Protein AF-0000000077650872 (afdb_homodimer)

Foldseek 3Di:
DVVLLVVLVVLLVVLLVVLVVLLVVLVVLVVVLVVVVPDPDDDVCVVLCCQLVVLVVVLVVLLSVLSNVLSVLSNVLSVLSVVLSVVSVVLSVVVVVVVVVVVVLVVLVVVLVVLVVQLVVLVVQLVVLVVVLVVLVVVLVVVVPPPPDVVVSVVSVVVNVVSVVSSVVSVVSNVVSVVVSVVSVVVSVVVVVVSVVVVVVSSVVSVVSVVVSVVSSVVSVVVSVVSSVVSVVVSVVSVVVDDNVVSVVSVCVVPVDPPPDPDPPDDDPPD/DVVLLVVLVVLLVVLLVVLVVLLVVLVVLVVVLVVVVPDPDDDVCCVLCCQLVVLVVVLVVLLSVLSNVLSVLSNVLSVLSVVLSVVSVVLSVVVVVVVVVVVVLVVLVVVLVVLVVQLVVLVVQLVVLVVVLVVLVVVLVVVVPPPDDVVVSVVSVVVNVVSVVSSVVSVVSNVVSVVVSVVSVVVSVVVVVVVVVVVVVSSVVSVVSVVVSVVSSVVSVVVSVVSSVVSVVSSVVSVVPDDNVVSVVSVCVVPVPPPPDPPPPDDDPPD

Sequence (542 aa):
MKCSHKMGKDIEEYLKALAKIEIEYSKSLSRLNKMLRKRPRLWMSFIYLAIFFRKISQAWQEFKLQMEHVASNHEEVSHILNNQVESLRLINDKHEERRKMKDSVKKCQTAKSTIYTRTLTAEKNYSQKCKEKEQLKKQYESIKMTTAANKESEKLFNKYQKAIQTTDQADCAYKTSIDQLEEQRKQWEKEMTNACVTFQRDEEERIHFERELLWIVCNARSQACVDDDKAYENIRQQLELCDIQDDIRDFINNNRTGHIRPAPILYNESKMKCSHKMGKDIEEYLKALAKIEIEYSKSLSRLNKMLRKRPRLWMSFIYLAIFFRKISQAWQEFKLQMEHVASNHEEVSHILNNQVESLRLINDKHEERRKMKDSVKKCQTAKSTIYTRTLTAEKNYSQKCKEKEQLKKQYESIKMTTAANKESEKLFNKYQKAIQTTDQADCAYKTSIDQLEEQRKQWEKEMTNACVTFQRDEEERIHFERELLWIVCNARSQACVDDDKAYENIRQQLELCDIQDDIRDFINNNRTGHIRPAPILYNESK

Structure (mmCIF, N/CA/C/O backbone):
data_AF-0000000077650872-model_v1
#
loop_
_entity.id
_entity.type
_entity.pdbx_description
1 polymer PSTPIP2
#
loop_
_atom_site.group_PDB
_atom_site.id
_atom_site.type_symbol
_atom_site.label_atom_id
_atom_site.label_alt_id
_atom_site.label_comp_id
_atom_site.label_asym_id
_atom_site.label_entity_id
_atom_site.label_seq_id
_atom_site.pdbx_PDB_ins_code
_atom_site.Cartn_x
_atom_site.Cartn_y
_atom_site.Cartn_z
_atom_site.occupancy
_atom_site.B_iso_or_equiv
_atom_site.auth_seq_id
_atom_site.auth_comp_id
_atom_site.auth_asym_id
_atom_site.auth_atom_id
_atom_site.pdbx_PDB_mod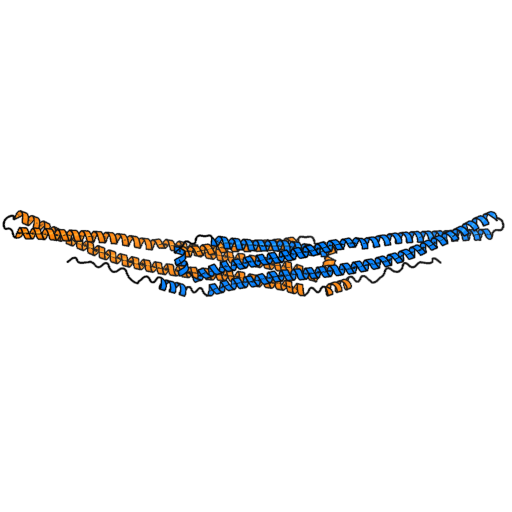el_num
ATOM 1 N N . MET A 1 1 ? 0.239 -32.469 -18.125 1 45.88 1 MET A N 1
ATOM 2 C CA . MET A 1 1 ? 1.57 -31.859 -18.078 1 45.88 1 MET A CA 1
ATOM 3 C C . MET A 1 1 ? 1.524 -30.391 -18.453 1 45.88 1 MET A C 1
ATOM 5 O O . MET A 1 1 ? 2.199 -29.562 -17.844 1 45.88 1 MET A O 1
ATOM 9 N N . LYS A 1 2 ? 0.674 -30.078 -19.469 1 48.59 2 LYS A N 1
ATOM 10 C CA . LYS A 1 2 ? 0.619 -28.703 -19.969 1 48.59 2 LYS A CA 1
ATOM 11 C C . LYS A 1 2 ? 0.042 -27.75 -18.938 1 48.59 2 LYS A C 1
ATOM 13 O O . LYS A 1 2 ? 0.47 -26.609 -18.828 1 48.59 2 LYS A O 1
ATOM 18 N N . CYS A 1 3 ? -0.756 -28.328 -18.016 1 49.5 3 CYS A N 1
ATOM 19 C CA . CYS A 1 3 ? -1.53 -27.469 -17.125 1 49.5 3 CYS A CA 1
ATOM 20 C C . CYS A 1 3 ? -0.673 -26.969 -15.977 1 49.5 3 CYS A C 1
ATOM 22 O O . CYS A 1 3 ? -0.813 -25.828 -15.547 1 49.5 3 CYS A O 1
ATOM 24 N N . SER A 1 4 ? 0.125 -27.891 -15.438 1 58.47 4 SER A N 1
ATOM 25 C CA . SER A 1 4 ? 0.994 -27.5 -14.336 1 58.47 4 SER A CA 1
ATOM 26 C C . SER A 1 4 ? 1.897 -26.328 -14.719 1 58.47 4 SER A C 1
ATOM 28 O O . SER A 1 4 ? 2.15 -25.438 -13.906 1 58.47 4 SER A O 1
ATOM 30 N N . HIS A 1 5 ? 2.123 -26.234 -16.047 1 65.06 5 HIS A N 1
ATOM 31 C CA . HIS A 1 5 ? 2.994 -25.188 -16.562 1 65.06 5 HIS A CA 1
ATOM 32 C C . HIS A 1 5 ? 2.266 -23.844 -16.609 1 65.06 5 HIS A C 1
ATOM 34 O O . HIS A 1 5 ? 2.867 -22.797 -16.375 1 65.06 5 HIS A O 1
ATOM 40 N N . LYS A 1 6 ? 1.021 -23.953 -16.656 1 74.25 6 LYS A N 1
ATOM 41 C CA . LYS A 1 6 ? 0.245 -22.719 -16.781 1 74.25 6 LYS A CA 1
ATOM 42 C C . LYS A 1 6 ? 0.126 -22 -15.445 1 74.25 6 LYS A C 1
ATOM 44 O O . LYS A 1 6 ? 0.226 -20.781 -15.383 1 74.25 6 LYS A O 1
ATOM 49 N N . MET A 1 7 ? 0.066 -22.797 -14.344 1 78.31 7 MET A N 1
ATOM 50 C CA . MET A 1 7 ? -0.035 -22.172 -13.031 1 78.31 7 MET A CA 1
ATOM 51 C C . MET A 1 7 ? 1.255 -21.438 -12.672 1 78.31 7 MET A C 1
ATOM 53 O O . MET A 1 7 ? 1.217 -20.328 -12.125 1 78.31 7 MET A O 1
ATOM 57 N N . GLY A 1 8 ? 2.363 -22.156 -13.055 1 83.88 8 GLY A N 1
ATOM 58 C CA . GLY A 1 8 ? 3.648 -21.516 -12.805 1 83.88 8 GLY A CA 1
ATOM 59 C C . GLY A 1 8 ? 3.814 -20.203 -13.539 1 83.88 8 GLY A C 1
ATOM 60 O O . GLY A 1 8 ? 4.32 -19.234 -12.977 1 83.88 8 GLY A O 1
ATOM 61 N N . LYS A 1 9 ? 3.312 -20.156 -14.695 1 85.5 9 LYS A N 1
ATOM 62 C CA . LYS A 1 9 ? 3.408 -18.938 -15.492 1 85.5 9 LYS A CA 1
ATOM 63 C C . LYS A 1 9 ? 2.457 -17.859 -14.969 1 85.5 9 LYS A C 1
ATOM 65 O O . LYS A 1 9 ? 2.785 -16.672 -14.984 1 85.5 9 LYS A O 1
ATOM 70 N N . ASP A 1 10 ? 1.301 -18.266 -14.531 1 87.38 10 ASP A N 1
ATOM 71 C CA . ASP A 1 10 ? 0.343 -17.328 -13.945 1 87.38 10 ASP A CA 1
ATOM 72 C C . ASP A 1 10 ? 0.908 -16.688 -12.688 1 87.38 10 ASP A C 1
ATOM 74 O O . ASP A 1 10 ? 0.784 -15.477 -12.492 1 87.38 10 ASP A O 1
ATOM 78 N N . ILE A 1 11 ? 1.475 -17.531 -11.875 1 91.31 11 ILE A N 1
ATOM 79 C CA . ILE A 1 11 ? 2.07 -17.031 -10.641 1 91.31 11 ILE A CA 1
ATOM 80 C C . ILE A 1 11 ? 3.199 -16.062 -10.969 1 91.31 11 ILE A C 1
ATOM 82 O O . ILE A 1 11 ? 3.314 -15 -10.352 1 91.31 11 ILE A O 1
ATOM 86 N N . GLU A 1 12 ? 3.955 -16.469 -11.922 1 92 12 GLU A N 1
ATOM 87 C CA . GLU A 1 12 ? 5.074 -15.625 -12.344 1 92 12 GLU A CA 1
ATOM 88 C C . GLU A 1 12 ? 4.594 -14.25 -12.805 1 92 12 GLU A C 1
ATOM 90 O O . GLU A 1 12 ? 5.102 -13.227 -12.344 1 92 12 GLU A O 1
ATOM 95 N N . GLU A 1 13 ? 3.674 -14.211 -13.688 1 91.88 13 GLU A N 1
ATOM 96 C CA . GLU A 1 13 ? 3.141 -12.961 -14.219 1 91.88 13 GLU A CA 1
ATOM 97 C C . GLU A 1 13 ? 2.496 -12.125 -13.117 1 91.88 13 GLU A C 1
ATOM 99 O O . GLU A 1 13 ? 2.668 -10.906 -13.078 1 91.88 13 GLU A O 1
ATOM 104 N N . TYR A 1 14 ? 1.746 -12.75 -12.297 1 94.5 14 TYR A N 1
ATOM 105 C CA . TYR A 1 14 ? 1.08 -12.07 -11.195 1 94.5 14 TYR A CA 1
ATOM 106 C C . TYR A 1 14 ? 2.096 -11.398 -10.281 1 94.5 14 TYR A C 1
ATOM 108 O O . TYR A 1 14 ? 1.95 -10.219 -9.938 1 94.5 14 TYR A O 1
ATOM 116 N N . LEU A 1 15 ? 3.078 -12.164 -9.898 1 95.75 15 LEU A N 1
ATOM 117 C CA . LEU A 1 15 ? 4.062 -11.641 -8.953 1 95.75 15 LEU A CA 1
ATOM 118 C C . LEU A 1 15 ? 4.871 -10.516 -9.586 1 95.75 15 LEU A C 1
ATOM 120 O O . LEU A 1 15 ? 5.254 -9.562 -8.898 1 95.75 15 LEU A O 1
ATOM 124 N N . LYS A 1 16 ? 5.129 -10.664 -10.859 1 95.94 16 LYS A N 1
ATOM 125 C CA . LYS A 1 16 ? 5.82 -9.594 -11.57 1 95.94 16 LYS A CA 1
ATOM 126 C C . LYS A 1 16 ? 5.012 -8.305 -11.531 1 95.94 16 LYS A C 1
ATOM 128 O O . LYS A 1 16 ? 5.559 -7.234 -11.25 1 95.94 16 LYS A O 1
ATOM 133 N N . ALA A 1 17 ? 3.766 -8.422 -11.836 1 96.31 17 ALA A N 1
ATOM 134 C CA . ALA A 1 17 ? 2.879 -7.262 -11.805 1 96.31 17 ALA A CA 1
ATOM 135 C C . ALA A 1 17 ? 2.752 -6.711 -10.383 1 96.31 17 ALA A C 1
ATOM 137 O O . ALA A 1 17 ? 2.729 -5.496 -10.188 1 96.31 17 ALA A O 1
ATOM 138 N N . LEU A 1 18 ? 2.668 -7.586 -9.438 1 96.81 18 LEU A N 1
ATOM 139 C CA . LEU A 1 18 ? 2.568 -7.188 -8.039 1 96.81 18 LEU A CA 1
ATOM 140 C C . LEU A 1 18 ? 3.811 -6.418 -7.602 1 96.81 18 LEU A C 1
ATOM 142 O O . LEU A 1 18 ? 3.705 -5.402 -6.906 1 96.81 18 LEU A O 1
ATOM 146 N N . ALA A 1 19 ? 4.965 -6.91 -7.977 1 97.56 19 ALA A N 1
ATOM 147 C CA . ALA A 1 19 ? 6.215 -6.227 -7.668 1 97.56 19 ALA A CA 1
ATOM 148 C C . ALA A 1 19 ? 6.223 -4.809 -8.234 1 97.56 19 ALA A C 1
ATOM 150 O O . ALA A 1 19 ? 6.676 -3.871 -7.578 1 97.56 19 ALA A O 1
ATOM 151 N N . LYS A 1 20 ? 5.727 -4.68 -9.398 1 97.56 20 LYS A N 1
ATOM 152 C CA . LYS A 1 20 ? 5.648 -3.371 -10.047 1 97.56 20 LYS A CA 1
ATOM 153 C C . LYS A 1 20 ? 4.703 -2.441 -9.289 1 97.56 20 LYS A C 1
ATOM 155 O O . LYS A 1 20 ? 5.004 -1.258 -9.109 1 97.56 20 LYS A O 1
ATOM 160 N N . ILE A 1 21 ? 3.596 -2.926 -8.906 1 97.62 21 ILE A N 1
ATOM 161 C CA . ILE A 1 21 ? 2.619 -2.145 -8.156 1 97.62 21 ILE A CA 1
ATOM 162 C C . ILE A 1 21 ? 3.24 -1.665 -6.844 1 97.62 21 ILE A C 1
ATOM 164 O O . ILE A 1 21 ? 3.074 -0.505 -6.457 1 97.62 21 ILE A O 1
ATOM 168 N N . GLU A 1 22 ? 3.979 -2.518 -6.148 1 97.25 22 GLU A N 1
ATOM 169 C CA . GLU A 1 22 ? 4.598 -2.189 -4.867 1 97.25 22 GLU A CA 1
ATOM 170 C C . GLU A 1 22 ? 5.664 -1.107 -5.031 1 97.25 22 GLU A C 1
ATOM 172 O O . GLU A 1 22 ? 5.754 -0.19 -4.211 1 97.25 22 GLU A O 1
ATOM 177 N N . ILE A 1 23 ? 6.469 -1.275 -6.055 1 97.56 23 ILE A N 1
ATOM 178 C CA . ILE A 1 23 ? 7.535 -0.297 -6.242 1 97.56 23 ILE A CA 1
ATOM 179 C C . ILE A 1 23 ? 6.934 1.055 -6.617 1 97.56 23 ILE A C 1
ATOM 181 O O . ILE A 1 23 ? 7.434 2.102 -6.199 1 97.56 23 ILE A O 1
ATOM 185 N N . GLU A 1 24 ? 5.91 1.073 -7.41 1 97.81 24 GLU A N 1
ATOM 186 C CA . GLU A 1 24 ? 5.234 2.318 -7.758 1 97.81 24 GLU A CA 1
ATOM 187 C C . GLU A 1 24 ? 4.617 2.971 -6.523 1 97.81 24 GLU A C 1
ATOM 189 O O . GLU A 1 24 ? 4.672 4.191 -6.363 1 97.81 24 GLU A O 1
ATOM 194 N N . TYR A 1 25 ? 4.008 2.18 -5.711 1 97.75 25 TYR A N 1
ATOM 195 C CA . TYR A 1 25 ? 3.463 2.656 -4.445 1 97.75 25 TYR A CA 1
ATOM 196 C C . TYR A 1 25 ? 4.551 3.291 -3.588 1 97.75 25 TYR A C 1
ATOM 198 O O . TYR A 1 25 ? 4.387 4.406 -3.084 1 97.75 25 TYR A O 1
ATOM 206 N N . SER A 1 26 ? 5.676 2.578 -3.469 1 97.62 26 SER A N 1
ATOM 207 C CA . SER A 1 26 ? 6.812 3.062 -2.697 1 97.62 26 SER A CA 1
ATOM 208 C C . SER A 1 26 ? 7.332 4.387 -3.248 1 97.62 26 SER A C 1
ATOM 210 O O . SER A 1 26 ? 7.551 5.336 -2.494 1 97.62 26 SER A O 1
ATOM 212 N N . LYS A 1 27 ? 7.484 4.48 -4.508 1 97.31 27 LYS A N 1
ATOM 213 C CA . LYS A 1 27 ? 8.008 5.684 -5.152 1 97.31 27 LYS A CA 1
ATOM 214 C C . LYS A 1 27 ? 7.047 6.855 -4.98 1 97.31 27 LYS A C 1
ATOM 216 O O . LYS A 1 27 ? 7.477 7.992 -4.762 1 97.31 27 LYS A O 1
ATOM 221 N N . SER A 1 28 ? 5.75 6.598 -5.145 1 97.06 28 SER A N 1
ATOM 222 C CA . SER A 1 28 ? 4.746 7.645 -4.965 1 97.06 28 SER A CA 1
ATOM 223 C C . SER A 1 28 ? 4.773 8.195 -3.545 1 97.06 28 SER A C 1
ATOM 225 O O . SER A 1 28 ? 4.684 9.406 -3.342 1 97.06 28 SER A O 1
ATOM 227 N N . LEU A 1 29 ? 4.934 7.34 -2.555 1 95.5 29 LEU A N 1
ATOM 228 C CA . LEU A 1 29 ? 5.039 7.758 -1.161 1 95.5 29 LEU A CA 1
ATOM 229 C C . LEU A 1 29 ? 6.305 8.578 -0.933 1 95.5 29 LEU A C 1
ATOM 231 O O . LEU A 1 29 ? 6.27 9.602 -0.247 1 95.5 29 LEU A O 1
ATOM 235 N N . SER A 1 30 ? 7.414 8.094 -1.538 1 95.12 30 SER A N 1
ATOM 236 C CA . SER A 1 30 ? 8.695 8.789 -1.393 1 95.12 30 SER A CA 1
ATOM 237 C C . SER A 1 30 ? 8.641 10.18 -2.02 1 95.12 30 SER A C 1
ATOM 239 O O . SER A 1 30 ? 9.156 11.141 -1.446 1 95.12 30 SER A O 1
ATOM 241 N N . ARG A 1 31 ? 8.016 10.281 -3.154 1 94.44 31 ARG A N 1
ATOM 242 C CA . ARG A 1 31 ? 7.859 11.57 -3.83 1 94.44 31 ARG A CA 1
ATOM 243 C C . ARG A 1 31 ? 7.02 12.531 -2.996 1 94.44 31 ARG A C 1
ATOM 245 O O . ARG A 1 31 ? 7.336 13.719 -2.902 1 94.44 31 ARG A O 1
ATOM 252 N N . LEU A 1 32 ? 5.965 12.055 -2.445 1 93.44 32 LEU A N 1
ATOM 253 C CA . LEU A 1 32 ? 5.098 12.852 -1.586 1 93.44 32 LEU A CA 1
ATOM 254 C C . LEU A 1 32 ? 5.867 13.398 -0.39 1 93.44 32 LEU A C 1
ATOM 256 O O . LEU A 1 32 ? 5.734 14.57 -0.045 1 93.44 32 LEU A O 1
ATOM 260 N N . ASN A 1 33 ? 6.707 12.57 0.209 1 90.5 33 ASN A N 1
ATOM 261 C CA . ASN A 1 33 ? 7.477 12.969 1.38 1 90.5 33 ASN A CA 1
ATOM 262 C C . ASN A 1 33 ? 8.531 14.016 1.025 1 90.5 33 ASN A C 1
ATOM 264 O O . ASN A 1 33 ? 8.828 14.898 1.833 1 90.5 33 ASN A O 1
ATOM 268 N N . LYS A 1 34 ? 9.062 14.008 -0.146 1 87.88 34 LYS A N 1
ATOM 269 C CA . LYS A 1 34 ? 10.078 14.953 -0.593 1 87.88 34 LYS A CA 1
ATOM 270 C C . LYS A 1 34 ? 9.461 16.297 -0.937 1 87.88 34 LYS A C 1
ATOM 272 O O . LYS A 1 34 ? 10.07 17.344 -0.718 1 87.88 34 LYS A O 1
ATOM 277 N N . MET A 1 35 ? 8.266 16.359 -1.508 1 80.56 35 MET A N 1
ATOM 278 C CA . MET A 1 35 ? 7.578 17.594 -1.888 1 80.56 35 MET A CA 1
ATOM 279 C C . MET A 1 35 ? 7.301 18.453 -0.664 1 80.56 35 MET A C 1
ATOM 281 O O . MET A 1 35 ? 7.426 19.688 -0.725 1 80.56 35 MET A O 1
ATOM 285 N N . LEU A 1 36 ? 7.055 17.969 0.414 1 72.94 36 LEU A N 1
ATOM 286 C CA . LEU A 1 36 ? 6.719 18.719 1.615 1 72.94 36 LEU A CA 1
ATOM 287 C C . LEU A 1 36 ? 7.977 19.281 2.277 1 72.94 36 LEU A C 1
ATOM 289 O O . LEU A 1 36 ? 7.926 20.297 2.967 1 72.94 36 LEU A O 1
ATOM 293 N N . ARG A 1 37 ? 9.094 18.672 2.023 1 66.25 37 ARG A N 1
ATOM 294 C CA . ARG A 1 37 ? 10.344 19.156 2.592 1 66.25 37 ARG A CA 1
ATOM 295 C C . ARG A 1 37 ? 10.805 20.438 1.896 1 66.25 37 ARG A C 1
ATOM 297 O O . ARG A 1 37 ? 11.453 21.281 2.512 1 66.25 37 ARG A O 1
ATOM 304 N N . LYS A 1 38 ? 10.57 20.703 0.668 1 59.19 38 LYS A N 1
ATOM 305 C CA . LYS A 1 38 ? 11.102 21.797 -0.136 1 59.19 38 LYS A CA 1
ATOM 306 C C . LYS A 1 38 ? 10.336 23.094 0.13 1 59.19 38 LYS A C 1
ATOM 308 O O . LYS A 1 38 ? 10.719 24.156 -0.352 1 59.19 38 LYS A O 1
ATOM 313 N N . ARG A 1 39 ? 9.312 23.141 0.753 1 57.72 39 ARG A N 1
ATOM 314 C CA . ARG A 1 39 ? 8.648 24.422 0.935 1 57.72 39 ARG A CA 1
ATOM 315 C C . ARG A 1 39 ? 9.328 25.25 2.02 1 57.72 39 ARG A C 1
ATOM 317 O O . ARG A 1 39 ? 9.523 24.766 3.141 1 57.72 39 ARG A O 1
ATOM 324 N N . PRO A 1 40 ? 10.055 26.406 1.567 1 50.81 40 PRO A N 1
ATOM 325 C CA . PRO A 1 40 ? 10.734 27.297 2.506 1 50.81 40 PRO A CA 1
ATOM 326 C C . PRO A 1 40 ? 9.852 27.688 3.691 1 50.81 40 PRO A C 1
ATOM 328 O O . PRO A 1 40 ? 8.703 28.094 3.502 1 50.81 40 PRO A O 1
ATOM 331 N N . ARG A 1 41 ? 10.125 27.031 4.77 1 52.22 41 ARG A N 1
ATOM 332 C CA . ARG A 1 41 ? 9.477 27.406 6.02 1 52.22 41 ARG A CA 1
ATOM 333 C C . ARG A 1 41 ? 9.742 28.859 6.363 1 52.22 41 ARG A C 1
ATOM 335 O O . ARG A 1 41 ? 10.898 29.297 6.367 1 52.22 41 ARG A O 1
ATOM 342 N N . LEU A 1 42 ? 8.961 29.719 6.117 1 45.06 42 LEU A N 1
ATOM 343 C CA . LEU A 1 42 ? 9.234 31.062 6.594 1 45.06 42 LEU A CA 1
ATOM 344 C C . LEU A 1 42 ? 9.695 31.047 8.047 1 45.06 42 LEU A C 1
ATOM 346 O O . LEU A 1 42 ? 9.031 30.453 8.906 1 45.06 42 LEU A O 1
ATOM 350 N N . TRP A 1 43 ? 10.844 31.562 8.398 1 44.34 43 TRP A N 1
ATOM 351 C CA . TRP A 1 43 ? 11.656 31.562 9.609 1 44.34 43 TRP A CA 1
ATOM 352 C C . TRP A 1 43 ? 10.836 32.031 10.812 1 44.34 43 TRP A C 1
ATOM 354 O O . TRP A 1 43 ? 10.836 31.375 11.852 1 44.34 43 TRP A O 1
ATOM 364 N N . MET A 1 44 ? 10.359 33.25 10.734 1 45.69 44 MET A N 1
ATOM 365 C CA . MET A 1 44 ? 9.758 33.906 11.906 1 45.69 44 MET A CA 1
ATOM 366 C C . MET A 1 44 ? 8.5 33.156 12.344 1 45.69 44 MET A C 1
ATOM 368 O O . MET A 1 44 ? 8.273 32.969 13.539 1 45.69 44 MET A O 1
ATOM 372 N N . SER A 1 45 ? 7.656 32.75 11.477 1 46.88 45 SER A N 1
ATOM 373 C CA . SER A 1 45 ? 6.43 31.969 11.664 1 46.88 45 SER A CA 1
ATOM 374 C C . SER A 1 45 ? 6.73 30.562 12.172 1 46.88 45 SER A C 1
ATOM 376 O O . SER A 1 45 ? 5.945 30 12.93 1 46.88 45 SER A O 1
ATOM 378 N N . PHE A 1 46 ? 7.898 30.125 11.922 1 48.22 46 PHE A N 1
ATOM 379 C CA . PHE A 1 46 ? 8.43 28.844 12.352 1 48.22 46 PHE A CA 1
ATOM 380 C C . PHE A 1 46 ? 8.766 28.859 13.844 1 48.22 46 PHE A C 1
ATOM 382 O O . PHE A 1 46 ? 8.5 27.891 14.555 1 48.22 46 PHE A O 1
ATOM 389 N N . ILE A 1 47 ? 9.438 29.969 14.227 1 46 47 ILE A N 1
ATOM 390 C CA . ILE A 1 47 ? 9.836 30.078 15.625 1 46 47 ILE A CA 1
ATOM 391 C C . ILE A 1 47 ? 8.594 30.062 16.516 1 46 47 ILE A C 1
ATOM 393 O O . ILE A 1 47 ? 8.555 29.344 17.516 1 46 47 ILE A O 1
ATOM 397 N N . TYR A 1 48 ? 7.652 30.906 16.188 1 49.12 48 TYR A N 1
ATOM 398 C CA . TYR A 1 48 ? 6.441 30.938 17 1 49.12 48 TYR A CA 1
ATOM 399 C C . TYR A 1 48 ? 5.723 29.594 16.953 1 49.12 48 TYR A C 1
ATOM 401 O O . TYR A 1 48 ? 5.281 29.094 17.984 1 49.12 48 TYR A O 1
ATOM 409 N N . LEU A 1 49 ? 5.715 29 15.789 1 51.19 49 LEU A N 1
ATOM 410 C CA . LEU A 1 49 ? 5.102 27.703 15.555 1 51.19 49 LEU A CA 1
ATOM 411 C C . LEU A 1 49 ? 5.824 26.609 16.328 1 51.19 49 LEU A C 1
ATOM 413 O O . LEU A 1 49 ? 5.184 25.75 16.953 1 51.19 49 LEU A O 1
ATOM 417 N N . ALA A 1 50 ? 7.172 26.672 16.234 1 53.31 50 ALA A N 1
ATOM 418 C CA . ALA A 1 50 ? 8.016 25.719 16.953 1 53.31 50 ALA A CA 1
ATOM 419 C C . ALA A 1 50 ? 7.789 25.812 18.453 1 53.31 50 ALA A C 1
ATOM 421 O O . ALA A 1 50 ? 7.785 24.781 19.141 1 53.31 50 ALA A O 1
ATOM 422 N N . ILE A 1 51 ? 7.621 27.062 18.859 1 54.16 51 ILE A N 1
ATOM 423 C CA . ILE A 1 51 ? 7.496 27.25 20.297 1 54.16 51 ILE A CA 1
ATOM 424 C C . ILE A 1 51 ? 6.098 26.844 20.75 1 54.16 51 ILE A C 1
ATOM 426 O O . ILE A 1 51 ? 5.945 26.109 21.719 1 54.16 51 ILE A O 1
ATOM 430 N N . PHE A 1 52 ? 5.074 27.312 19.969 1 57.84 52 PHE A N 1
ATOM 431 C CA . PHE A 1 52 ? 3.709 27.141 20.453 1 57.84 52 PHE A CA 1
ATOM 432 C C . PHE A 1 52 ? 3.152 25.797 20.031 1 57.84 52 PHE A C 1
ATOM 434 O O . PHE A 1 52 ? 2.297 25.234 20.719 1 57.84 52 PHE A O 1
ATOM 441 N N . PHE A 1 53 ? 3.826 25.328 19.031 1 66.12 53 PHE A N 1
ATOM 442 C CA . PHE A 1 53 ? 3.18 24.156 18.453 1 66.12 53 PHE A CA 1
ATOM 443 C C . PHE A 1 53 ? 4.18 23.031 18.266 1 66.12 53 PHE A C 1
ATOM 445 O O . PHE A 1 53 ? 4.113 22.281 17.281 1 66.12 53 PHE A O 1
ATOM 452 N N . ARG A 1 54 ? 5.047 22.984 19.375 1 70.69 54 ARG A N 1
ATOM 453 C CA . ARG A 1 54 ? 6.207 22.109 19.234 1 70.69 54 ARG A CA 1
ATOM 454 C C . ARG A 1 54 ? 5.777 20.641 19.141 1 70.69 54 ARG A C 1
ATOM 456 O O . ARG A 1 54 ? 6.266 19.906 18.281 1 70.69 54 ARG A O 1
ATOM 463 N N . LYS A 1 55 ? 4.723 20.344 19.984 1 78.25 55 LYS A N 1
ATOM 464 C CA . LYS A 1 55 ? 4.457 18.906 20.062 1 78.25 55 LYS A CA 1
ATOM 465 C C . LYS A 1 55 ? 3.701 18.422 18.828 1 78.25 55 LYS A C 1
ATOM 467 O O . LYS A 1 55 ? 3.99 17.344 18.297 1 78.25 55 LYS A O 1
ATOM 472 N N . ILE A 1 56 ? 2.773 19.234 18.359 1 82.62 56 ILE A N 1
ATOM 473 C CA . ILE A 1 56 ? 2.029 18.812 17.172 1 82.62 56 ILE A CA 1
ATOM 474 C C . ILE A 1 56 ? 2.938 18.859 15.953 1 82.62 56 ILE A C 1
ATOM 476 O O . ILE A 1 56 ? 2.818 18.031 15.047 1 82.62 56 ILE A O 1
ATOM 480 N N . SER A 1 57 ? 3.814 19.828 15.992 1 82.19 57 SER A N 1
ATOM 481 C CA . SER A 1 57 ? 4.785 19.906 14.906 1 82.19 57 SER A CA 1
ATOM 482 C C . SER A 1 57 ? 5.719 18.703 14.906 1 82.19 57 SER A C 1
ATOM 484 O O . SER A 1 57 ? 6.055 18.172 13.844 1 82.19 57 SER A O 1
ATOM 486 N N . GLN A 1 58 ? 6.109 18.312 16.141 1 85.62 58 GLN A N 1
ATOM 487 C CA . GLN A 1 58 ? 6.949 17.125 16.281 1 85.62 58 GLN A CA 1
ATOM 488 C C . GLN A 1 58 ? 6.215 15.875 15.797 1 85.62 58 GLN A C 1
ATOM 490 O O . GLN A 1 58 ? 6.809 15.016 15.133 1 85.62 58 GLN A O 1
ATOM 495 N N . ALA A 1 59 ? 4.953 15.781 16.156 1 88.81 59 ALA A N 1
ATOM 496 C CA . ALA A 1 59 ? 4.145 14.656 15.703 1 88.81 59 ALA A CA 1
ATOM 497 C C . ALA A 1 59 ? 4.031 14.641 14.188 1 88.81 59 ALA A C 1
ATOM 499 O O . ALA A 1 59 ? 4.109 13.578 13.562 1 88.81 59 ALA A O 1
ATOM 500 N N . TRP A 1 60 ? 3.916 15.805 13.625 1 89.38 60 TRP A N 1
ATOM 501 C CA . TRP A 1 60 ? 3.824 15.93 12.172 1 89.38 60 TRP A CA 1
ATOM 502 C C . TRP A 1 60 ? 5.137 15.531 11.508 1 89.38 60 TRP A C 1
ATOM 504 O O . TRP A 1 60 ? 5.141 14.836 10.492 1 89.38 60 TRP A O 1
ATOM 514 N N . GLN A 1 61 ? 6.195 15.93 12.109 1 88.25 61 GLN A N 1
ATOM 515 C CA . GLN A 1 61 ? 7.504 15.539 11.602 1 88.25 61 GLN A CA 1
ATOM 516 C C . GLN A 1 61 ? 7.707 14.031 11.711 1 88.25 61 GLN A C 1
ATOM 518 O O . GLN A 1 61 ? 8.234 13.398 10.789 1 88.25 61 GLN A O 1
ATOM 523 N N . GLU A 1 62 ? 7.293 13.492 12.852 1 92.38 62 GLU A N 1
ATOM 524 C CA . GLU A 1 62 ? 7.367 12.047 13.039 1 92.38 62 GLU A CA 1
ATOM 525 C C . GLU A 1 62 ? 6.535 11.312 11.992 1 92.38 62 GLU A C 1
ATOM 527 O O . GLU A 1 62 ? 6.945 10.266 11.484 1 92.38 62 GLU A O 1
ATOM 532 N N . PHE A 1 63 ? 5.383 11.875 11.703 1 95.06 63 PHE A N 1
ATOM 533 C CA . PHE A 1 63 ? 4.516 11.312 10.68 1 95.06 63 PHE A CA 1
ATOM 534 C C . PHE A 1 63 ? 5.25 11.211 9.344 1 95.06 63 PHE A C 1
ATOM 536 O O . PHE A 1 63 ? 5.266 10.148 8.727 1 95.06 63 PHE A O 1
ATOM 543 N N . LYS A 1 64 ? 5.895 12.203 8.961 1 91.25 64 LYS A N 1
ATOM 544 C CA . LYS A 1 64 ? 6.609 12.234 7.691 1 91.25 64 LYS A CA 1
ATOM 545 C C . LYS A 1 64 ? 7.77 11.242 7.688 1 91.25 64 LYS A C 1
ATOM 547 O O . LYS A 1 64 ? 7.992 10.547 6.695 1 91.25 64 LYS A O 1
ATOM 552 N N . LEU A 1 65 ? 8.43 11.219 8.812 1 93.44 65 LEU A N 1
ATOM 553 C CA . LEU A 1 65 ? 9.555 10.297 8.945 1 93.44 65 LEU A CA 1
ATOM 554 C C . LEU A 1 65 ? 9.094 8.852 8.812 1 93.44 65 LEU A C 1
ATOM 556 O O . LEU A 1 65 ? 9.703 8.062 8.094 1 93.44 65 LEU A O 1
ATOM 560 N N . GLN A 1 66 ? 8.031 8.578 9.547 1 95.5 66 GLN A N 1
ATOM 561 C CA . GLN A 1 66 ? 7.516 7.215 9.523 1 95.5 66 GLN A CA 1
ATOM 562 C C . GLN A 1 66 ? 7 6.844 8.133 1 95.5 66 GLN A C 1
ATOM 564 O O . GLN A 1 66 ? 7.102 5.688 7.719 1 95.5 66 GLN A O 1
ATOM 569 N N . MET A 1 67 ? 6.449 7.781 7.402 1 95.62 67 MET A N 1
ATOM 570 C CA . MET A 1 67 ? 5.969 7.516 6.051 1 95.62 67 MET A CA 1
ATOM 571 C C . MET A 1 67 ? 7.121 7.148 5.121 1 95.62 67 MET A C 1
ATOM 573 O O . MET A 1 67 ? 6.945 6.367 4.184 1 95.62 67 MET A O 1
ATOM 577 N N . GLU A 1 68 ? 8.328 7.664 5.379 1 95.12 68 GLU A N 1
ATOM 578 C CA . GLU A 1 68 ? 9.516 7.273 4.621 1 95.12 68 GLU A CA 1
ATOM 579 C C . GLU A 1 68 ? 9.867 5.809 4.867 1 95.12 68 GLU A C 1
ATOM 581 O O . GLU A 1 68 ? 10.266 5.098 3.943 1 95.12 68 GLU A O 1
ATOM 586 N N . HIS A 1 69 ? 9.703 5.441 6.105 1 95.44 69 HIS A N 1
ATOM 587 C CA . HIS A 1 69 ? 9.938 4.043 6.445 1 95.44 69 HIS A CA 1
ATOM 588 C C . HIS A 1 69 ? 8.938 3.129 5.746 1 95.44 69 HIS A C 1
ATOM 590 O O . HIS A 1 69 ? 9.312 2.061 5.254 1 95.44 69 HIS A O 1
ATOM 596 N N . VAL A 1 70 ? 7.703 3.574 5.746 1 96.75 70 VAL A N 1
ATOM 597 C CA . VAL A 1 70 ? 6.668 2.803 5.062 1 96.75 70 VAL A CA 1
ATOM 598 C C . VAL A 1 70 ? 7.023 2.65 3.588 1 96.75 70 VAL A C 1
ATOM 600 O O . VAL A 1 70 ? 6.93 1.555 3.029 1 96.75 70 VAL A O 1
ATOM 603 N N . ALA A 1 71 ? 7.449 3.729 2.945 1 97.19 71 ALA A N 1
ATOM 604 C CA . ALA A 1 71 ? 7.855 3.682 1.543 1 97.19 71 ALA A CA 1
ATOM 605 C C . ALA A 1 71 ? 9.008 2.703 1.338 1 97.19 71 ALA A C 1
ATOM 607 O O . ALA A 1 71 ? 8.984 1.896 0.405 1 97.19 71 ALA A O 1
ATOM 608 N N . SER A 1 72 ? 9.969 2.703 2.223 1 97.25 72 SER A N 1
ATOM 609 C CA . SER A 1 72 ? 11.133 1.826 2.135 1 97.25 72 SER A CA 1
ATOM 610 C C . SER A 1 72 ? 10.734 0.363 2.297 1 97.25 72 SER A C 1
ATOM 612 O O . SER A 1 72 ? 11.289 -0.513 1.627 1 97.25 72 SER A O 1
ATOM 614 N N . ASN A 1 73 ? 9.812 0.088 3.219 1 96.5 73 ASN A N 1
ATOM 615 C CA . ASN A 1 73 ? 9.32 -1.27 3.422 1 96.5 73 ASN A CA 1
ATOM 616 C C . ASN A 1 73 ? 8.719 -1.846 2.145 1 96.5 73 ASN A C 1
ATOM 618 O O . ASN A 1 73 ? 9 -2.988 1.779 1 96.5 73 ASN A O 1
ATOM 622 N N . HIS A 1 74 ? 7.934 -1.1 1.446 1 97.31 74 HIS A N 1
ATOM 623 C CA . HIS A 1 74 ? 7.273 -1.563 0.231 1 97.31 74 HIS A CA 1
ATOM 624 C C . HIS A 1 74 ? 8.266 -1.707 -0.915 1 97.31 74 HIS A C 1
ATOM 626 O O . HIS A 1 74 ? 8.094 -2.559 -1.79 1 97.31 74 HIS A O 1
ATOM 632 N N . GLU A 1 75 ? 9.312 -0.873 -0.881 1 97.88 75 GLU A N 1
ATOM 633 C CA . GLU A 1 75 ? 10.406 -1.071 -1.829 1 97.88 75 GLU A CA 1
ATOM 634 C C . GLU A 1 75 ? 11.094 -2.414 -1.604 1 97.88 75 GLU A C 1
ATOM 636 O O . GLU A 1 75 ? 11.383 -3.139 -2.559 1 97.88 75 GLU A O 1
ATOM 641 N N . GLU A 1 76 ? 11.359 -2.703 -0.346 1 97.62 76 GLU A N 1
ATOM 642 C CA . GLU A 1 76 ? 11.992 -3.973 0.005 1 97.62 76 GLU A CA 1
ATOM 643 C C . GLU A 1 76 ? 11.117 -5.152 -0.407 1 97.62 76 GLU A C 1
ATOM 645 O O . GLU A 1 76 ? 11.617 -6.152 -0.93 1 97.62 76 GLU A O 1
ATOM 650 N N . VAL A 1 77 ? 9.82 -5.055 -0.125 1 97.56 77 VAL A N 1
ATOM 651 C CA . VAL A 1 77 ? 8.883 -6.102 -0.528 1 97.56 77 VAL A CA 1
ATOM 652 C C . VAL A 1 77 ? 8.961 -6.309 -2.039 1 97.56 77 VAL A C 1
ATOM 654 O O . VAL A 1 77 ? 9 -7.445 -2.514 1 97.56 77 VAL A O 1
ATOM 657 N N . SER A 1 78 ? 8.977 -5.207 -2.814 1 98 78 SER A N 1
ATOM 658 C CA . SER A 1 78 ? 9.078 -5.301 -4.266 1 98 78 SER A CA 1
ATOM 659 C C . SER A 1 78 ? 10.336 -6.059 -4.68 1 98 78 SER A C 1
ATOM 661 O O . SER A 1 78 ? 10.297 -6.887 -5.594 1 98 78 SER A O 1
ATOM 663 N N . HIS A 1 79 ? 11.422 -5.836 -3.969 1 97.75 79 HIS A N 1
ATOM 664 C CA . HIS A 1 79 ? 12.68 -6.527 -4.258 1 97.75 79 HIS A CA 1
ATOM 665 C C . HIS A 1 79 ? 12.555 -8.023 -3.986 1 97.75 79 HIS A C 1
ATOM 667 O O . HIS A 1 79 ? 13.023 -8.844 -4.781 1 97.75 79 HIS A O 1
ATOM 673 N N . ILE A 1 80 ? 11.977 -8.359 -2.873 1 97.31 80 ILE A N 1
ATOM 674 C CA . ILE A 1 80 ? 11.789 -9.758 -2.514 1 97.31 80 ILE A CA 1
ATOM 675 C C . ILE A 1 80 ? 10.914 -10.445 -3.557 1 97.31 80 ILE A C 1
ATOM 677 O O . ILE A 1 80 ? 11.211 -11.57 -3.982 1 97.31 80 ILE A O 1
ATOM 681 N N . LEU A 1 81 ? 9.812 -9.805 -4.031 1 97.38 81 LEU A N 1
ATOM 682 C CA . LEU A 1 81 ? 8.93 -10.344 -5.059 1 97.38 81 LEU A CA 1
ATOM 683 C C . LEU A 1 81 ? 9.688 -10.578 -6.359 1 97.38 81 LEU A C 1
ATOM 685 O O . LEU A 1 81 ? 9.57 -11.648 -6.965 1 97.38 81 LEU A O 1
ATOM 689 N N . ASN A 1 82 ? 10.516 -9.633 -6.723 1 97.06 82 ASN A N 1
ATOM 690 C CA . ASN A 1 82 ? 11.289 -9.75 -7.957 1 97.06 82 ASN A CA 1
ATOM 691 C C . ASN A 1 82 ? 12.266 -10.922 -7.898 1 97.06 82 ASN A C 1
ATOM 693 O O . ASN A 1 82 ? 12.453 -11.633 -8.891 1 97.06 82 ASN A O 1
ATOM 697 N N . ASN A 1 83 ? 12.852 -11.094 -6.75 1 96.94 83 ASN A N 1
ATOM 698 C CA . ASN A 1 83 ? 13.75 -12.227 -6.566 1 96.94 83 ASN A CA 1
ATOM 699 C C . ASN A 1 83 ? 13.016 -13.555 -6.73 1 96.94 83 ASN A C 1
ATOM 701 O O . ASN A 1 83 ? 13.539 -14.492 -7.34 1 96.94 83 ASN A O 1
ATOM 705 N N . GLN A 1 84 ? 11.797 -13.648 -6.172 1 95.88 84 GLN A N 1
ATOM 706 C CA . GLN A 1 84 ? 11 -14.859 -6.297 1 95.88 84 GLN A CA 1
ATOM 707 C C . GLN A 1 84 ? 10.578 -15.094 -7.746 1 95.88 84 GLN A C 1
ATOM 709 O O . GLN A 1 84 ? 10.539 -16.234 -8.211 1 95.88 84 GLN A O 1
ATO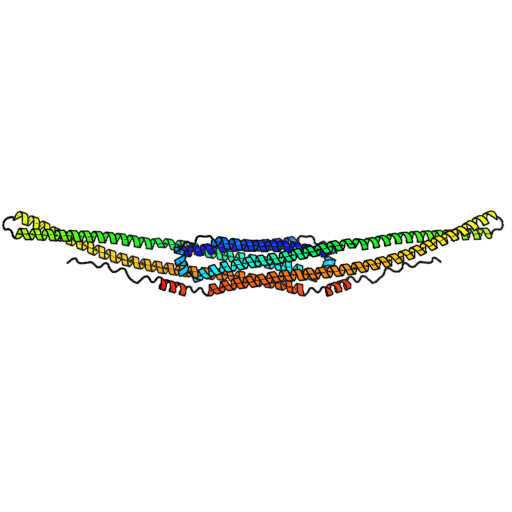M 714 N N . VAL A 1 85 ? 10.297 -14.008 -8.523 1 95.44 85 VAL A N 1
ATOM 715 C CA . VAL A 1 85 ? 9.93 -14.094 -9.93 1 95.44 85 VAL A CA 1
ATOM 716 C C . VAL A 1 85 ? 11.094 -14.664 -10.734 1 95.44 85 VAL A C 1
ATOM 718 O O . VAL A 1 85 ? 10.906 -15.555 -11.57 1 95.44 85 VAL A O 1
ATOM 721 N N . GLU A 1 86 ? 12.281 -14.234 -10.438 1 94.62 86 GLU A N 1
ATOM 722 C CA . GLU A 1 86 ? 13.469 -14.719 -11.133 1 94.62 86 GLU A CA 1
ATOM 723 C C . GLU A 1 86 ? 13.711 -16.203 -10.844 1 94.62 86 GLU A C 1
ATOM 725 O O . GLU A 1 86 ? 14.023 -16.969 -11.75 1 94.62 86 GLU A O 1
ATOM 730 N N . SER A 1 87 ? 13.539 -16.562 -9.562 1 93.19 87 SER A N 1
ATOM 731 C CA . SER A 1 87 ? 13.695 -17.969 -9.18 1 93.19 87 SER A CA 1
ATOM 732 C C . SER A 1 87 ? 12.68 -18.859 -9.875 1 93.19 87 SER A C 1
ATOM 734 O O . SER A 1 87 ? 13.016 -19.953 -10.344 1 93.19 87 SER A O 1
ATOM 736 N N . LEU A 1 88 ? 11.469 -18.391 -9.969 1 91.62 88 LEU A N 1
ATOM 737 C CA . LEU A 1 88 ? 10.391 -19.141 -10.609 1 91.62 88 LEU A CA 1
ATOM 738 C C . LEU A 1 88 ? 10.641 -19.281 -12.109 1 91.62 88 LEU A C 1
ATOM 740 O O . LEU A 1 88 ? 10.406 -20.344 -12.688 1 91.62 88 LEU A O 1
ATOM 744 N N . ARG A 1 89 ? 11.156 -18.234 -12.727 1 89 89 ARG A N 1
ATOM 745 C CA . ARG A 1 89 ? 11.477 -18.25 -14.148 1 89 89 ARG A CA 1
ATOM 746 C C . ARG A 1 89 ? 12.531 -19.312 -14.461 1 89 89 ARG A C 1
ATOM 748 O O . ARG A 1 89 ? 12.422 -20.031 -15.445 1 89 89 ARG A O 1
ATOM 755 N N . LEU A 1 90 ? 13.5 -19.531 -13.594 1 86.94 90 LEU A N 1
ATOM 756 C CA . LEU A 1 90 ? 14.562 -20.516 -13.773 1 86.94 90 LEU A CA 1
ATOM 757 C C . LEU A 1 90 ? 14.016 -21.938 -13.695 1 86.94 90 LEU A C 1
ATOM 759 O O . LEU A 1 90 ? 14.398 -22.797 -14.5 1 86.94 90 LEU A O 1
ATOM 763 N N . ILE A 1 91 ? 13.125 -22.094 -12.82 1 82.94 91 ILE A N 1
ATOM 764 C CA . ILE A 1 91 ? 12.539 -23.422 -12.633 1 82.94 91 ILE A CA 1
ATOM 765 C C . ILE A 1 91 ? 11.617 -23.75 -13.805 1 82.94 91 ILE A C 1
ATOM 767 O O . ILE A 1 91 ? 11.609 -24.875 -14.297 1 82.94 91 ILE A O 1
ATOM 771 N N . ASN A 1 92 ? 10.875 -22.734 -14.258 1 81.75 92 ASN A N 1
ATOM 772 C CA . ASN A 1 92 ? 9.984 -22.922 -15.398 1 81.75 92 ASN A CA 1
ATOM 773 C C . ASN A 1 92 ? 10.766 -23.25 -16.672 1 81.75 92 ASN A C 1
ATOM 775 O O . ASN A 1 92 ? 10.359 -24.109 -17.453 1 81.75 92 ASN A O 1
ATOM 779 N N . ASP A 1 93 ? 11.852 -22.672 -16.812 1 81.31 93 ASP A N 1
ATOM 780 C CA . ASP A 1 93 ? 12.688 -22.906 -17.984 1 81.31 93 ASP A CA 1
ATOM 781 C C . ASP A 1 93 ? 13.289 -24.312 -17.969 1 81.31 93 ASP A C 1
ATOM 783 O O . ASP A 1 93 ? 13.352 -24.984 -19 1 81.31 93 ASP A O 1
ATOM 787 N N . LYS A 1 94 ? 13.688 -24.797 -16.828 1 75.81 94 LYS A N 1
ATOM 788 C CA . LYS A 1 94 ? 14.242 -26.141 -16.672 1 75.81 94 LYS A CA 1
ATOM 789 C C . LYS A 1 94 ? 13.195 -27.203 -16.953 1 75.81 94 LYS A C 1
ATOM 791 O O . LYS A 1 94 ? 13.492 -28.219 -17.594 1 75.81 94 LYS A O 1
ATOM 796 N N . HIS A 1 95 ? 12.023 -26.922 -16.562 1 72.94 95 HIS A N 1
ATOM 797 C CA . HIS A 1 95 ? 10.938 -27.875 -16.766 1 72.94 95 HIS A CA 1
ATOM 798 C C . HIS A 1 95 ? 10.57 -27.984 -18.234 1 72.94 95 HIS A C 1
ATOM 800 O O . HIS A 1 95 ? 10.242 -29.078 -18.719 1 72.94 95 HIS A O 1
ATOM 806 N N . GLU A 1 96 ? 10.656 -26.906 -18.938 1 69.06 96 GLU A N 1
ATOM 807 C CA . GLU A 1 96 ? 10.359 -26.922 -20.359 1 69.06 96 GLU A CA 1
ATOM 808 C C . GLU A 1 96 ? 11.375 -27.766 -21.125 1 69.06 96 GLU A C 1
ATOM 810 O O . GLU A 1 96 ? 11.008 -28.5 -22.047 1 69.06 96 GLU A O 1
ATOM 815 N N . GLU A 1 97 ? 12.539 -27.828 -20.625 1 68.12 97 GLU A N 1
ATOM 816 C CA . GLU A 1 97 ? 13.594 -28.625 -21.25 1 68.12 97 GLU A CA 1
ATOM 817 C C . GLU A 1 97 ? 13.367 -30.109 -21.016 1 68.12 97 GLU A C 1
ATOM 819 O O . GLU A 1 97 ? 13.602 -30.922 -21.906 1 68.12 97 GLU A O 1
ATOM 824 N N . ARG A 1 98 ? 12.82 -30.422 -19.906 1 67.75 98 ARG A N 1
ATOM 825 C CA . ARG A 1 98 ? 12.609 -31.828 -19.562 1 67.75 98 ARG A CA 1
ATOM 826 C C . ARG A 1 98 ? 11.43 -32.406 -20.328 1 67.75 98 ARG A C 1
ATOM 828 O O . ARG A 1 98 ? 11.391 -33.594 -20.609 1 67.75 98 ARG A O 1
ATOM 835 N N . ARG A 1 99 ? 10.531 -31.562 -20.797 1 64.31 99 ARG A N 1
ATOM 836 C CA . ARG A 1 99 ? 9.383 -32 -21.594 1 64.31 99 ARG A CA 1
ATOM 837 C C . ARG A 1 99 ? 9.828 -32.469 -22.969 1 64.31 99 ARG A C 1
ATOM 839 O O . ARG A 1 99 ? 9.227 -33.406 -23.547 1 64.31 99 ARG A O 1
ATOM 846 N N . LYS A 1 100 ? 10.914 -31.984 -23.406 1 62.94 100 LYS A N 1
ATOM 847 C CA . LYS A 1 100 ? 11.445 -32.469 -24.672 1 62.94 100 LYS A CA 1
ATOM 848 C C . LYS A 1 100 ? 11.828 -33.938 -24.578 1 62.94 100 LYS A C 1
ATOM 850 O O . LYS A 1 100 ? 11.797 -34.656 -25.578 1 62.94 100 LYS A O 1
ATOM 855 N N . MET A 1 101 ? 11.938 -34.406 -23.328 1 62.62 101 MET A N 1
ATOM 856 C CA . MET A 1 101 ? 12.242 -35.812 -23.141 1 62.62 101 MET A CA 1
ATOM 857 C C . MET A 1 101 ? 11.008 -36.656 -23.406 1 62.62 101 MET A C 1
ATOM 859 O O . MET A 1 101 ? 11.133 -37.844 -23.734 1 62.62 101 MET A O 1
ATOM 863 N N . LYS A 1 102 ? 9.844 -36.031 -23.531 1 66.94 102 LYS A N 1
ATOM 864 C CA . LYS A 1 102 ? 8.594 -36.688 -23.906 1 66.94 102 LYS A CA 1
ATOM 865 C C . LYS A 1 102 ? 8.703 -37.312 -25.297 1 66.94 102 LYS A C 1
ATOM 867 O O . LYS A 1 102 ? 8.047 -38.312 -25.594 1 66.94 102 LYS A O 1
ATOM 872 N N . ASP A 1 103 ? 9.68 -36.938 -25.969 1 71.69 103 ASP A N 1
ATOM 873 C CA . ASP A 1 103 ? 9.875 -37.406 -27.328 1 71.69 103 ASP A CA 1
ATOM 874 C C . ASP A 1 103 ? 10.305 -38.875 -27.328 1 71.69 103 ASP A C 1
ATOM 876 O O . ASP A 1 103 ? 9.945 -39.656 -28.219 1 71.69 103 ASP A O 1
ATOM 880 N N . SER A 1 104 ? 10.945 -39.25 -26.188 1 70.94 104 SER A N 1
ATOM 881 C CA . SER A 1 104 ? 11.391 -40.656 -26.109 1 70.94 104 SER A CA 1
ATOM 882 C C . SER A 1 104 ? 10.203 -41.594 -25.938 1 70.94 104 SER A C 1
ATOM 884 O O . SER A 1 104 ? 10.18 -42.656 -26.547 1 70.94 104 SER A O 1
ATOM 886 N N . VAL A 1 105 ? 9.211 -41.156 -25.188 1 71.56 105 VAL A N 1
ATOM 887 C CA . VAL A 1 105 ? 8.031 -42 -24.969 1 71.56 105 VAL A CA 1
ATOM 888 C C . VAL A 1 105 ? 7.242 -42.125 -26.266 1 71.56 105 VAL A C 1
ATOM 890 O O . VAL A 1 105 ? 6.762 -43.219 -26.594 1 71.56 105 VAL A O 1
ATOM 893 N N . LYS A 1 106 ? 7.211 -41.156 -27.062 1 74.12 106 LYS A N 1
ATOM 894 C CA . LYS A 1 106 ? 6.516 -41.188 -28.344 1 74.12 106 LYS A CA 1
ATOM 895 C C . LYS A 1 106 ? 7.203 -42.125 -29.328 1 74.12 106 LYS A C 1
ATOM 897 O O . LYS A 1 106 ? 6.535 -42.844 -30.062 1 74.12 106 LYS A O 1
ATOM 902 N N . LYS A 1 107 ? 8.461 -42.156 -29.234 1 78.69 107 LYS A N 1
ATOM 903 C CA . LYS A 1 107 ? 9.227 -43.031 -30.109 1 78.69 107 LYS A CA 1
ATOM 904 C C . LYS A 1 107 ? 8.938 -44.5 -29.812 1 78.69 107 LYS A C 1
ATOM 906 O O . LYS A 1 107 ? 8.781 -45.312 -30.719 1 78.69 107 LYS A O 1
ATOM 911 N N . CYS A 1 108 ? 8.859 -44.781 -28.531 1 76.44 108 CYS A N 1
ATOM 912 C CA . CYS A 1 108 ? 8.594 -46.156 -28.141 1 76.44 108 CYS A CA 1
ATOM 913 C C . CYS A 1 108 ? 7.18 -46.562 -28.531 1 76.44 108 CYS A C 1
ATOM 915 O O . CYS A 1 108 ? 6.961 -47.719 -28.953 1 76.44 108 CYS A O 1
ATOM 917 N N . GLN A 1 109 ? 6.281 -45.656 -28.531 1 77.25 109 GLN A N 1
ATOM 918 C CA . GLN A 1 109 ? 4.898 -45.938 -28.906 1 77.25 109 GLN A CA 1
ATOM 919 C C . GLN A 1 109 ? 4.781 -46.188 -30.406 1 77.25 109 GLN A C 1
ATOM 921 O O . GLN A 1 109 ? 4.066 -47.094 -30.828 1 77.25 109 GLN A O 1
ATOM 926 N N . THR A 1 110 ? 5.539 -45.438 -31.156 1 84.25 110 THR A N 1
ATOM 927 C CA . THR A 1 110 ? 5.523 -45.625 -32.594 1 84.25 110 THR A CA 1
ATOM 928 C C . THR A 1 110 ? 6.145 -46.969 -33 1 84.25 110 THR A C 1
ATOM 930 O O . THR A 1 110 ? 5.629 -47.656 -33.875 1 84.25 110 THR A O 1
ATOM 933 N N . ALA A 1 111 ? 7.219 -47.375 -32.312 1 82.38 111 ALA A N 1
ATOM 934 C CA . ALA A 1 111 ? 7.875 -48.656 -32.594 1 82.38 111 ALA A CA 1
ATOM 935 C C . ALA A 1 111 ? 6.949 -49.812 -32.281 1 82.38 111 ALA A C 1
ATOM 937 O O . ALA A 1 111 ? 6.871 -50.781 -33.031 1 82.38 111 ALA A O 1
ATOM 938 N N . LYS A 1 112 ? 6.23 -49.688 -31.219 1 82.12 112 LYS A N 1
ATOM 939 C CA . LYS A 1 112 ? 5.281 -50.719 -30.812 1 82.12 112 LYS A CA 1
ATOM 940 C C . LYS A 1 112 ? 4.164 -50.875 -31.844 1 82.12 112 LYS A C 1
ATOM 942 O O . LYS A 1 112 ? 3.801 -52 -32.219 1 82.12 112 LYS A O 1
ATOM 947 N N . SER A 1 113 ? 3.68 -49.844 -32.406 1 85.69 113 SER A N 1
ATOM 948 C CA . SER A 1 113 ? 2.613 -49.844 -33.406 1 85.69 113 SER A CA 1
ATOM 949 C C . SER A 1 113 ? 3.084 -50.5 -34.719 1 85.69 113 SER A C 1
ATOM 951 O O . SER A 1 113 ? 2.355 -51.281 -35.312 1 85.69 113 SER A O 1
ATOM 953 N N . THR A 1 114 ? 4.359 -50.219 -35.031 1 87.88 114 THR A N 1
ATOM 954 C CA . THR A 1 114 ? 4.938 -50.75 -36.25 1 87.88 114 THR A CA 1
ATOM 955 C C . THR A 1 114 ? 5.066 -52.281 -36.188 1 87.88 114 THR A C 1
ATOM 957 O O . THR A 1 114 ? 4.664 -53 -37.094 1 87.88 114 THR A O 1
ATOM 960 N N . ILE A 1 115 ? 5.566 -52.812 -35.062 1 88.31 115 ILE A N 1
ATOM 961 C CA . ILE A 1 115 ? 5.773 -54.25 -34.875 1 88.31 115 ILE A CA 1
ATOM 962 C C . ILE A 1 115 ? 4.426 -54.969 -34.781 1 88.31 115 ILE A C 1
ATOM 964 O O . ILE A 1 115 ? 4.262 -56.062 -35.281 1 88.31 115 ILE A O 1
ATOM 968 N N . TYR A 1 116 ? 3.51 -54.25 -34.188 1 87.94 116 TYR A N 1
ATOM 969 C CA . TYR A 1 116 ? 2.162 -54.812 -34.094 1 87.94 116 TYR A CA 1
ATOM 970 C C . TYR A 1 116 ? 1.577 -55.031 -35.5 1 87.94 116 TYR A C 1
ATOM 972 O O . TYR A 1 116 ? 1.062 -56.125 -35.781 1 87.94 116 TYR A O 1
ATOM 980 N N . THR A 1 117 ? 1.692 -54.062 -36.375 1 89.75 117 THR A N 1
ATOM 981 C CA . THR A 1 117 ? 1.2 -54.188 -37.719 1 89.75 117 THR A CA 1
ATOM 982 C C . THR A 1 117 ? 1.915 -55.312 -38.469 1 89.75 117 THR A C 1
ATOM 984 O O . THR A 1 117 ? 1.284 -56.062 -39.219 1 89.75 117 THR A O 1
ATOM 987 N N . ARG A 1 118 ? 3.277 -55.469 -38.219 1 89.19 118 ARG A N 1
ATOM 988 C CA . ARG A 1 118 ? 4.074 -56.531 -38.844 1 89.19 118 ARG A CA 1
ATOM 989 C C . ARG A 1 118 ? 3.609 -57.906 -38.375 1 89.19 118 ARG A C 1
ATOM 991 O O . ARG A 1 118 ? 3.541 -58.844 -39.188 1 89.19 118 ARG A O 1
ATOM 998 N N . THR A 1 119 ? 3.25 -57.969 -37.125 1 90 119 THR A N 1
ATOM 999 C CA . THR A 1 119 ? 2.807 -59.219 -36.562 1 90 119 THR A CA 1
ATOM 1000 C C . THR A 1 119 ? 1.448 -59.625 -37.125 1 90 119 THR A C 1
ATOM 1002 O O . THR A 1 119 ? 1.229 -60.781 -37.438 1 90 119 THR A O 1
ATOM 1005 N N . LEU A 1 120 ? 0.597 -58.688 -37.375 1 89.56 120 LEU A N 1
ATOM 1006 C CA . LEU A 1 120 ? -0.709 -58.938 -37.938 1 89.56 120 LEU A CA 1
ATOM 1007 C C . LEU A 1 120 ? -0.563 -59.469 -39.375 1 89.56 120 LEU A C 1
ATOM 1009 O O . LEU A 1 120 ? -1.239 -60.406 -39.781 1 89.56 120 LEU A O 1
ATOM 1013 N N . THR A 1 121 ? 0.366 -58.875 -40.094 1 92.19 121 THR A N 1
ATOM 1014 C CA . THR A 1 121 ? 0.62 -59.25 -41.469 1 92.19 121 THR A CA 1
ATOM 1015 C C . THR A 1 121 ? 1.203 -60.688 -41.531 1 92.19 121 THR A C 1
ATOM 1017 O O . THR A 1 121 ? 0.81 -61.469 -42.375 1 92.19 121 THR A O 1
ATOM 1020 N N . ALA A 1 122 ? 2.137 -60.969 -40.562 1 91 122 ALA A N 1
ATOM 1021 C CA . ALA A 1 122 ? 2.746 -62.281 -40.5 1 91 122 ALA A CA 1
ATOM 1022 C C . ALA A 1 122 ? 1.712 -63.344 -40.125 1 91 122 ALA A C 1
ATOM 1024 O O . ALA A 1 122 ? 1.749 -64.438 -40.656 1 91 122 ALA A O 1
ATOM 1025 N N . GLU A 1 123 ? 0.841 -62.969 -39.25 1 90.94 123 GLU A N 1
ATOM 1026 C CA . GLU A 1 123 ? -0.238 -63.875 -38.875 1 90.94 123 GLU A CA 1
ATOM 1027 C C . GLU A 1 123 ? -1.146 -64.188 -40.062 1 90.94 123 GLU A C 1
ATOM 1029 O O . GLU A 1 123 ? -1.494 -65.375 -40.281 1 90.94 123 GLU A O 1
ATOM 1034 N N . LYS A 1 124 ? -1.521 -63.25 -40.812 1 93.06 124 LYS A N 1
ATOM 1035 C CA . LYS A 1 124 ? -2.359 -63.438 -42 1 93.06 124 LYS A CA 1
ATOM 1036 C C . LYS A 1 124 ? -1.656 -64.312 -43.031 1 93.06 124 LYS A C 1
ATOM 1038 O O . LYS A 1 124 ? -2.271 -65.188 -43.625 1 93.06 124 LYS A O 1
ATOM 1043 N N . ASN A 1 125 ? -0.351 -64 -43.25 1 93.25 125 ASN A N 1
ATOM 1044 C CA . ASN A 1 125 ? 0.443 -64.812 -44.188 1 93.25 125 ASN A CA 1
ATOM 1045 C C . ASN A 1 125 ? 0.525 -66.25 -43.781 1 93.25 125 ASN A C 1
ATOM 1047 O O . ASN A 1 125 ? 0.36 -67.188 -44.594 1 93.25 125 ASN A O 1
ATOM 1051 N N . TYR A 1 126 ? 0.72 -66.5 -42.562 1 92.94 126 TYR A N 1
ATOM 1052 C CA . TYR A 1 126 ? 0.799 -67.875 -42.031 1 92.94 126 TYR A CA 1
ATOM 1053 C C . TYR A 1 126 ? -0.529 -68.562 -42.219 1 92.94 126 TYR A C 1
ATOM 1055 O O . TYR A 1 126 ? -0.563 -69.75 -42.688 1 92.94 126 TYR A O 1
ATOM 1063 N N . SER A 1 127 ? -1.568 -67.938 -41.906 1 93.62 127 SER A N 1
ATOM 1064 C CA . SER A 1 127 ? -2.902 -68.5 -42.031 1 93.62 127 SER A CA 1
ATOM 1065 C C . SER A 1 127 ? -3.203 -68.875 -43.5 1 93.62 127 SER A C 1
ATOM 1067 O O . SER A 1 127 ? -3.748 -69.938 -43.781 1 93.62 127 SER A O 1
ATOM 1069 N N . GLN A 1 128 ? -2.818 -68 -44.344 1 93.75 128 GLN A N 1
ATOM 1070 C CA . GLN A 1 128 ? -3.033 -68.25 -45.781 1 93.75 128 GLN A CA 1
ATOM 1071 C C . GLN A 1 128 ? -2.227 -69.438 -46.25 1 93.75 128 GLN A C 1
ATOM 1073 O O . GLN A 1 128 ? -2.736 -70.25 -47 1 93.75 128 GLN A O 1
ATOM 1078 N N . LYS A 1 129 ? -0.975 -69.5 -45.781 1 93.31 129 LYS A N 1
ATOM 1079 C CA . LYS A 1 129 ? -0.109 -70.625 -46.188 1 93.31 129 LYS A CA 1
ATOM 1080 C C . LYS A 1 129 ? -0.598 -71.938 -45.594 1 93.31 129 LYS A C 1
ATOM 1082 O O . LYS A 1 129 ? -0.477 -73 -46.25 1 93.31 129 LYS A O 1
ATOM 1087 N N . CYS A 1 130 ? -1.182 -71.875 -44.438 1 92.69 130 CYS A N 1
ATOM 1088 C CA . CYS A 1 130 ? -1.766 -73.062 -43.812 1 92.69 130 CYS A CA 1
ATOM 1089 C C . CYS A 1 130 ? -2.965 -73.562 -44.625 1 92.69 130 CYS A C 1
ATOM 1091 O O . CYS A 1 130 ? -3.109 -74.75 -44.844 1 92.69 130 CYS A O 1
ATOM 1093 N N . LYS A 1 131 ? -3.732 -72.688 -45.094 1 94.12 131 LYS A N 1
ATOM 1094 C CA . LYS A 1 131 ? -4.895 -73 -45.906 1 94.12 131 LYS A CA 1
ATOM 1095 C C . LYS A 1 131 ? -4.469 -73.625 -47.25 1 94.12 131 LYS A C 1
ATOM 1097 O O . LYS A 1 131 ? -5.043 -74.562 -47.719 1 94.12 131 LYS A O 1
ATOM 1102 N N . GLU A 1 132 ? -3.451 -73.062 -47.812 1 93.81 132 GLU A N 1
ATOM 1103 C CA . GLU A 1 132 ? -2.918 -73.5 -49.062 1 93.81 132 GLU A CA 1
ATOM 1104 C C . GLU A 1 132 ? -2.34 -74.938 -48.938 1 93.81 132 GLU A C 1
ATOM 1106 O O . GLU A 1 132 ? -2.555 -75.812 -49.781 1 93.81 132 GLU A O 1
ATOM 1111 N N . LYS A 1 133 ? -1.664 -75.125 -47.875 1 94.5 133 LYS A N 1
ATOM 1112 C CA . LYS A 1 133 ? -1.081 -76.438 -47.562 1 94.5 133 LYS A CA 1
ATOM 1113 C C . LYS A 1 133 ? -2.164 -77.5 -47.406 1 94.5 133 LYS A C 1
ATOM 1115 O O . LYS A 1 133 ? -2.047 -78.625 -47.969 1 94.5 133 LYS A O 1
ATOM 1120 N N . GLU A 1 134 ? -3.172 -77.188 -46.781 1 94.06 134 GLU A N 1
ATOM 1121 C CA . GLU A 1 134 ? -4.27 -78.125 -46.562 1 94.06 134 GLU A CA 1
ATOM 1122 C C . GLU A 1 134 ? -5.008 -78.438 -47.844 1 94.06 134 GLU A C 1
ATOM 1124 O O . GLU A 1 134 ? -5.398 -79.562 -48.094 1 94.06 134 GLU A O 1
ATOM 1129 N N . GLN A 1 135 ? -5.191 -77.438 -48.688 1 94 135 GLN A N 1
ATOM 1130 C CA . GLN A 1 135 ? -5.848 -77.625 -49.969 1 94 135 GLN A CA 1
ATOM 1131 C C . GLN A 1 135 ? -5.023 -78.562 -50.875 1 94 135 GLN A C 1
ATOM 1133 O O . GLN A 1 135 ? -5.562 -79.5 -51.469 1 94 135 GLN A O 1
ATOM 1138 N N . LEU A 1 136 ? -3.766 -78.312 -50.844 1 93.75 136 LEU A N 1
ATOM 1139 C CA . LEU A 1 136 ? -2.873 -79.125 -51.688 1 93.75 136 LEU A CA 1
ATOM 1140 C C . LEU A 1 136 ? -2.775 -80.562 -51.156 1 93.75 136 LEU A C 1
ATOM 1142 O O . LEU A 1 136 ? -2.68 -81.5 -51.938 1 93.75 136 LEU A O 1
ATOM 1146 N N . LYS A 1 137 ? -2.85 -80.688 -49.875 1 91.75 137 LYS A N 1
ATOM 1147 C CA . LYS A 1 137 ? -2.846 -82 -49.25 1 91.75 137 LYS A CA 1
ATOM 1148 C C . LYS A 1 137 ? -4.082 -82.75 -49.656 1 91.75 137 LYS A C 1
ATOM 1150 O O . LYS A 1 137 ? -3.979 -83.938 -50.031 1 91.75 137 LYS A O 1
ATOM 1155 N N . LYS A 1 138 ? -5.184 -82.188 -49.719 1 91.19 138 LYS A N 1
ATOM 1156 C CA . LYS A 1 138 ? -6.434 -82.812 -50.094 1 91.19 138 LYS A CA 1
ATOM 1157 C C . LYS A 1 138 ? -6.422 -83.25 -51.562 1 91.19 138 LYS A C 1
ATOM 1159 O O . LYS A 1 138 ? -6.875 -84.312 -51.906 1 91.19 138 LYS A O 1
ATOM 1164 N N . GLN A 1 139 ? -5.844 -82.375 -52.312 1 89.06 139 GLN A N 1
ATOM 1165 C CA . GLN A 1 139 ? -5.758 -82.625 -53.75 1 89.06 139 GLN A CA 1
ATOM 1166 C C . GLN A 1 139 ? -4.824 -83.812 -54.031 1 89.06 139 GLN A C 1
ATOM 1168 O O . GLN A 1 139 ? -5.137 -84.688 -54.844 1 89.06 139 GLN A O 1
ATOM 1173 N N . TYR A 1 140 ? -3.748 -83.75 -53.312 1 87.56 140 TYR A N 1
ATOM 1174 C CA . TYR A 1 140 ? -2.766 -84.875 -53.469 1 87.56 140 TYR A CA 1
ATOM 1175 C C . TYR A 1 140 ? -3.334 -86.188 -53 1 87.56 140 TYR A C 1
ATOM 1177 O O . TYR A 1 140 ? -3.176 -87.188 -53.688 1 87.56 140 TYR A O 1
ATOM 1185 N N . GLU A 1 141 ? -4.086 -86.25 -51.938 1 87.25 141 GLU A N 1
ATOM 1186 C CA . GLU A 1 141 ? -4.676 -87.438 -51.406 1 87.25 141 GLU A CA 1
ATOM 1187 C C . GLU A 1 141 ? -5.789 -88 -52.312 1 87.25 141 GLU A C 1
ATOM 1189 O O . GLU A 1 141 ? -5.941 -89.188 -52.5 1 87.25 141 GLU A O 1
ATOM 1194 N N . SER A 1 142 ? -6.434 -87.125 -52.938 1 84.75 142 SER A N 1
ATOM 1195 C CA . SER A 1 142 ? -7.516 -87.5 -53.844 1 84.75 142 SER A CA 1
ATOM 1196 C C . SER A 1 142 ? -6.977 -88.125 -55.125 1 84.75 142 SER A C 1
ATOM 1198 O O . SER A 1 142 ? -7.535 -89.125 -55.625 1 84.75 142 SER A O 1
ATOM 1200 N N . ILE A 1 143 ? -5.848 -87.625 -55.594 1 80.69 143 ILE A N 1
ATOM 1201 C CA . ILE A 1 143 ? -5.289 -88.125 -56.844 1 80.69 143 ILE A CA 1
ATOM 1202 C C . ILE A 1 143 ? -4.547 -89.438 -56.625 1 80.69 143 ILE A C 1
ATOM 1204 O O . ILE A 1 143 ? -4.508 -90.312 -57.5 1 80.69 143 ILE A O 1
ATOM 1208 N N . LYS A 1 144 ? -3.928 -89.625 -55.5 1 76.69 144 LYS A N 1
ATOM 1209 C CA . LYS A 1 144 ? -3.227 -90.812 -55.188 1 76.69 144 LYS A CA 1
ATOM 1210 C C . LYS A 1 144 ? -4.18 -92 -55.156 1 76.69 144 LYS A C 1
ATOM 1212 O O . LYS A 1 144 ? -3.781 -93.125 -55.469 1 76.69 144 LYS A O 1
ATOM 1217 N N . MET A 1 145 ? -5.398 -91.875 -54.812 1 72.94 145 MET A N 1
ATOM 1218 C CA . MET A 1 145 ? -6.383 -92.938 -54.781 1 72.94 145 MET A CA 1
ATOM 1219 C C . MET A 1 145 ? -6.863 -93.312 -56.156 1 72.94 145 MET A C 1
ATOM 1221 O O . MET A 1 145 ? -7.477 -94.375 -56.344 1 72.94 145 MET A O 1
ATOM 1225 N N . THR A 1 146 ? -6.605 -92.5 -57.188 1 65 146 THR A N 1
ATOM 1226 C CA . THR A 1 146 ? -7.043 -92.875 -58.531 1 65 146 THR A CA 1
ATOM 1227 C C . THR A 1 146 ? -5.879 -93.375 -59.344 1 65 146 THR A C 1
ATOM 1229 O O . THR A 1 146 ? -4.727 -93 -59.125 1 65 146 THR A O 1
ATOM 1232 N N . THR A 1 147 ? -5.672 -94.625 -59.875 1 56.59 147 THR A N 1
ATOM 1233 C CA . THR A 1 147 ? -4.715 -95.438 -60.562 1 56.59 147 THR A CA 1
ATOM 1234 C C . THR A 1 147 ? -3.824 -94.625 -61.5 1 56.59 147 THR A C 1
ATOM 1236 O O . THR A 1 147 ? -2.76 -95.062 -61.906 1 56.59 147 THR A O 1
ATOM 1239 N N . ALA A 1 148 ? -4.258 -93.938 -62.562 1 53.03 148 ALA A N 1
ATOM 1240 C CA . ALA A 1 148 ? -3.664 -93.562 -63.844 1 53.03 148 ALA A CA 1
ATOM 1241 C C . ALA A 1 148 ? -2.584 -92.5 -63.688 1 53.03 148 ALA A C 1
ATOM 1243 O O . ALA A 1 148 ? -1.683 -92.375 -64.5 1 53.03 148 ALA A O 1
ATOM 1244 N N . ALA A 1 149 ? -2.732 -91.25 -63 1 57.59 149 ALA A N 1
ATOM 1245 C CA . ALA A 1 149 ? -2.135 -90 -63.438 1 57.59 149 ALA A CA 1
ATOM 1246 C C . ALA A 1 149 ? -0.775 -89.812 -62.75 1 57.59 149 ALA A C 1
ATOM 1248 O O . ALA A 1 149 ? -0.68 -89.125 -61.719 1 57.59 149 ALA A O 1
ATOM 1249 N N . ASN A 1 150 ? 0.113 -90.562 -62.938 1 63.06 150 ASN A N 1
ATOM 1250 C CA . ASN A 1 150 ? 1.454 -90.625 -62.375 1 63.06 150 ASN A CA 1
ATOM 1251 C C . ASN A 1 150 ? 2.164 -89.25 -62.438 1 63.06 150 ASN A C 1
ATOM 1253 O O . ASN A 1 150 ? 2.764 -88.812 -61.438 1 63.06 150 ASN A O 1
ATOM 1257 N N . LYS A 1 151 ? 2.199 -88.625 -63.562 1 76.19 151 LYS A N 1
ATOM 1258 C CA . LYS A 1 151 ? 2.963 -87.375 -63.719 1 76.19 151 LYS A CA 1
ATOM 1259 C C . LYS A 1 151 ? 2.303 -86.25 -62.938 1 76.19 151 LYS A C 1
ATOM 1261 O O . LYS A 1 151 ? 2.984 -85.438 -62.312 1 76.19 151 LYS A O 1
ATOM 1266 N N . GLU A 1 152 ? 0.95 -86.25 -62.938 1 78.56 152 GLU A N 1
ATOM 1267 C CA . GLU A 1 152 ? 0.203 -85.188 -62.25 1 78.56 152 GLU A CA 1
ATOM 1268 C C . GLU A 1 152 ? 0.303 -85.312 -60.75 1 78.56 152 GLU A C 1
ATOM 1270 O O . GLU A 1 152 ? 0.387 -84.312 -60.031 1 78.56 152 GLU A O 1
ATOM 1275 N N . SER A 1 153 ? 0.416 -86.562 -60.312 1 80.5 153 SER A N 1
ATOM 1276 C CA . SER A 1 153 ? 0.559 -86.812 -58.875 1 80.5 153 SER A CA 1
ATOM 1277 C C . SER A 1 153 ? 1.913 -86.375 -58.344 1 80.5 153 SER A C 1
ATOM 1279 O O . SER A 1 153 ? 2.006 -85.812 -57.25 1 80.5 153 SER A O 1
ATOM 1281 N N . GLU A 1 154 ? 2.871 -86.5 -59.219 1 84.06 154 GLU A N 1
ATOM 1282 C CA . GLU A 1 154 ? 4.207 -86.062 -58.812 1 84.06 154 GLU A CA 1
ATOM 1283 C C . GLU A 1 154 ? 4.285 -84.5 -58.719 1 84.06 154 GLU A C 1
ATOM 1285 O O . GLU A 1 154 ? 4.918 -84 -57.812 1 84.06 154 GLU A O 1
ATOM 1290 N N . LYS A 1 155 ? 3.551 -83.875 -59.688 1 87.62 155 LYS A N 1
ATOM 1291 C CA . LYS A 1 155 ? 3.525 -82.375 -59.688 1 87.62 155 LYS A CA 1
ATOM 1292 C C . LYS A 1 155 ? 2.801 -81.875 -58.438 1 87.62 155 LYS A C 1
ATOM 1294 O O . LYS A 1 155 ? 3.262 -80.938 -57.812 1 87.62 155 LYS A O 1
ATOM 1299 N N . LEU A 1 156 ? 1.807 -82.5 -58.062 1 87.38 156 LEU A N 1
ATOM 1300 C CA . LEU A 1 156 ? 1.021 -82.062 -56.906 1 87.38 156 LEU A CA 1
ATOM 1301 C C . LEU A 1 156 ? 1.768 -82.375 -55.625 1 87.38 156 LEU A C 1
ATOM 1303 O O . LEU A 1 156 ? 1.678 -81.562 -54.656 1 87.38 156 LEU A O 1
ATOM 1307 N N . PHE A 1 157 ? 2.486 -83.5 -55.656 1 88.31 157 PHE A N 1
ATOM 1308 C CA . PHE A 1 157 ? 3.287 -83.812 -54.469 1 88.31 157 PHE A CA 1
ATOM 1309 C C . PHE A 1 157 ? 4.387 -82.812 -54.25 1 88.31 157 PHE A C 1
ATOM 1311 O O . PHE A 1 157 ? 4.637 -82.375 -53.125 1 88.31 157 PHE A O 1
ATOM 1318 N N . ASN A 1 158 ? 5.004 -82.312 -55.344 1 91.19 158 ASN A N 1
ATOM 1319 C CA . ASN A 1 158 ? 6.039 -81.312 -55.25 1 91.19 158 ASN A CA 1
ATOM 1320 C C . ASN A 1 158 ? 5.473 -79.938 -54.781 1 91.19 158 ASN A C 1
ATOM 1322 O O . ASN A 1 158 ? 6.102 -79.25 -53.969 1 91.19 158 ASN A O 1
ATOM 1326 N N . LYS A 1 159 ? 4.266 -79.688 -55.219 1 92.19 159 LYS A N 1
ATOM 1327 C CA . LYS A 1 159 ? 3.609 -78.438 -54.781 1 92.19 159 LYS A CA 1
ATOM 1328 C C . LYS A 1 159 ? 3.256 -78.562 -53.281 1 92.19 159 LYS A C 1
ATOM 1330 O O . LYS A 1 159 ? 3.398 -77.562 -52.562 1 92.19 159 LYS A O 1
ATOM 1335 N N . TYR A 1 160 ? 2.879 -79.625 -52.844 1 92.06 160 TYR A N 1
ATOM 1336 C CA . TYR A 1 160 ? 2.545 -79.875 -51.438 1 92.06 160 TYR A CA 1
ATOM 1337 C C . TYR A 1 160 ? 3.781 -79.75 -50.562 1 92.06 160 TYR A C 1
ATOM 1339 O O . TYR A 1 160 ? 3.736 -79.125 -49.5 1 92.06 160 TYR A O 1
ATOM 1347 N N . GLN A 1 161 ? 4.926 -80.312 -51.062 1 92.56 161 GLN A N 1
ATOM 1348 C CA . GLN A 1 161 ? 6.176 -80.188 -50.312 1 92.56 161 GLN A CA 1
ATOM 1349 C C . GLN A 1 161 ? 6.641 -78.75 -50.188 1 92.56 161 GLN A C 1
ATOM 1351 O O . GLN A 1 161 ? 7.133 -78.312 -49.156 1 92.56 161 GLN A O 1
ATOM 1356 N N . LYS A 1 162 ? 6.426 -78 -51.281 1 93.81 162 LYS A N 1
ATOM 1357 C CA . LYS A 1 162 ? 6.785 -76.625 -51.25 1 93.81 162 LYS A CA 1
ATOM 1358 C C . LYS A 1 162 ? 5.883 -75.812 -50.312 1 93.81 162 LYS A C 1
ATOM 1360 O O . LYS A 1 162 ? 6.344 -74.938 -49.625 1 93.81 162 LYS A O 1
ATOM 1365 N N . ALA A 1 163 ? 4.688 -76.125 -50.25 1 93 163 ALA A N 1
ATOM 1366 C CA . ALA A 1 163 ? 3.738 -75.5 -49.344 1 93 163 ALA A CA 1
ATOM 1367 C C . ALA A 1 163 ? 4.082 -75.75 -47.906 1 93 163 ALA A C 1
ATOM 1369 O O . ALA A 1 163 ? 3.924 -74.875 -47.031 1 93 163 ALA A O 1
ATOM 1370 N N . ILE A 1 164 ? 4.555 -77 -47.594 1 93.25 164 ILE A N 1
ATOM 1371 C CA . ILE A 1 164 ? 4.984 -77.312 -46.25 1 93.25 164 ILE A CA 1
ATOM 1372 C C . ILE A 1 164 ? 6.16 -76.438 -45.844 1 93.25 164 ILE A C 1
ATOM 1374 O O . ILE A 1 164 ? 6.176 -75.875 -44.75 1 93.25 164 ILE A O 1
ATOM 1378 N N . GLN A 1 165 ? 7.059 -76.25 -46.812 1 94 165 GLN A N 1
ATOM 1379 C CA . GLN A 1 165 ? 8.242 -75.438 -46.531 1 94 165 GLN A CA 1
ATOM 1380 C C . GLN A 1 165 ? 7.863 -73.938 -46.344 1 94 165 GLN A C 1
ATOM 1382 O O . GLN A 1 165 ? 8.367 -73.312 -45.438 1 94 165 GLN A O 1
ATOM 1387 N N . THR A 1 166 ? 6.965 -73.5 -47.156 1 93.69 166 THR A N 1
ATOM 1388 C CA . THR A 1 166 ? 6.566 -72.062 -47.062 1 93.69 166 THR A CA 1
ATOM 1389 C C . THR A 1 166 ? 5.762 -71.812 -45.781 1 93.69 166 THR A C 1
ATOM 1391 O O . THR A 1 166 ? 5.863 -70.75 -45.188 1 93.69 166 THR A O 1
ATOM 1394 N N . THR A 1 167 ? 4.938 -72.75 -45.344 1 93.69 167 THR A N 1
ATOM 1395 C CA . THR A 1 167 ? 4.184 -72.625 -44.094 1 93.69 167 THR A CA 1
ATOM 1396 C C . THR A 1 167 ? 5.121 -72.562 -42.906 1 93.69 167 THR A C 1
ATOM 1398 O O . THR A 1 167 ? 4.918 -71.812 -41.969 1 93.69 167 THR A O 1
ATOM 1401 N N . ASP A 1 168 ? 6.141 -73.438 -43 1 93 168 ASP A N 1
ATOM 1402 C CA . ASP A 1 168 ? 7.129 -73.5 -41.938 1 93 168 ASP A CA 1
ATOM 1403 C C . ASP A 1 168 ? 7.863 -72.125 -41.844 1 93 168 ASP A C 1
ATOM 1405 O O . ASP A 1 168 ? 8.117 -71.625 -40.75 1 93 168 ASP A O 1
ATOM 1409 N N . GLN A 1 169 ? 8.156 -71.625 -43 1 93.31 169 GLN A N 1
ATOM 1410 C CA . GLN A 1 169 ? 8.82 -70.312 -43.031 1 93.31 169 GLN A CA 1
ATOM 1411 C C . GLN A 1 169 ? 7.91 -69.25 -42.469 1 93.31 169 GLN A C 1
ATOM 1413 O O . GLN A 1 169 ? 8.359 -68.375 -41.719 1 93.31 169 GLN A O 1
ATOM 1418 N N . ALA A 1 170 ? 6.664 -69.25 -42.812 1 92.44 170 ALA A N 1
ATOM 1419 C CA . ALA A 1 170 ? 5.691 -68.312 -42.312 1 92.44 170 ALA A CA 1
ATOM 1420 C C . ALA A 1 170 ? 5.469 -68.438 -40.812 1 92.44 170 ALA A C 1
ATOM 1422 O O . ALA A 1 170 ? 5.305 -67.438 -40.094 1 92.44 170 ALA A O 1
ATOM 1423 N N . ASP A 1 171 ? 5.41 -69.688 -40.406 1 91.62 171 ASP A N 1
ATOM 1424 C CA . ASP A 1 171 ? 5.273 -69.938 -38.969 1 91.62 171 ASP A CA 1
ATOM 1425 C C . ASP A 1 171 ? 6.449 -69.375 -38.188 1 91.62 171 ASP A C 1
ATOM 1427 O O . ASP A 1 171 ? 6.258 -68.75 -37.125 1 91.62 171 ASP A O 1
ATOM 1431 N N . CYS A 1 172 ? 7.637 -69.625 -38.781 1 91.44 172 CYS A N 1
ATOM 1432 C CA . CYS A 1 172 ? 8.836 -69.062 -38.125 1 91.44 172 CYS A CA 1
ATOM 1433 C C . CYS A 1 172 ? 8.805 -67.562 -38.094 1 91.44 172 CYS A C 1
ATOM 1435 O O . CYS A 1 172 ? 9.125 -66.938 -37.094 1 91.44 172 CYS A O 1
ATOM 1437 N N . ALA A 1 173 ? 8.367 -66.938 -39.125 1 91.38 173 ALA A N 1
ATOM 1438 C CA . ALA A 1 173 ? 8.273 -65.5 -39.188 1 91.38 173 ALA A CA 1
ATOM 1439 C C . ALA A 1 173 ? 7.238 -64.938 -38.219 1 91.38 173 ALA A C 1
ATOM 1441 O O . ALA A 1 173 ? 7.465 -63.938 -37.531 1 91.38 173 ALA A O 1
ATOM 1442 N N . TYR A 1 174 ? 6.168 -65.562 -38.094 1 92 174 TYR A N 1
ATOM 1443 C CA . TYR A 1 174 ? 5.102 -65.188 -37.156 1 92 174 TYR A CA 1
ATOM 1444 C C . TYR A 1 174 ? 5.562 -65.312 -35.719 1 92 174 TYR A C 1
ATOM 1446 O O . TYR A 1 174 ? 5.383 -64.375 -34.938 1 92 174 TYR A O 1
ATOM 1454 N N . LYS A 1 175 ? 6.23 -66.438 -35.406 1 90.44 175 LYS A N 1
ATOM 1455 C CA . LYS A 1 175 ? 6.75 -66.625 -34.062 1 90.44 175 LYS A CA 1
ATOM 1456 C C . LYS A 1 175 ? 7.77 -65.5 -33.719 1 90.44 175 LYS A C 1
ATOM 1458 O O . LYS A 1 175 ? 7.742 -65 -32.594 1 90.44 175 LYS A O 1
ATOM 1463 N N . THR A 1 176 ? 8.602 -65.25 -34.688 1 90.75 176 THR A N 1
ATOM 1464 C CA . THR A 1 176 ? 9.625 -64.25 -34.5 1 90.75 176 THR A CA 1
ATOM 1465 C C . THR A 1 176 ? 8.984 -62.875 -34.281 1 90.75 176 THR A C 1
ATOM 1467 O O . THR A 1 176 ? 9.422 -62.094 -33.438 1 90.75 176 THR A O 1
ATOM 1470 N N . SER A 1 177 ? 7.914 -62.562 -34.969 1 89.25 177 SER A N 1
ATOM 1471 C CA . SER A 1 177 ? 7.227 -61.281 -34.844 1 89.25 177 SER A CA 1
ATOM 1472 C C . SER A 1 177 ? 6.539 -61.156 -33.5 1 89.25 177 SER A C 1
ATOM 1474 O O . SER A 1 177 ? 6.52 -60.062 -32.906 1 89.25 177 SER A O 1
ATOM 1476 N N . ILE A 1 178 ? 5.988 -62.219 -32.969 1 89.31 178 ILE A N 1
ATOM 1477 C CA . ILE A 1 178 ? 5.34 -62.219 -31.672 1 89.31 178 ILE A CA 1
ATOM 1478 C C . ILE A 1 178 ? 6.379 -61.938 -30.578 1 89.31 178 ILE A C 1
ATOM 1480 O O . ILE A 1 178 ? 6.137 -61.156 -29.656 1 89.31 178 ILE A O 1
ATOM 1484 N N . ASP A 1 179 ? 7.547 -62.625 -30.828 1 90.62 179 ASP A N 1
ATOM 1485 C CA . ASP A 1 179 ? 8.625 -62.438 -29.875 1 90.62 179 ASP A CA 1
ATOM 1486 C C . ASP A 1 179 ? 9.094 -60.969 -29.875 1 90.62 179 ASP A C 1
ATOM 1488 O O . ASP A 1 179 ? 9.32 -60.375 -28.828 1 90.62 179 ASP A O 1
ATOM 1492 N N . GLN A 1 180 ? 9.172 -60.406 -31.016 1 89.75 180 GLN A N 1
ATOM 1493 C CA . GLN A 1 180 ? 9.586 -59.031 -31.156 1 89.75 180 GLN A CA 1
ATOM 1494 C C . GLN A 1 180 ? 8.547 -58.062 -30.547 1 89.75 180 GLN A C 1
ATOM 1496 O O . GLN A 1 180 ? 8.906 -57.094 -29.922 1 89.75 180 GLN A O 1
ATOM 1501 N N . LEU A 1 181 ? 7.336 -58.344 -30.688 1 87.19 181 LEU A N 1
ATOM 1502 C CA . LEU A 1 181 ? 6.25 -57.531 -30.141 1 87.19 181 LEU A CA 1
ATOM 1503 C C . LEU A 1 181 ? 6.277 -57.562 -28.625 1 87.19 181 LEU A C 1
ATOM 1505 O O . LEU A 1 181 ? 6.082 -56.5 -27.984 1 87.19 181 LEU A O 1
ATOM 1509 N N . GLU A 1 182 ? 6.516 -58.75 -28.125 1 88 182 GLU A N 1
ATOM 1510 C CA . GLU A 1 182 ? 6.59 -58.875 -26.672 1 88 182 GLU A CA 1
ATOM 1511 C C . GLU A 1 182 ? 7.777 -58.094 -26.125 1 88 182 GLU A C 1
ATOM 1513 O O . GLU A 1 182 ? 7.668 -57.438 -25.078 1 88 182 GLU A O 1
ATOM 1518 N N . GLU A 1 183 ? 8.883 -58.125 -26.859 1 89.06 183 GLU A N 1
ATOM 1519 C CA . GLU A 1 183 ? 10.062 -57.375 -26.453 1 89.06 183 GLU A CA 1
ATOM 1520 C C . GLU A 1 183 ? 9.805 -55.875 -26.5 1 89.06 183 GLU A C 1
ATOM 1522 O O . GLU A 1 183 ? 10.203 -55.156 -25.578 1 89.06 183 GLU A O 1
ATOM 1527 N N . GLN A 1 184 ? 9.102 -55.375 -27.438 1 85.81 184 GLN A N 1
ATOM 1528 C CA . GLN A 1 184 ? 8.797 -53.969 -27.562 1 85.81 184 GLN A CA 1
ATOM 1529 C C . GLN A 1 184 ? 7.793 -53.5 -26.516 1 85.81 184 GLN A C 1
ATOM 1531 O O . GLN A 1 184 ? 7.875 -52.375 -26.016 1 85.81 184 GLN A O 1
ATOM 1536 N N . ARG A 1 185 ? 6.879 -54.344 -26.188 1 84 185 ARG A N 1
ATOM 1537 C CA . ARG A 1 185 ? 5.906 -54.031 -25.141 1 84 185 ARG A CA 1
ATOM 1538 C C . ARG A 1 185 ? 6.59 -53.844 -23.797 1 84 185 ARG A C 1
ATOM 1540 O O . ARG A 1 185 ? 6.297 -52.875 -23.078 1 84 185 ARG A O 1
ATOM 1547 N N . LYS A 1 186 ? 7.539 -54.812 -23.594 1 86.81 186 LYS A N 1
ATOM 1548 C CA . LYS A 1 186 ? 8.289 -54.719 -22.344 1 86.81 186 LYS A CA 1
ATOM 1549 C C . LYS A 1 186 ? 9.117 -53.438 -22.297 1 86.81 186 LYS A C 1
ATOM 1551 O O . LYS A 1 186 ? 9.172 -52.75 -21.266 1 86.81 186 LYS A O 1
ATOM 1556 N N . GLN A 1 187 ? 9.695 -53.094 -23.422 1 85.5 187 GLN A N 1
ATOM 1557 C CA . GLN A 1 187 ? 10.508 -51.875 -23.5 1 85.5 187 GLN A CA 1
ATOM 1558 C C . GLN A 1 187 ? 9.648 -50.625 -23.328 1 85.5 187 GLN A C 1
ATOM 1560 O O . GLN A 1 187 ? 10.031 -49.688 -22.625 1 85.5 187 GLN A O 1
ATOM 1565 N N . TRP A 1 188 ? 8.516 -50.562 -23.859 1 81.75 188 TRP A N 1
ATOM 1566 C CA . TRP A 1 188 ? 7.59 -49.438 -23.75 1 81.75 188 TRP A CA 1
ATOM 1567 C C . TRP A 1 188 ? 7.105 -49.281 -22.312 1 81.75 188 TRP A C 1
ATOM 1569 O O . TRP A 1 188 ? 7.055 -48.156 -21.797 1 81.75 188 TRP A O 1
ATOM 1579 N N . GLU A 1 189 ? 6.77 -50.375 -21.766 1 82.38 189 GLU A N 1
ATOM 1580 C CA . GLU A 1 189 ? 6.301 -50.312 -20.375 1 82.38 189 GLU A CA 1
ATOM 1581 C C . GLU A 1 189 ? 7.379 -49.75 -19.453 1 82.38 189 GLU A C 1
ATOM 1583 O O . GLU A 1 189 ? 7.086 -48.969 -18.547 1 82.38 189 GLU A O 1
ATOM 1588 N N . LYS A 1 190 ? 8.555 -50.25 -19.766 1 84.62 190 LYS A N 1
ATOM 1589 C CA . LYS A 1 190 ? 9.672 -49.781 -18.953 1 84.62 190 LYS A CA 1
ATOM 1590 C C . LYS A 1 190 ? 9.898 -48.281 -19.141 1 84.62 190 LYS A C 1
ATOM 1592 O O . LYS A 1 190 ? 10.031 -47.531 -18.172 1 84.62 190 LYS A O 1
ATOM 1597 N N . GLU A 1 191 ? 9.883 -47.781 -20.281 1 81.75 191 GLU A N 1
ATOM 1598 C CA . GLU A 1 191 ? 10.117 -46.375 -20.594 1 81.75 191 GLU A CA 1
ATOM 1599 C C . GLU A 1 191 ? 8.977 -45.5 -20.078 1 81.75 191 GLU A C 1
ATOM 1601 O O . GLU A 1 191 ? 9.219 -44.406 -19.578 1 81.75 191 GLU A O 1
ATOM 1606 N N . MET A 1 192 ? 7.805 -46 -20.141 1 76.88 192 MET A N 1
ATOM 1607 C CA . MET A 1 192 ? 6.637 -45.281 -19.656 1 76.88 192 MET A CA 1
ATOM 1608 C C . MET A 1 192 ? 6.68 -45.094 -18.141 1 76.88 192 MET A C 1
ATOM 1610 O O . MET A 1 192 ? 6.395 -44.031 -17.625 1 76.88 192 MET A O 1
ATOM 1614 N N . THR A 1 193 ? 7.055 -46.25 -17.547 1 81.12 193 THR A N 1
ATOM 1615 C CA . THR A 1 193 ? 7.156 -46.188 -16.094 1 81.12 193 THR A CA 1
ATOM 1616 C C . THR A 1 193 ? 8.219 -45.188 -15.656 1 81.12 193 THR A C 1
ATOM 1618 O O . THR A 1 193 ? 7.988 -44.375 -14.75 1 81.12 193 THR A O 1
ATOM 1621 N N . ASN A 1 194 ? 9.305 -45.219 -16.375 1 82.56 194 ASN A N 1
ATOM 1622 C CA . ASN A 1 194 ? 10.383 -44.281 -16.078 1 82.56 194 ASN A CA 1
ATOM 1623 C C . ASN A 1 194 ? 9.961 -42.844 -16.312 1 82.56 194 ASN A C 1
ATOM 1625 O O . ASN A 1 194 ? 10.297 -41.938 -15.539 1 82.56 194 ASN A O 1
ATOM 1629 N N . ALA A 1 195 ? 9.281 -42.594 -17.359 1 77.62 195 ALA A N 1
ATOM 1630 C CA . ALA A 1 195 ? 8.797 -41.25 -17.672 1 77.62 195 ALA A CA 1
ATOM 1631 C C . ALA A 1 195 ? 7.816 -40.75 -16.625 1 77.62 195 ALA A C 1
ATOM 1633 O O . ALA A 1 195 ? 7.898 -39.594 -16.172 1 77.62 195 ALA A O 1
ATOM 1634 N N . CYS A 1 196 ? 6.934 -41.688 -16.188 1 75.94 196 CYS A N 1
ATOM 1635 C CA . CYS A 1 196 ? 5.934 -41.312 -15.195 1 75.94 196 CYS A CA 1
ATOM 1636 C C . CYS A 1 196 ? 6.59 -40.969 -13.867 1 75.94 196 CYS A C 1
ATOM 1638 O O . CYS A 1 196 ? 6.203 -39.969 -13.234 1 75.94 196 CYS A O 1
ATOM 1640 N N . VAL A 1 197 ? 7.602 -41.75 -13.516 1 80.31 197 VAL A N 1
ATOM 1641 C CA . VAL A 1 197 ? 8.32 -41.5 -12.266 1 80.31 197 VAL A CA 1
ATOM 1642 C C . VAL A 1 197 ? 9.047 -40.156 -12.352 1 80.31 197 VAL A C 1
ATOM 1644 O O . VAL A 1 197 ? 9.023 -39.375 -11.406 1 80.31 197 VAL A O 1
ATOM 1647 N N . THR A 1 198 ? 9.617 -39.906 -13.43 1 80.56 198 THR A N 1
ATOM 1648 C CA . THR A 1 198 ? 10.352 -38.656 -13.617 1 80.56 198 THR A CA 1
ATOM 1649 C C . THR A 1 198 ? 9.398 -37.469 -13.609 1 80.56 198 THR A C 1
ATOM 1651 O O . THR A 1 198 ? 9.68 -36.469 -12.969 1 80.56 198 THR A O 1
ATOM 1654 N N . PHE A 1 199 ? 8.289 -37.562 -14.242 1 75.25 199 PHE A N 1
ATOM 1655 C CA . PHE A 1 199 ? 7.301 -36.5 -14.312 1 75.25 199 PHE A CA 1
ATOM 1656 C C . PHE A 1 199 ? 6.703 -36.219 -12.938 1 75.25 199 PHE A C 1
ATOM 1658 O O . PHE A 1 199 ? 6.465 -35.062 -12.578 1 75.25 199 PHE A O 1
ATOM 1665 N N . GLN A 1 200 ? 6.488 -37.344 -12.281 1 76.62 200 GLN A N 1
ATOM 1666 C CA . GLN A 1 200 ? 5.965 -37.219 -10.93 1 76.62 200 GLN A CA 1
ATOM 1667 C C . GLN A 1 200 ? 6.941 -36.438 -10.039 1 76.62 200 GLN A C 1
ATOM 1669 O O . GLN A 1 200 ? 6.547 -35.531 -9.297 1 76.62 200 GLN A O 1
ATOM 1674 N N . ARG A 1 201 ? 8.164 -36.844 -10.156 1 81.56 201 ARG A N 1
ATOM 1675 C CA . ARG A 1 201 ? 9.195 -36.188 -9.367 1 81.56 201 ARG A CA 1
ATOM 1676 C C . ARG A 1 201 ? 9.297 -34.719 -9.727 1 81.56 201 ARG A C 1
ATOM 1678 O O . ARG A 1 201 ? 9.414 -33.844 -8.844 1 81.56 201 ARG A O 1
ATOM 1685 N N . ASP A 1 202 ? 9.188 -34.406 -10.945 1 79.19 202 ASP A N 1
ATOM 1686 C CA . ASP A 1 202 ? 9.266 -33.031 -11.422 1 79.19 202 ASP A CA 1
ATOM 1687 C C . ASP A 1 202 ? 8.078 -32.188 -10.906 1 79.19 202 ASP A C 1
ATOM 1689 O O . ASP A 1 202 ? 8.25 -31.047 -10.5 1 79.19 202 ASP A O 1
ATOM 1693 N N . GLU A 1 203 ? 6.992 -32.781 -10.938 1 77.81 203 GLU A N 1
ATOM 1694 C CA . GLU A 1 203 ? 5.793 -32.094 -10.477 1 77.81 203 GLU A CA 1
ATOM 1695 C C . GLU A 1 203 ? 5.832 -31.844 -8.977 1 77.81 203 GLU A C 1
ATOM 1697 O O . GLU A 1 203 ? 5.422 -30.781 -8.5 1 77.81 203 GLU A O 1
ATOM 1702 N N . GLU A 1 204 ? 6.309 -32.844 -8.289 1 81.69 204 GLU A N 1
ATOM 1703 C CA . GLU A 1 204 ? 6.465 -32.719 -6.844 1 81.69 204 GLU A CA 1
ATOM 1704 C C . GLU A 1 204 ? 7.43 -31.578 -6.508 1 81.69 204 GLU A C 1
ATOM 1706 O O . GLU A 1 204 ? 7.176 -30.781 -5.602 1 81.69 204 GLU A O 1
ATOM 1711 N N . GLU A 1 205 ? 8.477 -31.547 -7.203 1 83.81 205 GLU A N 1
ATOM 1712 C CA . GLU A 1 205 ? 9.461 -30.484 -7.008 1 83.81 205 GLU A CA 1
ATOM 1713 C C . GLU A 1 205 ? 8.867 -29.109 -7.344 1 83.81 205 GLU A C 1
ATOM 1715 O O . GLU A 1 205 ? 9.117 -28.125 -6.645 1 83.81 205 GLU A O 1
ATOM 1720 N N . ARG A 1 206 ? 8.156 -29.062 -8.352 1 83.62 206 ARG A N 1
ATOM 1721 C CA . ARG A 1 206 ? 7.531 -27.812 -8.773 1 83.62 206 ARG A CA 1
ATOM 1722 C C . ARG A 1 206 ? 6.547 -27.312 -7.723 1 83.62 206 ARG A C 1
ATOM 1724 O O . ARG A 1 206 ? 6.578 -26.125 -7.352 1 83.62 206 ARG A O 1
ATOM 1731 N N . ILE A 1 207 ? 5.688 -28.203 -7.285 1 83.19 207 ILE A N 1
ATOM 1732 C CA . ILE A 1 207 ? 4.684 -27.844 -6.289 1 83.19 207 ILE A CA 1
ATOM 1733 C C . ILE A 1 207 ? 5.375 -27.359 -5.012 1 83.19 207 ILE A C 1
ATOM 1735 O O . ILE A 1 207 ? 4.953 -26.375 -4.402 1 83.19 207 ILE A O 1
ATOM 1739 N N . HIS A 1 208 ? 6.406 -28.156 -4.66 1 87.62 208 HIS A N 1
ATOM 1740 C CA . HIS A 1 208 ? 7.168 -27.766 -3.482 1 87.62 208 HIS A CA 1
ATOM 1741 C C . HIS A 1 208 ? 7.742 -26.359 -3.641 1 87.62 208 HIS A C 1
ATOM 1743 O O . HIS A 1 208 ? 7.664 -25.547 -2.719 1 87.62 208 HIS A O 1
ATOM 1749 N N . PHE A 1 209 ? 8.258 -26.109 -4.738 1 89.56 209 PHE A N 1
ATOM 1750 C CA . PHE A 1 209 ? 8.859 -24.797 -5.004 1 89.56 209 PHE A CA 1
ATOM 1751 C C . PHE A 1 209 ? 7.805 -23.703 -4.988 1 89.56 209 PHE A C 1
ATOM 1753 O O . PHE A 1 209 ? 8.008 -22.641 -4.383 1 89.56 209 PHE A O 1
ATOM 1760 N N . GLU A 1 210 ? 6.73 -23.938 -5.688 1 89.19 210 GLU A N 1
ATOM 1761 C CA . GLU A 1 210 ? 5.66 -22.953 -5.754 1 89.19 210 GLU A CA 1
ATOM 1762 C C . GLU A 1 210 ? 5.09 -22.656 -4.371 1 89.19 210 GLU A C 1
ATOM 1764 O O . GLU A 1 210 ? 4.777 -21.516 -4.051 1 89.19 210 GLU A O 1
ATOM 1769 N N . ARG A 1 211 ? 4.91 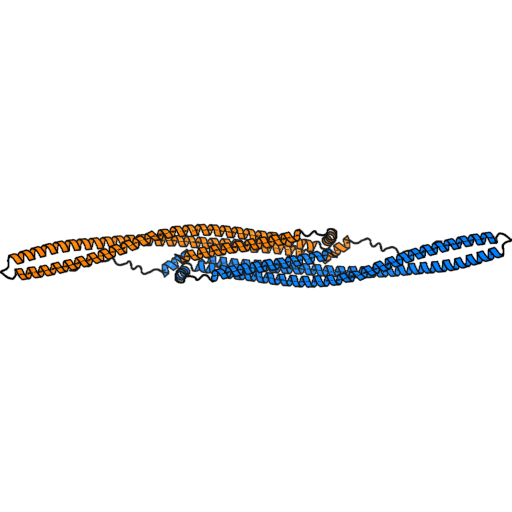-23.703 -3.582 1 90.44 211 ARG A N 1
ATOM 1770 C CA . ARG A 1 211 ? 4.434 -23.516 -2.215 1 90.44 211 ARG A CA 1
ATOM 1771 C C . ARG A 1 211 ? 5.391 -22.656 -1.409 1 90.44 211 ARG A C 1
ATOM 1773 O O . ARG A 1 211 ? 4.961 -21.719 -0.712 1 90.44 211 ARG A O 1
ATOM 1780 N N . GLU A 1 212 ? 6.66 -22.984 -1.472 1 93.25 212 GLU A N 1
ATOM 1781 C CA . GLU A 1 212 ? 7.676 -22.219 -0.751 1 93.25 212 GLU A CA 1
ATOM 1782 C C . GLU A 1 212 ? 7.715 -20.766 -1.223 1 93.25 212 GLU A C 1
ATOM 1784 O O . GLU A 1 212 ? 7.879 -19.844 -0.415 1 93.25 212 GLU A O 1
ATOM 1789 N N . LEU A 1 213 ? 7.633 -20.672 -2.48 1 94.44 213 LEU A N 1
ATOM 1790 C CA . LEU A 1 213 ? 7.652 -19.344 -3.078 1 94.44 213 LEU A CA 1
ATOM 1791 C C . LEU A 1 213 ? 6.496 -18.5 -2.553 1 94.44 213 LEU A C 1
ATOM 1793 O O . LEU A 1 213 ? 6.703 -17.359 -2.113 1 94.44 213 LEU A O 1
ATOM 1797 N N . LEU A 1 214 ? 5.305 -18.938 -2.541 1 94.44 214 LEU A N 1
ATOM 1798 C CA . LEU A 1 214 ? 4.133 -18.219 -2.061 1 94.44 214 LEU A CA 1
ATOM 1799 C C . LEU A 1 214 ? 4.25 -17.922 -0.568 1 94.44 214 LEU A C 1
ATOM 1801 O O . LEU A 1 214 ? 3.814 -16.875 -0.103 1 94.44 214 LEU A O 1
ATOM 1805 N N . TRP A 1 215 ? 4.867 -18.875 0.118 1 95.38 215 TRP A N 1
ATOM 1806 C CA . TRP A 1 215 ? 5.105 -18.703 1.546 1 95.38 215 TRP A CA 1
ATOM 1807 C C . TRP A 1 215 ? 6.02 -17.5 1.795 1 95.38 215 TRP A C 1
ATOM 1809 O O . TRP A 1 215 ? 5.727 -16.656 2.641 1 95.38 215 TRP A O 1
ATOM 1819 N N . ILE A 1 216 ? 7.051 -17.438 1.049 1 96.44 216 ILE A N 1
ATOM 1820 C CA . ILE A 1 216 ? 8.023 -16.359 1.188 1 96.44 216 ILE A CA 1
ATOM 1821 C C . ILE A 1 216 ? 7.363 -15.016 0.873 1 96.44 216 ILE A C 1
ATOM 1823 O O . ILE A 1 216 ? 7.559 -14.039 1.593 1 96.44 216 ILE A O 1
ATOM 1827 N N . VAL A 1 217 ? 6.617 -15.016 -0.161 1 96.25 217 VAL A N 1
ATOM 1828 C CA . VAL A 1 217 ? 5.934 -13.797 -0.585 1 96.25 217 VAL A CA 1
ATOM 1829 C C . VAL A 1 217 ? 4.98 -13.328 0.511 1 96.25 217 VAL A C 1
ATOM 1831 O O . VAL A 1 217 ? 4.973 -12.156 0.88 1 96.25 217 VAL A O 1
ATOM 1834 N N . CYS A 1 218 ? 4.18 -14.227 1.024 1 97.06 218 CYS A N 1
ATOM 1835 C CA . CYS A 1 218 ? 3.223 -13.898 2.074 1 97.06 218 CYS A CA 1
ATOM 1836 C C . CYS A 1 218 ? 3.938 -13.406 3.33 1 97.06 218 CYS A C 1
ATOM 1838 O O . CYS A 1 218 ? 3.492 -12.453 3.967 1 97.06 218 CYS A O 1
ATOM 1840 N N . ASN A 1 219 ? 5.008 -14.023 3.633 1 96.44 219 ASN A N 1
ATOM 1841 C CA . ASN A 1 219 ? 5.77 -13.633 4.812 1 96.44 219 ASN A CA 1
ATOM 1842 C C . ASN A 1 219 ? 6.355 -12.234 4.664 1 96.44 219 ASN A C 1
ATOM 1844 O O . ASN A 1 219 ? 6.355 -11.453 5.617 1 96.44 219 ASN A O 1
ATOM 1848 N N . ALA A 1 220 ? 6.898 -11.992 3.547 1 96.62 220 ALA A N 1
ATOM 1849 C CA . ALA A 1 220 ? 7.465 -10.672 3.287 1 96.62 220 ALA A CA 1
ATOM 1850 C C . ALA A 1 220 ? 6.406 -9.578 3.416 1 96.62 220 ALA A C 1
ATOM 1852 O O . ALA A 1 220 ? 6.648 -8.539 4.031 1 96.62 220 ALA A O 1
ATOM 1853 N N . ARG A 1 221 ? 5.27 -9.797 2.857 1 97.12 221 ARG A N 1
ATOM 1854 C CA . ARG A 1 221 ? 4.184 -8.82 2.898 1 97.12 221 ARG A CA 1
ATOM 1855 C C . ARG A 1 221 ? 3.623 -8.688 4.312 1 97.12 221 ARG A C 1
ATOM 1857 O O . ARG A 1 221 ? 3.293 -7.582 4.75 1 97.12 221 ARG A O 1
ATOM 1864 N N . SER A 1 222 ? 3.469 -9.812 4.984 1 96.94 222 SER A N 1
ATOM 1865 C CA . SER A 1 222 ? 3.027 -9.797 6.375 1 96.94 222 SER A CA 1
ATOM 1866 C C . SER A 1 222 ? 3.975 -8.984 7.25 1 96.94 222 SER A C 1
ATOM 1868 O O . SER A 1 222 ? 3.535 -8.148 8.039 1 96.94 222 SER A O 1
ATOM 1870 N N . GLN A 1 223 ? 5.23 -9.25 7.047 1 96.94 223 GLN A N 1
ATOM 1871 C CA . GLN A 1 223 ? 6.23 -8.516 7.82 1 96.94 223 GLN A CA 1
ATOM 1872 C C . GLN A 1 223 ? 6.148 -7.02 7.539 1 96.94 223 GLN A C 1
ATOM 1874 O O . GLN A 1 223 ? 6.297 -6.203 8.453 1 96.94 223 GLN A O 1
ATOM 1879 N N . ALA A 1 224 ? 5.988 -6.68 6.281 1 96.94 224 ALA A N 1
ATOM 1880 C CA . ALA A 1 224 ? 5.836 -5.273 5.922 1 96.94 224 ALA A CA 1
ATOM 1881 C C . ALA A 1 224 ? 4.641 -4.648 6.641 1 96.94 224 ALA A C 1
ATOM 1883 O O . ALA A 1 224 ? 4.703 -3.498 7.078 1 96.94 224 ALA A O 1
ATOM 1884 N N . CYS A 1 225 ? 3.482 -5.344 6.777 1 97.25 225 CYS A N 1
ATOM 1885 C CA . CYS A 1 225 ? 2.303 -4.859 7.488 1 97.25 225 CYS A CA 1
ATOM 1886 C C . CYS A 1 225 ? 2.617 -4.613 8.961 1 97.25 225 CYS A C 1
ATOM 1888 O O . CYS A 1 225 ? 2.197 -3.602 9.523 1 97.25 225 CYS A O 1
ATOM 1890 N N . VAL A 1 226 ? 3.365 -5.539 9.555 1 97 226 VAL A N 1
ATOM 1891 C CA . VAL A 1 226 ? 3.729 -5.422 10.969 1 97 226 VAL A CA 1
ATOM 1892 C C . VAL A 1 226 ? 4.633 -4.207 11.164 1 97 226 VAL A C 1
ATOM 1894 O O . VAL A 1 226 ? 4.43 -3.42 12.094 1 97 226 VAL A O 1
ATOM 1897 N N . ASP A 1 227 ? 5.598 -4.059 10.25 1 97.12 227 ASP A N 1
ATOM 1898 C CA . ASP A 1 227 ? 6.504 -2.918 10.32 1 97.12 227 ASP A CA 1
ATOM 1899 C C . ASP A 1 227 ? 5.75 -1.604 10.133 1 97.12 227 ASP A C 1
ATOM 1901 O O . ASP A 1 227 ? 6.008 -0.625 10.836 1 97.12 227 ASP A O 1
ATOM 1905 N N . ASP A 1 228 ? 4.875 -1.535 9.164 1 97.38 228 ASP A N 1
ATOM 1906 C CA . ASP A 1 228 ? 4.074 -0.339 8.922 1 97.38 228 ASP A CA 1
ATOM 1907 C C . ASP A 1 228 ? 3.203 -0.004 10.133 1 97.38 228 ASP A C 1
ATOM 1909 O O . ASP A 1 228 ? 3.074 1.163 10.508 1 97.38 228 ASP A O 1
ATOM 1913 N N . ASP A 1 229 ? 2.594 -1.003 10.734 1 97.31 229 ASP A N 1
ATOM 1914 C CA . ASP A 1 229 ? 1.767 -0.794 11.914 1 97.31 229 ASP A CA 1
ATOM 1915 C C . ASP A 1 229 ? 2.584 -0.193 13.055 1 97.31 229 ASP A C 1
ATOM 1917 O O . ASP A 1 229 ? 2.102 0.682 13.781 1 97.31 229 ASP A O 1
ATOM 1921 N N . LYS A 1 230 ? 3.795 -0.696 13.242 1 97.06 230 LYS A N 1
ATOM 1922 C CA . LYS A 1 230 ? 4.695 -0.141 14.25 1 97.06 230 LYS A CA 1
ATOM 1923 C C . LYS A 1 230 ? 4.992 1.33 13.969 1 97.06 230 LYS A C 1
ATOM 1925 O O . LYS A 1 230 ? 5.082 2.137 14.898 1 97.06 230 LYS A O 1
ATOM 1930 N N . ALA A 1 231 ? 5.211 1.658 12.695 1 96.25 231 ALA A N 1
ATOM 1931 C CA . ALA A 1 231 ? 5.43 3.049 12.305 1 96.25 231 ALA A CA 1
ATOM 1932 C C . ALA A 1 231 ? 4.262 3.93 12.734 1 96.25 231 ALA A C 1
ATOM 1934 O O . ALA A 1 231 ? 4.465 5.016 13.281 1 96.25 231 ALA A O 1
ATOM 1935 N N . TYR A 1 232 ? 3.008 3.502 12.547 1 97.12 232 TYR A N 1
ATOM 1936 C CA . TYR A 1 232 ? 1.831 4.277 12.922 1 97.12 232 TYR A CA 1
ATOM 1937 C C . TYR A 1 232 ? 1.697 4.367 14.438 1 97.12 232 TYR A C 1
ATOM 1939 O O . TYR A 1 232 ? 1.239 5.383 14.969 1 97.12 232 TYR A O 1
ATOM 1947 N N . GLU A 1 233 ? 2.121 3.307 15.094 1 96 233 GLU A N 1
ATOM 1948 C CA . GLU A 1 233 ? 2.145 3.346 16.562 1 96 233 GLU A CA 1
ATOM 1949 C C . GLU A 1 233 ? 3.123 4.402 17.062 1 96 233 GLU A C 1
ATOM 1951 O O . GLU A 1 233 ? 2.832 5.109 18.031 1 96 233 GLU A O 1
ATOM 1956 N N . ASN A 1 234 ? 4.266 4.508 16.406 1 95.69 234 ASN A N 1
ATOM 1957 C CA . ASN A 1 234 ? 5.234 5.539 16.766 1 95.69 234 ASN A CA 1
ATOM 1958 C C . ASN A 1 234 ? 4.641 6.938 16.609 1 95.69 234 ASN A C 1
ATOM 1960 O O . ASN A 1 234 ? 4.871 7.809 17.453 1 95.69 234 ASN A O 1
ATOM 1964 N N . ILE A 1 235 ? 3.873 7.172 15.602 1 95.12 235 ILE A N 1
ATOM 1965 C CA . ILE A 1 235 ? 3.221 8.453 15.375 1 95.12 235 ILE A CA 1
ATOM 1966 C C . ILE A 1 235 ? 2.189 8.711 16.469 1 95.12 235 ILE A C 1
ATOM 1968 O O . ILE A 1 235 ? 2.125 9.812 17.016 1 95.12 235 ILE A O 1
ATOM 1972 N N . ARG A 1 236 ? 1.394 7.668 16.781 1 95.38 236 ARG A N 1
ATOM 1973 C CA . ARG A 1 236 ? 0.365 7.816 17.797 1 95.38 236 ARG A CA 1
ATOM 1974 C C . ARG A 1 236 ? 0.985 8.109 19.1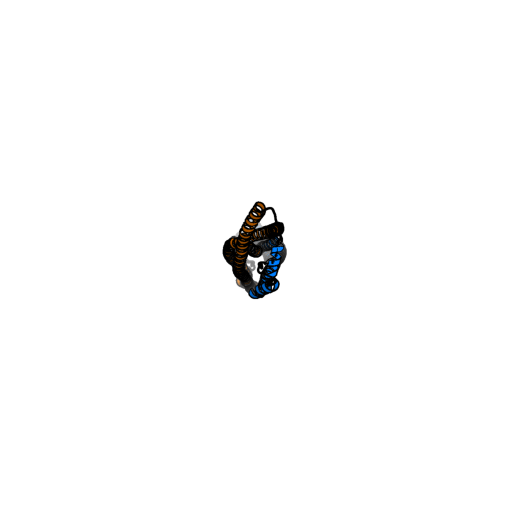56 1 95.38 236 ARG A C 1
ATOM 1976 O O . ARG A 1 236 ? 0.447 8.906 19.938 1 95.38 236 ARG A O 1
ATOM 1983 N N . GLN A 1 237 ? 2.141 7.504 19.438 1 94.56 237 GLN A N 1
ATOM 1984 C CA . GLN A 1 237 ? 2.848 7.777 20.688 1 94.56 237 GLN A CA 1
ATOM 1985 C C . GLN A 1 237 ? 3.283 9.234 20.766 1 94.56 237 GLN A C 1
ATOM 1987 O O . GLN A 1 237 ? 3.201 9.859 21.812 1 94.56 237 GLN A O 1
ATOM 1992 N N . GLN A 1 238 ? 3.729 9.781 19.625 1 91.44 238 GLN A N 1
ATOM 1993 C CA . GLN A 1 238 ? 4.09 11.188 19.578 1 91.44 238 GLN A CA 1
ATOM 1994 C C . GLN A 1 238 ? 2.861 12.078 19.75 1 91.44 238 GLN A C 1
ATOM 1996 O O . GLN A 1 238 ? 2.926 13.109 20.422 1 91.44 238 GLN A O 1
ATOM 2001 N N . LEU A 1 239 ? 1.734 11.688 19.188 1 92.38 239 LEU A N 1
ATOM 2002 C CA . LEU A 1 239 ? 0.488 12.438 19.281 1 92.38 239 LEU A CA 1
ATOM 2003 C C . LEU A 1 239 ? -0.028 12.438 20.719 1 92.38 239 LEU A C 1
ATOM 2005 O O . LEU A 1 239 ? -0.621 13.422 21.172 1 92.38 239 LEU A O 1
ATOM 2009 N N . GLU A 1 240 ? 0.207 11.367 21.453 1 90.88 240 GLU A N 1
ATOM 2010 C CA . GLU A 1 240 ? -0.215 11.266 22.844 1 90.88 240 GLU A CA 1
ATOM 2011 C C . GLU A 1 240 ? 0.552 12.242 23.734 1 90.88 240 GLU A C 1
ATOM 2013 O O . GLU A 1 240 ? 0.045 12.68 24.766 1 90.88 240 GLU A O 1
ATOM 2018 N N . LEU A 1 241 ? 1.784 12.648 23.297 1 85.75 241 LEU A N 1
ATOM 2019 C CA . LEU A 1 241 ? 2.621 13.578 24.047 1 85.75 241 LEU A CA 1
ATOM 2020 C C . LEU A 1 241 ? 2.156 15.016 23.844 1 85.75 241 LEU A C 1
ATOM 2022 O O . LEU A 1 241 ? 2.531 15.906 24.594 1 85.75 241 LEU A O 1
ATOM 2026 N N . CYS A 1 242 ? 1.349 15.195 22.766 1 81.31 242 CYS A N 1
ATOM 2027 C CA . CYS A 1 242 ? 0.856 16.547 22.484 1 81.31 242 CYS A CA 1
ATOM 2028 C C . CYS A 1 242 ? -0.178 16.969 23.516 1 81.31 242 CYS A C 1
ATOM 2030 O O . CYS A 1 242 ? -1.248 16.375 23.625 1 81.31 242 CYS A O 1
ATOM 2032 N N . ASP A 1 243 ? 0.302 17.781 24.531 1 77.38 243 ASP A N 1
ATOM 2033 C CA . ASP A 1 243 ? -0.586 18.391 25.516 1 77.38 243 ASP A CA 1
ATOM 2034 C C . ASP A 1 243 ? -0.859 19.859 25.188 1 77.38 243 ASP A C 1
ATOM 2036 O O . ASP A 1 243 ? 0.007 20.719 25.375 1 77.38 243 ASP A O 1
ATOM 2040 N N . ILE A 1 244 ? -1.99 20.172 24.719 1 72.62 244 ILE A N 1
ATOM 2041 C CA . ILE A 1 244 ? -2.379 21.484 24.203 1 72.62 244 ILE A CA 1
ATOM 2042 C C . ILE A 1 244 ? -2.289 22.516 25.328 1 72.62 244 ILE A C 1
ATOM 2044 O O . ILE A 1 244 ? -1.782 23.625 25.109 1 72.62 244 ILE A O 1
ATOM 2048 N N . GLN A 1 245 ? -2.713 22.047 26.531 1 70.88 245 GLN A N 1
ATOM 2049 C CA . GLN A 1 245 ? -2.719 23 27.641 1 70.88 245 GLN A CA 1
ATOM 2050 C C . GLN A 1 245 ? -1.297 23.328 28.078 1 70.88 245 GLN A C 1
ATOM 2052 O O . GLN A 1 245 ? -0.988 24.5 28.375 1 70.88 245 GLN A O 1
ATOM 2057 N N . ASP A 1 246 ? -0.472 22.344 28.016 1 69.69 246 ASP A N 1
ATOM 2058 C CA . ASP A 1 246 ? 0.914 22.562 28.422 1 69.69 246 ASP A CA 1
ATOM 2059 C C . ASP A 1 246 ? 1.657 23.422 27.422 1 69.69 246 ASP A C 1
ATOM 2061 O O . ASP A 1 246 ? 2.477 24.266 27.797 1 69.69 246 ASP A O 1
ATOM 2065 N N . ASP A 1 247 ? 1.265 23.344 26.219 1 65.19 247 ASP A N 1
ATOM 2066 C CA . ASP A 1 247 ? 1.917 24.125 25.172 1 65.19 247 ASP A CA 1
ATOM 2067 C C . ASP A 1 247 ? 1.538 25.594 25.266 1 65.19 247 ASP A C 1
ATOM 2069 O O . ASP A 1 247 ? 2.389 26.484 25.094 1 65.19 247 ASP A O 1
ATOM 2073 N N . ILE A 1 248 ? 0.331 25.719 25.609 1 66.5 248 ILE A N 1
ATOM 2074 C CA . ILE A 1 248 ? -0.129 27.094 25.75 1 66.5 248 ILE A CA 1
ATOM 2075 C C . ILE A 1 248 ? 0.501 27.719 27 1 66.5 248 ILE A C 1
ATOM 2077 O O . ILE A 1 248 ? 0.936 28.875 26.969 1 66.5 248 ILE A O 1
ATOM 2081 N N . ARG A 1 249 ? 0.473 26.891 28.031 1 66.88 249 ARG A N 1
ATOM 2082 C CA . ARG A 1 249 ? 1.068 27.391 29.281 1 66.88 249 ARG A CA 1
ATOM 2083 C C . ARG A 1 249 ? 2.535 27.75 29.062 1 66.88 249 ARG A C 1
ATOM 2085 O O . ARG A 1 249 ? 2.996 28.781 29.547 1 66.88 249 ARG A O 1
ATOM 2092 N N . ASP A 1 250 ? 3.182 26.938 28.406 1 63.31 250 ASP A N 1
ATOM 2093 C CA . ASP A 1 250 ? 4.594 27.188 28.125 1 63.31 250 ASP A CA 1
ATOM 2094 C C . ASP A 1 250 ? 4.777 28.453 27.297 1 63.31 250 ASP A C 1
ATOM 2096 O O . ASP A 1 250 ? 5.719 29.219 27.531 1 63.31 250 ASP A O 1
ATOM 2100 N N . PHE A 1 251 ? 3.824 28.656 26.469 1 61.34 251 PHE A N 1
ATOM 2101 C CA . PHE A 1 251 ? 3.865 29.859 25.625 1 61.34 251 PHE A CA 1
ATOM 2102 C C . PHE A 1 251 ? 3.668 31.109 26.469 1 61.34 251 PHE A C 1
ATOM 2104 O O . PHE A 1 251 ? 4.41 32.094 26.312 1 61.34 251 PHE A O 1
ATOM 2111 N N . ILE A 1 252 ? 2.635 31 27.188 1 63.78 252 ILE A N 1
ATOM 2112 C CA . ILE A 1 252 ? 2.338 32.125 28.047 1 63.78 252 ILE A CA 1
ATOM 2113 C C . ILE A 1 252 ? 3.533 32.438 28.953 1 63.78 252 ILE A C 1
ATOM 2115 O O . ILE A 1 252 ? 3.922 33.594 29.109 1 63.78 252 ILE A O 1
ATOM 2119 N N . ASN A 1 253 ? 4.137 31.375 29.422 1 63.25 253 ASN A N 1
ATOM 2120 C CA . ASN A 1 253 ? 5.262 31.516 30.344 1 63.25 253 ASN A CA 1
ATOM 2121 C C . ASN A 1 253 ? 6.504 32.031 29.625 1 63.25 253 ASN A C 1
ATOM 2123 O O . ASN A 1 253 ? 7.277 32.812 30.188 1 63.25 253 ASN A O 1
ATOM 2127 N N . ASN A 1 254 ? 6.633 31.656 28.406 1 57.62 254 ASN A N 1
ATOM 2128 C CA . ASN A 1 254 ? 7.824 32.031 27.656 1 57.62 254 ASN A CA 1
ATOM 2129 C C . ASN A 1 254 ? 7.676 33.438 27.031 1 57.62 254 ASN A C 1
ATOM 2131 O O . ASN A 1 254 ? 8.672 34.094 26.75 1 57.62 254 ASN A O 1
ATOM 2135 N N . ASN A 1 255 ? 6.5 33.844 26.688 1 53.97 255 ASN A N 1
ATOM 2136 C CA . ASN A 1 255 ? 6.27 35.125 26.078 1 53.97 255 ASN A CA 1
ATOM 2137 C C . ASN A 1 255 ? 5.684 36.125 27.078 1 53.97 255 ASN A C 1
ATOM 2139 O O . ASN A 1 255 ? 5.098 37.125 26.688 1 53.97 255 ASN A O 1
ATOM 2143 N N . ARG A 1 256 ? 5.629 35.75 28.328 1 52.28 256 ARG A N 1
ATOM 2144 C CA . ARG A 1 256 ? 5.273 36.719 29.344 1 52.28 256 ARG A CA 1
ATOM 2145 C C . ARG A 1 256 ? 6.062 38.031 29.156 1 52.28 256 ARG A C 1
ATOM 2147 O O . ARG A 1 256 ? 7.285 38.031 29.312 1 52.28 256 ARG A O 1
ATOM 2154 N N . THR A 1 257 ? 5.941 38.656 28.016 1 44.31 257 THR A N 1
ATOM 2155 C CA . THR A 1 257 ? 6.488 40 28.078 1 44.31 257 THR A CA 1
ATOM 2156 C C . THR A 1 257 ? 6.156 40.656 29.406 1 44.31 257 THR A C 1
ATOM 2158 O O . THR A 1 257 ? 5.164 40.281 30.047 1 44.31 257 THR A O 1
ATOM 2161 N N . GLY A 1 258 ? 7.055 41.375 30.078 1 41.28 258 GLY A N 1
ATOM 2162 C CA . GLY A 1 258 ? 6.941 42.188 31.281 1 41.28 258 GLY A CA 1
ATOM 2163 C C . GLY A 1 258 ? 5.621 42.938 31.375 1 41.28 258 GLY A C 1
ATOM 2164 O O . GLY A 1 258 ? 4.996 43.25 30.359 1 41.28 258 GLY A O 1
ATOM 2165 N N . HIS A 1 259 ? 4.746 42.594 32.25 1 40.94 259 HIS A N 1
ATOM 2166 C CA . HIS A 1 259 ? 3.59 43.344 32.688 1 40.94 259 HIS A CA 1
ATOM 2167 C C . HIS A 1 259 ? 3.826 44.844 32.562 1 40.94 259 HIS A C 1
ATOM 2169 O O . HIS A 1 259 ? 3.324 45.625 33.375 1 40.94 259 HIS A O 1
ATOM 2175 N N . ILE A 1 260 ? 4.863 45.25 31.859 1 43.44 260 ILE A N 1
ATOM 2176 C CA . ILE A 1 260 ? 4.914 46.688 32.031 1 43.44 260 ILE A CA 1
ATOM 2177 C C . ILE A 1 260 ? 3.801 47.344 31.219 1 43.44 260 ILE A C 1
ATOM 2179 O O . ILE A 1 260 ? 3.824 47.312 29.984 1 43.44 260 ILE A O 1
ATOM 2183 N N . ARG A 1 261 ? 2.629 47.375 31.703 1 49.38 261 ARG A N 1
ATOM 2184 C CA . ARG A 1 261 ? 1.576 48.281 31.25 1 49.38 261 ARG A CA 1
ATOM 2185 C C . ARG A 1 261 ? 2.156 49.625 30.812 1 49.38 261 ARG A C 1
ATOM 2187 O O . ARG A 1 261 ? 3.031 50.156 31.484 1 49.38 261 ARG A O 1
ATOM 2194 N N . PRO A 1 262 ? 2.094 49.875 29.641 1 47.22 262 PRO A N 1
ATOM 2195 C CA . PRO A 1 262 ? 2.543 51.25 29.359 1 47.22 262 PRO A CA 1
ATOM 2196 C C . PRO A 1 262 ? 2.1 52.25 30.422 1 47.22 262 PRO A C 1
ATOM 2198 O O . PRO A 1 262 ? 1.008 52.094 30.984 1 47.22 262 PRO A O 1
ATOM 2201 N N . ALA A 1 263 ? 2.992 52.906 31.172 1 47.62 263 ALA A N 1
ATOM 2202 C CA . ALA A 1 263 ? 2.777 53.938 32.219 1 47.62 263 ALA A CA 1
ATOM 2203 C C . ALA A 1 263 ? 1.759 54.969 31.766 1 47.62 263 ALA A C 1
ATOM 2205 O O . ALA A 1 263 ? 1.653 55.25 30.562 1 47.62 263 ALA A O 1
ATOM 2206 N N . PRO A 1 264 ? 0.795 55.281 32.625 1 47.72 264 PRO A N 1
ATOM 2207 C CA . PRO A 1 264 ? -0.098 56.406 32.344 1 47.72 264 PRO A CA 1
ATOM 2208 C C . PRO A 1 264 ? 0.655 57.656 31.922 1 47.72 264 PRO A C 1
ATOM 2210 O O . PRO A 1 264 ? 1.786 57.875 32.344 1 47.72 264 PRO A O 1
ATOM 2213 N N . ILE A 1 265 ? 0.471 58.062 30.859 1 47.09 265 ILE A N 1
ATOM 2214 C CA . ILE A 1 265 ? 1.02 59.344 30.484 1 47.09 265 ILE A CA 1
ATOM 2215 C C . ILE A 1 265 ? 0.61 60.406 31.516 1 47.09 265 ILE A C 1
ATOM 2217 O O . ILE A 1 265 ? -0.58 60.656 31.688 1 47.09 265 ILE A O 1
ATOM 2221 N N . LEU A 1 266 ? 1.429 60.625 32.531 1 45.94 266 LEU A N 1
ATOM 2222 C CA . LEU A 1 266 ? 1.216 61.656 33.562 1 45.94 266 LEU A CA 1
ATOM 2223 C C . LEU A 1 266 ? 1.271 63.062 32.969 1 45.94 266 LEU A C 1
ATOM 2225 O O . LEU A 1 266 ? 2.07 63.312 32.094 1 45.94 266 LEU A O 1
ATOM 2229 N N . TYR A 1 267 ? 0.213 63.844 33.188 1 47.03 267 TYR A N 1
ATOM 2230 C CA . TYR A 1 267 ? 0.191 65.312 32.969 1 47.03 267 TYR A CA 1
ATOM 2231 C C . TYR A 1 267 ? 1.371 65.938 33.688 1 47.03 267 TYR A C 1
ATOM 2233 O O . TYR A 1 267 ? 1.593 65.75 34.875 1 47.03 267 TYR A O 1
ATOM 2241 N N . ASN A 1 268 ? 2.414 66.188 33.188 1 40.22 268 ASN A N 1
ATOM 2242 C CA . ASN A 1 268 ? 3.445 67 33.781 1 40.22 268 ASN A CA 1
ATOM 2243 C C . ASN A 1 268 ? 2.982 68.5 33.938 1 40.22 268 ASN A C 1
ATOM 2245 O O . ASN A 1 268 ? 2.637 69.125 32.969 1 40.22 268 ASN A O 1
ATOM 2249 N N . GLU A 1 269 ? 2.459 69 35.031 1 36.97 269 GLU A N 1
ATOM 2250 C CA . GLU A 1 269 ? 2.275 70.375 35.406 1 36.97 269 GLU A CA 1
ATOM 2251 C C . GLU A 1 269 ? 3.574 71.188 35.25 1 36.97 269 GLU A C 1
ATOM 2253 O O . GLU A 1 269 ? 4.602 70.812 35.844 1 36.97 269 GLU A O 1
ATOM 2258 N N . SER A 1 270 ? 3.971 71.562 34.219 1 34.94 270 SER A N 1
ATOM 2259 C CA . SER A 1 270 ? 4.996 72.625 34.312 1 34.94 270 SER A CA 1
ATOM 2260 C C . SER A 1 270 ? 4.605 73.688 35.344 1 34.94 270 SER A C 1
ATOM 2262 O O . SER A 1 270 ? 3.533 74.25 35.25 1 34.94 270 SER A O 1
ATOM 2264 N N . LYS A 1 271 ? 5.168 73.688 36.594 1 36.66 271 LYS A N 1
ATOM 2265 C CA . LYS A 1 271 ? 5.211 74.812 37.5 1 36.66 271 LYS A CA 1
ATOM 2266 C C . LYS A 1 271 ? 5.875 76.062 36.844 1 36.66 271 LYS A C 1
ATOM 2268 O O . LYS A 1 271 ? 6.887 75.875 36.156 1 36.66 271 LYS A O 1
ATOM 2273 N N . MET B 1 1 ? 0.394 33.906 13.664 1 46.09 1 MET B N 1
ATOM 2274 C CA . MET B 1 1 ? -0.92 33.5 13.18 1 46.09 1 MET B CA 1
ATOM 2275 C C . MET B 1 1 ? -0.815 32.875 11.789 1 46.09 1 MET B C 1
ATOM 2277 O O . MET B 1 1 ? -1.482 31.875 11.5 1 46.09 1 MET B O 1
ATOM 2281 N N . LYS B 1 2 ? 0.092 33.438 10.938 1 49.16 2 LYS B N 1
ATOM 2282 C CA . LYS B 1 2 ? 0.201 33 9.555 1 49.16 2 LYS B CA 1
ATOM 2283 C C . LYS B 1 2 ? 0.767 31.578 9.484 1 49.16 2 LYS B C 1
ATOM 2285 O O . LYS B 1 2 ? 0.365 30.781 8.633 1 49.16 2 LYS B O 1
ATOM 2290 N N . CYS B 1 3 ? 1.534 31.234 10.539 1 49.44 3 CYS B N 1
ATOM 2291 C CA . CYS B 1 3 ? 2.287 29.984 10.469 1 49.44 3 CYS B CA 1
ATOM 2292 C C . CYS B 1 3 ? 1.389 28.797 10.758 1 49.44 3 CYS B C 1
ATOM 2294 O O . CYS B 1 3 ? 1.537 27.734 10.141 1 49.44 3 CYS B O 1
ATOM 2296 N N . SER B 1 4 ? 0.546 28.953 11.781 1 58.72 4 SER B N 1
ATOM 2297 C CA . SER B 1 4 ? -0.361 27.875 12.141 1 58.72 4 SER B CA 1
ATOM 2298 C C . SER B 1 4 ? -1.239 27.469 10.961 1 58.72 4 SER B C 1
ATOM 2300 O O . SER B 1 4 ? -1.509 26.281 10.758 1 58.72 4 SER B O 1
ATOM 2302 N N . HIS B 1 5 ? -1.427 28.438 10.055 1 65.12 5 HIS B N 1
ATOM 2303 C CA . HIS B 1 5 ? -2.264 28.203 8.883 1 65.12 5 HIS B CA 1
ATOM 2304 C C . HIS B 1 5 ? -1.519 27.391 7.828 1 65.12 5 HIS B C 1
ATOM 2306 O O . HIS B 1 5 ? -2.115 26.547 7.148 1 65.12 5 HIS B O 1
ATOM 2312 N N . LYS B 1 6 ? -0.274 27.484 7.922 1 74.5 6 LYS B N 1
ATOM 2313 C CA . LYS B 1 6 ? 0.524 26.797 6.91 1 74.5 6 LYS B CA 1
ATOM 2314 C C . LYS B 1 6 ? 0.604 25.297 7.195 1 74.5 6 LYS B C 1
ATOM 2316 O O . LYS B 1 6 ? 0.52 24.484 6.273 1 74.5 6 LYS B O 1
ATOM 2321 N N . MET B 1 7 ? 0.62 24.938 8.5 1 78.44 7 MET B N 1
ATOM 2322 C CA . MET B 1 7 ? 0.68 23.516 8.844 1 78.44 7 MET B CA 1
ATOM 2323 C C . MET B 1 7 ? -0.613 22.812 8.453 1 78.44 7 MET B C 1
ATOM 2325 O O . MET B 1 7 ? -0.581 21.688 7.941 1 78.44 7 MET B O 1
ATOM 2329 N N . GLY B 1 8 ? -1.722 23.578 8.742 1 83.94 8 GLY B N 1
ATOM 2330 C CA . GLY B 1 8 ? -3.006 23.016 8.359 1 83.94 8 GLY B CA 1
ATOM 2331 C C . GLY B 1 8 ? -3.127 22.766 6.871 1 83.94 8 GLY B C 1
ATOM 2332 O O . GLY B 1 8 ? -3.635 21.719 6.453 1 83.94 8 GLY B O 1
ATOM 2333 N N . LYS B 1 9 ? -2.592 23.625 6.125 1 85.69 9 LYS B N 1
ATOM 2334 C CA . LYS B 1 9 ? -2.643 23.484 4.672 1 85.69 9 LYS B CA 1
ATOM 2335 C C . LYS B 1 9 ? -1.694 22.375 4.195 1 85.69 9 LYS B C 1
ATOM 2337 O O . LYS B 1 9 ? -2.008 21.656 3.252 1 85.69 9 LYS B O 1
ATOM 2342 N N . ASP B 1 10 ? -0.555 22.266 4.812 1 87.62 10 ASP B N 1
ATOM 2343 C CA . ASP B 1 10 ? 0.396 21.219 4.488 1 87.62 10 ASP B CA 1
ATOM 2344 C C . ASP B 1 10 ? -0.204 19.828 4.758 1 87.62 10 ASP B C 1
ATOM 2346 O O . ASP B 1 10 ? -0.072 18.922 3.941 1 87.62 10 ASP B O 1
ATOM 2350 N N . ILE B 1 11 ? -0.807 19.75 5.91 1 91.38 11 ILE B N 1
ATOM 2351 C CA . ILE B 1 11 ? -1.437 18.484 6.273 1 91.38 11 ILE B CA 1
ATOM 2352 C C . ILE B 1 11 ? -2.541 18.156 5.273 1 91.38 11 ILE B C 1
ATOM 2354 O O . ILE B 1 11 ? -2.66 17.016 4.832 1 91.38 11 ILE B O 1
ATOM 2358 N N . GLU B 1 12 ? -3.27 19.156 4.973 1 92.12 12 GLU B N 1
ATOM 2359 C CA . GLU B 1 12 ? -4.363 18.984 4.023 1 92.12 12 GLU B CA 1
ATOM 2360 C C . GLU B 1 12 ? -3.846 18.469 2.68 1 92.12 12 GLU B C 1
ATOM 2362 O O . GLU B 1 12 ? -4.355 17.484 2.152 1 92.12 12 GLU B O 1
ATOM 2367 N N . GLU B 1 13 ? -2.904 19.109 2.115 1 92.06 13 GLU B N 1
ATOM 2368 C CA . GLU B 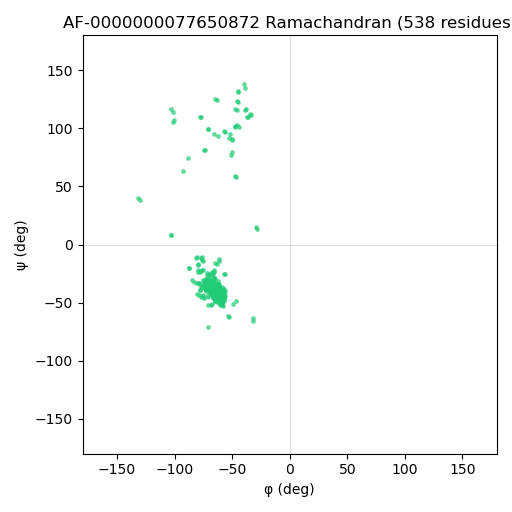1 13 ? -2.336 18.734 0.824 1 92.06 13 GLU B CA 1
ATOM 2369 C C . GLU B 1 13 ? -1.717 17.344 0.883 1 92.06 13 GLU B C 1
ATOM 2371 O O . GLU B 1 13 ? -1.873 16.547 -0.047 1 92.06 13 GLU B O 1
ATOM 2376 N N . TYR B 1 14 ? -0.994 17.078 1.908 1 94.56 14 TYR B N 1
ATOM 2377 C CA . TYR B 1 14 ? -0.356 15.781 2.088 1 94.56 14 TYR B CA 1
ATOM 2378 C C . TYR B 1 14 ? -1.393 14.664 2.109 1 94.56 14 TYR B C 1
ATOM 2380 O O . TYR B 1 14 ? -1.243 13.656 1.411 1 94.56 14 TYR B O 1
ATOM 2388 N N . LEU B 1 15 ? -2.395 14.867 2.924 1 95.81 15 LEU B N 1
ATOM 2389 C CA . LEU B 1 15 ? -3.402 13.828 3.078 1 95.81 15 LEU B CA 1
ATOM 2390 C C . LEU B 1 15 ? -4.176 13.617 1.779 1 95.81 15 LEU B C 1
ATOM 2392 O O . LEU B 1 15 ? -4.566 12.492 1.457 1 95.81 15 LEU B O 1
ATOM 2396 N N . LYS B 1 16 ? -4.395 14.719 1.09 1 96 16 LYS B N 1
ATOM 2397 C CA . LYS B 1 16 ? -5.047 14.609 -0.211 1 96 16 LYS B CA 1
ATOM 2398 C C . LYS B 1 16 ? -4.223 13.75 -1.17 1 96 16 LYS B C 1
ATOM 2400 O O . LYS B 1 16 ? -4.762 12.867 -1.838 1 96 16 LYS B O 1
ATOM 2405 N N . ALA B 1 17 ? -2.973 14.039 -1.237 1 96.38 17 ALA B N 1
ATOM 2406 C CA . ALA B 1 17 ? -2.072 13.273 -2.09 1 96.38 17 ALA B CA 1
ATOM 2407 C C . ALA B 1 17 ? -1.986 11.82 -1.626 1 96.38 17 ALA B C 1
ATOM 2409 O O . ALA B 1 17 ? -1.955 10.898 -2.447 1 96.38 17 ALA B O 1
ATOM 2410 N N . LEU B 1 18 ? -1.933 11.625 -0.341 1 96.81 18 LEU B N 1
ATOM 2411 C CA . LEU B 1 18 ? -1.875 10.289 0.23 1 96.81 18 LEU B CA 1
ATOM 2412 C C . LEU B 1 18 ? -3.119 9.484 -0.139 1 96.81 18 LEU B C 1
ATOM 2414 O O . LEU B 1 18 ? -3.021 8.305 -0.489 1 96.81 18 LEU B O 1
ATOM 2418 N N . ALA B 1 19 ? -4.266 10.117 -0.016 1 97.56 19 ALA B N 1
ATOM 2419 C CA . ALA B 1 19 ? -5.516 9.461 -0.395 1 97.56 19 ALA B CA 1
ATOM 2420 C C . ALA B 1 19 ? -5.48 9.016 -1.855 1 97.56 19 ALA B C 1
ATOM 2422 O O . ALA B 1 19 ? -5.941 7.922 -2.189 1 97.56 19 ALA B O 1
ATOM 2423 N N . LYS B 1 20 ? -4.953 9.836 -2.674 1 97.56 20 LYS B N 1
ATOM 2424 C CA . LYS B 1 20 ? -4.836 9.516 -4.094 1 97.56 20 LYS B CA 1
ATOM 2425 C C . LYS B 1 20 ? -3.9 8.328 -4.312 1 97.56 20 LYS B C 1
ATOM 2427 O O . LYS B 1 20 ? -4.188 7.445 -5.129 1 97.56 20 LYS B O 1
ATOM 2432 N N . ILE B 1 21 ? -2.809 8.305 -3.67 1 97.62 21 ILE B N 1
ATOM 2433 C CA . ILE B 1 21 ? -1.846 7.215 -3.775 1 97.62 21 ILE B CA 1
ATOM 2434 C C . ILE B 1 21 ? -2.502 5.906 -3.348 1 97.62 21 ILE B C 1
ATOM 2436 O O . ILE B 1 21 ? -2.334 4.875 -4.004 1 97.62 21 ILE B O 1
ATOM 2440 N N . GLU B 1 22 ? -3.266 5.914 -2.268 1 97.19 22 GLU B N 1
ATOM 2441 C CA . GLU B 1 22 ? -3.92 4.719 -1.742 1 97.19 22 GLU B CA 1
ATOM 2442 C C . GLU B 1 22 ? -4.961 4.188 -2.721 1 97.19 22 GLU B C 1
ATOM 2444 O O . GLU B 1 22 ? -5.062 2.975 -2.93 1 97.19 22 GLU B O 1
ATOM 2449 N N . ILE B 1 23 ? -5.746 5.102 -3.244 1 97.56 23 ILE B N 1
ATOM 2450 C CA . ILE B 1 23 ? -6.793 4.648 -4.156 1 97.56 23 ILE B CA 1
ATOM 2451 C C . ILE B 1 23 ? -6.16 4.082 -5.426 1 97.56 23 ILE B C 1
ATOM 2453 O O . ILE B 1 23 ? -6.66 3.107 -5.992 1 97.56 23 ILE B O 1
ATOM 2457 N N . GLU B 1 24 ? -5.121 4.68 -5.914 1 97.81 24 GLU B N 1
ATOM 2458 C CA . GLU B 1 24 ? -4.414 4.152 -7.078 1 97.81 24 GLU B CA 1
ATOM 2459 C C . GLU B 1 24 ? -3.83 2.771 -6.789 1 97.81 24 GLU B C 1
ATOM 2461 O O . GLU B 1 24 ? -3.875 1.881 -7.641 1 97.81 24 GLU B O 1
ATOM 2466 N N . TYR B 1 25 ? -3.252 2.615 -5.648 1 97.75 25 TYR B N 1
ATOM 2467 C CA . TYR B 1 25 ? -2.744 1.321 -5.207 1 97.75 25 TYR B CA 1
ATOM 2468 C C . TYR B 1 25 ? -3.85 0.273 -5.199 1 97.75 25 TYR B C 1
ATOM 2470 O O . TYR B 1 25 ? -3.682 -0.819 -5.746 1 97.75 25 TYR B O 1
ATOM 2478 N N . SER B 1 26 ? -4.977 0.648 -4.602 1 97.62 26 SER B N 1
ATOM 2479 C CA . SER B 1 26 ? -6.133 -0.239 -4.531 1 97.62 26 SER B CA 1
ATOM 2480 C C . SER B 1 26 ? -6.613 -0.632 -5.926 1 97.62 26 SER B C 1
ATOM 2482 O O . SER B 1 26 ? -6.84 -1.812 -6.199 1 97.62 26 SER B O 1
ATOM 2484 N N . LYS B 1 27 ? -6.727 0.301 -6.793 1 97.31 27 LYS B N 1
ATOM 2485 C CA . LYS B 1 27 ? -7.203 0.052 -8.148 1 97.31 27 LYS B CA 1
ATOM 2486 C C . LYS B 1 27 ? -6.23 -0.834 -8.922 1 97.31 27 LYS B C 1
ATOM 2488 O O . LYS B 1 27 ? -6.648 -1.709 -9.688 1 97.31 27 LYS B O 1
ATOM 2493 N N . SER B 1 28 ? -4.938 -0.566 -8.797 1 97.12 28 SER B N 1
ATOM 2494 C CA . SER B 1 28 ? -3.93 -1.378 -9.469 1 97.12 28 SER B CA 1
ATOM 2495 C C . SER B 1 28 ? -3.992 -2.83 -9.008 1 97.12 28 SER B C 1
ATOM 2497 O O . SER B 1 28 ? -3.891 -3.75 -9.82 1 97.12 28 SER B O 1
ATOM 2499 N N . LEU B 1 29 ? -4.188 -3.066 -7.723 1 95.56 29 LEU B N 1
ATOM 2500 C CA . LEU B 1 29 ? -4.328 -4.414 -7.184 1 95.56 29 LEU B CA 1
ATOM 2501 C C . LEU B 1 29 ? -5.59 -5.086 -7.719 1 95.56 29 LEU B C 1
ATOM 2503 O O . LEU B 1 29 ? -5.562 -6.262 -8.086 1 95.56 29 LEU B O 1
ATOM 2507 N N . SER B 1 30 ? -6.703 -4.289 -7.754 1 95.06 30 SER B N 1
ATOM 2508 C CA . SER B 1 30 ? -7.973 -4.82 -8.242 1 95.06 30 SER B CA 1
ATOM 2509 C C . SER B 1 30 ? -7.875 -5.207 -9.719 1 95.06 30 SER B C 1
ATOM 2511 O O . SER B 1 30 ? -8.391 -6.25 -10.125 1 95.06 30 SER B O 1
ATOM 2513 N N . ARG B 1 31 ? -7.215 -4.395 -10.492 1 94.44 31 ARG B N 1
ATOM 2514 C CA . ARG B 1 31 ? -7.016 -4.676 -11.906 1 94.44 31 ARG B CA 1
ATOM 2515 C C . ARG B 1 31 ? -6.191 -5.945 -12.102 1 94.44 31 ARG B C 1
ATOM 2517 O O . ARG B 1 31 ? -6.488 -6.758 -12.977 1 94.44 31 ARG B O 1
ATOM 2524 N N . LEU B 1 32 ? -5.164 -6.098 -11.359 1 93.44 32 LEU B N 1
ATOM 2525 C CA . LEU B 1 32 ? -4.312 -7.281 -11.414 1 93.44 32 LEU B CA 1
ATOM 2526 C C . LEU B 1 32 ? -5.117 -8.539 -11.109 1 93.44 32 LEU B C 1
ATOM 2528 O O . LEU B 1 32 ? -4.98 -9.547 -11.805 1 93.44 32 LEU B O 1
ATOM 2532 N N . ASN B 1 33 ? -5.965 -8.469 -10.102 1 90.38 33 ASN B N 1
ATOM 2533 C CA . ASN B 1 33 ? -6.77 -9.617 -9.703 1 90.38 33 ASN B CA 1
ATOM 2534 C C . ASN B 1 33 ? -7.789 -9.984 -10.773 1 90.38 33 ASN B C 1
ATOM 2536 O O . ASN B 1 33 ? -8.102 -11.164 -10.969 1 90.38 33 ASN B O 1
ATOM 2540 N N . LYS B 1 34 ? -8.305 -9.062 -11.516 1 87.81 34 LYS B N 1
ATOM 2541 C CA . LYS B 1 34 ? -9.289 -9.297 -12.562 1 87.81 34 LYS B CA 1
ATOM 2542 C C . LYS B 1 34 ? -8.633 -9.891 -13.805 1 87.81 34 LYS B C 1
ATOM 2544 O O . LYS B 1 34 ? -9.242 -10.711 -14.5 1 87.81 34 LYS B O 1
ATOM 2549 N N . MET B 1 35 ? -7.43 -9.516 -14.188 1 80.69 35 MET B N 1
ATOM 2550 C CA . MET B 1 35 ? -6.711 -10.008 -15.359 1 80.69 35 MET B CA 1
ATOM 2551 C C . MET B 1 35 ? -6.461 -11.508 -15.25 1 80.69 35 MET B C 1
ATOM 2553 O O . MET B 1 35 ? -6.559 -12.227 -16.234 1 80.69 35 MET B O 1
ATOM 2557 N N . LEU B 1 36 ? -6.25 -12.047 -14.18 1 72.75 36 LEU B N 1
ATOM 2558 C CA . LEU B 1 36 ? -5.945 -13.461 -14 1 72.75 36 LEU B CA 1
ATOM 2559 C C . LEU B 1 36 ? -7.219 -14.305 -14.047 1 72.75 36 LEU B C 1
ATOM 2561 O O . LEU B 1 36 ? -7.176 -15.477 -14.406 1 72.75 36 LEU B O 1
ATOM 2565 N N . ARG B 1 37 ? -8.336 -13.695 -13.797 1 66.5 37 ARG B N 1
ATOM 2566 C CA . ARG B 1 37 ? -9.602 -14.422 -13.859 1 66.5 37 ARG B CA 1
ATOM 2567 C C . ARG B 1 37 ? -10.023 -14.672 -15.305 1 66.5 37 ARG B C 1
ATOM 2569 O O . ARG B 1 37 ? -10.664 -15.68 -15.609 1 66.5 37 ARG B O 1
ATOM 2576 N N . LYS B 1 38 ? -9.742 -13.898 -16.266 1 59.06 38 LYS B N 1
ATOM 2577 C CA . LYS B 1 38 ? -10.227 -13.961 -17.641 1 59.06 38 LYS B CA 1
ATOM 2578 C C . LYS B 1 38 ? -9.438 -14.984 -18.453 1 59.06 38 LYS B C 1
ATOM 2580 O O . LYS B 1 38 ? -9.781 -15.266 -19.609 1 59.06 38 LYS B O 1
ATOM 2585 N N . ARG B 1 39 ? -8.43 -15.508 -18.094 1 57.66 39 ARG B N 1
ATOM 2586 C CA . ARG B 1 39 ? -7.742 -16.453 -18.969 1 57.66 39 ARG B CA 1
ATOM 2587 C C . ARG B 1 39 ? -8.445 -17.812 -18.969 1 57.66 39 ARG B C 1
ATOM 2589 O O . ARG B 1 39 ? -8.68 -18.391 -17.906 1 57.66 39 ARG B O 1
ATOM 2596 N N . PRO B 1 40 ? -9.133 -18.188 -20.188 1 51.12 40 PRO B N 1
ATOM 2597 C CA . PRO B 1 40 ? -9.828 -19.469 -20.312 1 51.12 40 PRO B CA 1
ATOM 2598 C C . PRO B 1 40 ? -8.984 -20.656 -19.828 1 51.12 40 PRO B C 1
ATOM 2600 O O . PRO B 1 40 ? -7.82 -20.781 -20.219 1 51.12 40 PRO B O 1
ATOM 2603 N N . ARG B 1 41 ? -9.32 -21.062 -18.641 1 51.97 41 ARG B N 1
ATOM 2604 C CA . ARG B 1 41 ? -8.711 -22.281 -18.109 1 51.97 41 ARG B CA 1
ATOM 2605 C C . ARG B 1 41 ? -8.945 -23.469 -19.031 1 51.97 41 ARG B C 1
ATOM 2607 O O . ARG B 1 41 ? -10.086 -23.75 -19.422 1 51.97 41 ARG B O 1
ATOM 2614 N N . LEU B 1 42 ? -8.125 -23.812 -19.828 1 44.06 42 LEU B N 1
ATOM 2615 C CA . LEU B 1 42 ? -8.391 -25.031 -20.594 1 44.06 42 LEU B CA 1
ATOM 2616 C C . LEU B 1 42 ? -8.891 -26.141 -19.672 1 44.06 42 LEU B C 1
ATOM 2618 O O . LEU B 1 42 ? -8.258 -26.469 -18.672 1 44.06 42 LEU B O 1
ATOM 2622 N N . TRP B 1 43 ? -10.031 -26.703 -19.906 1 43.72 43 TRP B N 1
ATOM 2623 C CA . TRP B 1 43 ? -10.883 -27.641 -19.172 1 43.72 43 TRP B CA 1
ATOM 2624 C C . TRP B 1 43 ? -10.102 -28.875 -18.75 1 43.72 43 TRP B C 1
ATOM 2626 O O . TRP B 1 43 ? -10.141 -29.297 -17.594 1 43.72 43 TRP B O 1
ATOM 2636 N N . MET B 1 44 ? -9.617 -29.609 -19.781 1 45.47 44 MET B N 1
ATOM 2637 C CA . MET B 1 44 ? -9.047 -30.938 -19.547 1 45.47 44 MET B CA 1
ATOM 2638 C C . MET B 1 44 ? -7.816 -30.844 -18.656 1 45.47 44 MET B C 1
ATOM 2640 O O . MET B 1 44 ? -7.633 -31.672 -17.766 1 45.47 44 MET B O 1
ATOM 2644 N N . SER B 1 45 ? -6.93 -29.938 -18.844 1 46.59 45 SER B N 1
ATOM 2645 C CA . SER B 1 45 ? -5.719 -29.641 -18.078 1 46.59 45 SER B CA 1
ATOM 2646 C C . SER B 1 45 ? -6.055 -29.156 -16.672 1 46.59 45 SER B C 1
ATOM 2648 O O . SER B 1 45 ? -5.293 -29.406 -15.734 1 46.59 45 SER B O 1
ATOM 2650 N N . PHE B 1 46 ? -7.219 -28.672 -16.5 1 47.62 46 PHE B N 1
ATOM 2651 C CA . PHE B 1 46 ? -7.766 -28.188 -15.25 1 47.62 46 PHE B CA 1
ATOM 2652 C C . PHE B 1 46 ? -8.141 -29.344 -14.336 1 47.62 46 PHE B C 1
ATOM 2654 O O . PHE B 1 46 ? -7.906 -29.297 -13.125 1 47.62 46 PHE B O 1
ATOM 2661 N N . ILE B 1 47 ? -8.805 -30.312 -14.969 1 45.38 47 ILE B N 1
ATOM 2662 C CA . ILE B 1 47 ? -9.25 -31.453 -14.18 1 45.38 47 ILE B CA 1
ATOM 2663 C C . ILE B 1 47 ? -8.039 -32.156 -13.57 1 45.38 47 ILE B C 1
ATOM 2665 O O . ILE B 1 47 ? -8.039 -32.5 -12.375 1 45.38 47 ILE B O 1
ATOM 2669 N N . TYR B 1 48 ? -7.09 -32.469 -14.406 1 48.75 48 TYR B N 1
ATOM 2670 C CA . TYR B 1 48 ? -5.906 -33.125 -13.867 1 48.75 48 TYR B CA 1
ATOM 2671 C C . TYR B 1 48 ? -5.203 -32.25 -12.844 1 48.75 48 TYR B C 1
ATOM 2673 O O . TYR B 1 48 ? -4.785 -32.75 -11.789 1 48.75 48 TYR B O 1
ATOM 2681 N N . LEU B 1 49 ? -5.176 -30.984 -13.141 1 50.84 49 LEU B N 1
ATOM 2682 C CA . LEU B 1 49 ? -4.57 -29.984 -12.273 1 50.84 49 LEU B CA 1
ATOM 2683 C C . LEU B 1 49 ? -5.332 -29.891 -10.953 1 50.84 49 LEU B C 1
ATOM 2685 O O . LEU B 1 49 ? -4.723 -29.828 -9.883 1 50.84 49 LEU B O 1
ATOM 2689 N N . ALA B 1 50 ? -6.672 -29.828 -11.125 1 52.94 50 ALA B N 1
ATOM 2690 C CA . ALA B 1 50 ? -7.551 -29.766 -9.961 1 52.94 50 ALA B CA 1
ATOM 2691 C C . ALA B 1 50 ? -7.352 -30.969 -9.055 1 52.94 50 ALA B C 1
ATOM 2693 O O . ALA B 1 50 ? -7.355 -30.844 -7.828 1 52.94 50 ALA B O 1
ATOM 2694 N N . ILE B 1 51 ? -7.211 -32.094 -9.75 1 53.88 51 ILE B N 1
ATOM 2695 C CA . ILE B 1 51 ? -7.129 -33.312 -8.969 1 53.88 51 ILE B CA 1
ATOM 2696 C C . ILE B 1 51 ? -5.75 -33.438 -8.32 1 53.88 51 ILE B C 1
ATOM 2698 O O . ILE B 1 51 ? -5.641 -33.688 -7.125 1 53.88 51 ILE B O 1
ATOM 2702 N N . PHE B 1 52 ? -4.691 -33.125 -9.164 1 57.59 52 PHE B N 1
ATOM 2703 C CA . PHE B 1 52 ? -3.346 -33.406 -8.68 1 57.59 52 PHE B CA 1
ATOM 2704 C C . PHE B 1 52 ? -2.812 -32.219 -7.867 1 57.59 52 PHE B C 1
ATOM 2706 O O . PHE B 1 52 ? -1.992 -32.406 -6.965 1 57.59 52 PHE B O 1
ATOM 2713 N N . PHE B 1 53 ? -3.471 -31.156 -8.156 1 66.5 53 PHE B N 1
ATOM 2714 C CA . PHE B 1 53 ? -2.836 -29.969 -7.594 1 66.5 53 PHE B CA 1
ATOM 2715 C C . PHE B 1 53 ? -3.852 -29.125 -6.84 1 66.5 53 PHE B C 1
ATOM 2717 O O . PHE B 1 53 ? -3.775 -27.891 -6.859 1 66.5 53 PHE B O 1
ATOM 2724 N N . ARG B 1 54 ? -4.738 -29.953 -6.16 1 70.81 54 ARG B N 1
ATOM 2725 C CA . ARG B 1 54 ? -5.91 -29.297 -5.598 1 70.81 54 ARG B CA 1
ATOM 2726 C C . ARG B 1 54 ? -5.508 -28.312 -4.508 1 70.81 54 ARG B C 1
ATOM 2728 O O . ARG B 1 54 ? -5.98 -27.172 -4.484 1 70.81 54 ARG B O 1
ATOM 2735 N N . LYS B 1 55 ? -4.492 -28.766 -3.709 1 78.12 55 LYS B N 1
ATOM 2736 C CA . LYS B 1 55 ? -4.25 -27.938 -2.535 1 78.12 55 LYS B CA 1
ATOM 2737 C C . LYS B 1 55 ? -3.467 -26.672 -2.904 1 78.12 55 LYS B C 1
ATOM 2739 O O . LYS B 1 55 ? -3.758 -25.594 -2.402 1 78.12 55 LYS B O 1
ATOM 2744 N N . ILE B 1 56 ? -2.52 -26.844 -3.809 1 82.56 56 ILE B N 1
ATOM 2745 C CA . ILE B 1 56 ? -1.747 -25.656 -4.195 1 82.56 56 ILE B CA 1
ATOM 2746 C C . ILE B 1 56 ? -2.617 -24.719 -5.035 1 82.56 56 ILE B C 1
ATOM 2748 O O . ILE B 1 56 ? -2.484 -23.5 -4.949 1 82.56 56 ILE B O 1
ATOM 2752 N N . SER B 1 57 ? -3.477 -25.359 -5.781 1 82.06 57 SER B N 1
ATOM 2753 C CA . SER B 1 57 ? -4.418 -24.547 -6.555 1 82.06 57 SER B CA 1
ATOM 2754 C C . SER B 1 57 ? -5.367 -23.781 -5.645 1 82.06 57 SER B C 1
ATOM 2756 O O . SER B 1 57 ? -5.684 -22.625 -5.906 1 82.06 57 SER B O 1
ATOM 2758 N N . GLN B 1 58 ? -5.801 -24.484 -4.582 1 85.44 58 GLN B N 1
ATOM 2759 C CA . GLN B 1 58 ? -6.66 -23.828 -3.6 1 85.44 58 GLN B CA 1
ATOM 2760 C C . GLN B 1 58 ? -5.934 -22.688 -2.906 1 85.44 58 GLN B C 1
ATOM 2762 O O . GLN B 1 58 ? -6.52 -21.625 -2.67 1 85.44 58 GLN B O 1
ATOM 2767 N N . ALA B 1 59 ? -4.688 -22.922 -2.561 1 88.62 59 ALA B N 1
ATOM 2768 C CA . ALA B 1 59 ? -3.883 -21.875 -1.941 1 88.62 59 ALA B CA 1
ATOM 2769 C C . ALA B 1 59 ? -3.725 -20.672 -2.879 1 88.62 59 ALA B C 1
ATOM 2771 O O . ALA B 1 59 ? -3.797 -19.531 -2.443 1 88.62 59 ALA B O 1
ATOM 2772 N N . TRP B 1 60 ? -3.58 -20.984 -4.129 1 89.25 60 TRP B N 1
ATOM 2773 C CA . TRP B 1 60 ? -3.438 -19.922 -5.129 1 89.25 60 TRP B CA 1
ATOM 2774 C C . TRP B 1 60 ? -4.734 -19.141 -5.285 1 89.25 60 TRP B C 1
ATOM 2776 O O . TRP B 1 60 ? -4.719 -17.906 -5.379 1 89.25 60 TRP B O 1
ATOM 2786 N N . GLN B 1 61 ? -5.805 -19.844 -5.254 1 88.12 61 GLN B N 1
ATOM 2787 C CA . GLN B 1 61 ? -7.105 -19.188 -5.309 1 88.12 61 GLN B CA 1
ATOM 2788 C C . GLN B 1 61 ? -7.34 -18.328 -4.074 1 88.12 61 GLN B C 1
ATOM 2790 O O . GLN B 1 61 ? -7.848 -17.203 -4.176 1 88.12 61 GLN B O 1
ATOM 2795 N N . GLU B 1 62 ? -6.973 -18.875 -2.918 1 92.19 62 GLU B N 1
ATOM 2796 C CA . GLU B 1 62 ? -7.074 -18.125 -1.678 1 92.19 62 GLU B CA 1
ATOM 2797 C C . GLU B 1 62 ? -6.219 -16.859 -1.735 1 92.19 62 GLU B C 1
ATOM 2799 O O . GLU B 1 62 ? -6.633 -15.797 -1.255 1 92.19 62 GLU B O 1
ATOM 2804 N N . PHE B 1 63 ? -5.055 -17 -2.322 1 94.88 63 PHE B N 1
ATOM 2805 C CA . PHE B 1 63 ? -4.164 -15.859 -2.498 1 94.88 63 PHE B CA 1
ATOM 2806 C C . PHE B 1 63 ? -4.855 -14.75 -3.277 1 94.88 63 PHE B C 1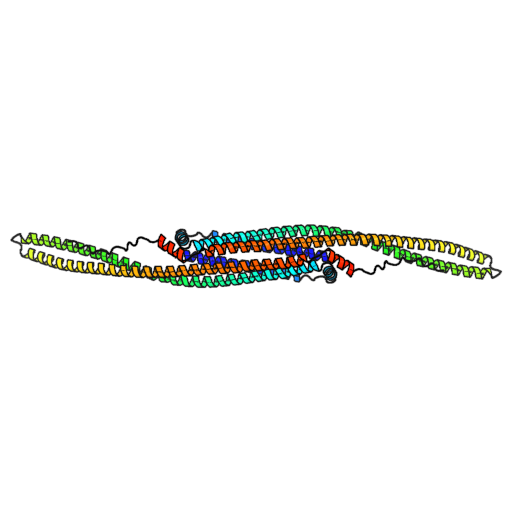
ATOM 2808 O O . PHE B 1 63 ? -4.867 -13.594 -2.846 1 94.88 63 PHE B O 1
ATOM 2815 N N . LYS B 1 64 ? -5.473 -15.07 -4.305 1 91.12 64 LYS B N 1
ATOM 2816 C CA . LYS B 1 64 ? -6.145 -14.094 -5.156 1 91.12 64 LYS B CA 1
ATOM 2817 C C . LYS B 1 64 ? -7.32 -13.445 -4.426 1 91.12 64 LYS B C 1
ATOM 2819 O O . LYS B 1 64 ? -7.52 -12.234 -4.516 1 91.12 64 LYS B O 1
ATOM 2824 N N . LEU B 1 65 ? -8.008 -14.297 -3.719 1 93.38 65 LEU B N 1
ATOM 2825 C CA . LEU B 1 65 ? -9.156 -13.805 -2.957 1 93.38 65 LEU B CA 1
ATOM 2826 C C . LEU B 1 65 ? -8.711 -12.797 -1.897 1 93.38 65 LEU B C 1
ATOM 2828 O O . LEU B 1 65 ? -9.312 -11.734 -1.76 1 93.38 65 LEU B O 1
ATOM 2832 N N . GLN B 1 66 ? -7.676 -13.203 -1.192 1 95.44 66 GLN B N 1
ATOM 2833 C CA . GLN B 1 66 ? -7.18 -12.344 -0.128 1 95.44 66 GLN B CA 1
ATOM 2834 C C . GLN B 1 66 ? -6.625 -11.039 -0.694 1 95.44 66 GLN B C 1
ATOM 2836 O O . GLN B 1 66 ? -6.727 -9.984 -0.059 1 95.44 66 GLN B O 1
ATOM 2841 N N . MET B 1 67 ? -6.047 -11.062 -1.865 1 95.62 67 MET B N 1
ATOM 2842 C CA . MET B 1 67 ? -5.527 -9.852 -2.494 1 95.62 67 MET B CA 1
ATOM 2843 C C . MET B 1 67 ? -6.656 -8.883 -2.832 1 95.62 67 MET B C 1
ATOM 2845 O O . MET B 1 67 ? -6.465 -7.668 -2.811 1 95.62 67 MET B O 1
ATOM 2849 N N . GLU B 1 68 ? -7.855 -9.391 -3.1 1 95.06 68 GLU B N 1
ATOM 2850 C CA . GLU B 1 68 ? -9.023 -8.539 -3.311 1 95.06 68 GLU B CA 1
ATOM 2851 C C . GLU B 1 68 ? -9.406 -7.801 -2.029 1 95.06 68 GLU B C 1
ATOM 2853 O O . GLU B 1 68 ? -9.789 -6.633 -2.07 1 95.06 68 GLU B O 1
ATOM 2858 N N . HIS B 1 69 ? -9.289 -8.531 -0.964 1 95.38 69 HIS B N 1
ATOM 2859 C CA . HIS B 1 69 ? -9.562 -7.914 0.329 1 95.38 69 HIS B CA 1
ATOM 2860 C C . HIS B 1 69 ? -8.555 -6.812 0.635 1 95.38 69 HIS B C 1
ATOM 2862 O O . HIS B 1 69 ? -8.93 -5.75 1.143 1 95.38 69 HIS B O 1
ATOM 2868 N N . VAL B 1 70 ? -7.312 -7.117 0.327 1 96.75 70 VAL B N 1
ATOM 2869 C CA . VAL B 1 70 ? -6.266 -6.117 0.534 1 96.75 70 VAL B CA 1
ATOM 2870 C C . VAL B 1 70 ? -6.578 -4.867 -0.286 1 96.75 70 VAL B C 1
ATOM 2872 O O . VAL B 1 70 ? -6.484 -3.746 0.219 1 96.75 70 VAL B O 1
ATOM 2875 N N . ALA B 1 71 ? -6.969 -5.035 -1.536 1 97.12 71 ALA B N 1
ATOM 2876 C CA . ALA B 1 71 ? -7.328 -3.91 -2.396 1 97.12 71 ALA B CA 1
ATOM 2877 C C . ALA B 1 71 ? -8.492 -3.117 -1.803 1 97.12 71 ALA B C 1
ATOM 2879 O O . ALA B 1 71 ? -8.453 -1.886 -1.765 1 97.12 71 ALA B O 1
ATOM 2880 N N . SER B 1 72 ? -9.477 -3.785 -1.271 1 97.25 72 SER B N 1
ATOM 2881 C CA . SER B 1 72 ? -10.648 -3.146 -0.682 1 97.25 72 SER B CA 1
ATOM 2882 C C . SER B 1 72 ? -10.281 -2.359 0.571 1 97.25 72 SER B C 1
ATOM 2884 O O . SER B 1 72 ? -10.82 -1.279 0.813 1 97.25 72 SER B O 1
ATOM 2886 N N . ASN B 1 73 ? -9.391 -2.924 1.386 1 96.44 73 ASN B N 1
ATOM 2887 C CA . ASN B 1 73 ? -8.93 -2.238 2.586 1 96.44 73 ASN B CA 1
ATOM 2888 C C . ASN B 1 73 ? -8.289 -0.891 2.252 1 96.44 73 ASN B C 1
ATOM 2890 O O . ASN B 1 73 ? -8.586 0.115 2.902 1 96.44 73 ASN B O 1
ATOM 2894 N N . HIS B 1 74 ? -7.477 -0.827 1.261 1 97.25 74 HIS B N 1
ATOM 2895 C CA . HIS B 1 74 ? -6.785 0.398 0.879 1 97.25 74 HIS B CA 1
ATOM 2896 C C . HIS B 1 74 ? -7.742 1.396 0.238 1 97.25 74 HIS B C 1
ATOM 2898 O O . HIS B 1 74 ? -7.551 2.609 0.355 1 97.25 74 HIS B O 1
ATOM 2904 N N . GLU B 1 75 ? -8.781 0.862 -0.413 1 97.81 75 GLU B N 1
ATOM 2905 C CA . GLU B 1 75 ? -9.844 1.741 -0.891 1 97.81 75 GLU B CA 1
ATOM 2906 C C . GLU B 1 75 ? -10.562 2.422 0.271 1 97.81 75 GLU B C 1
ATOM 2908 O O . GLU B 1 75 ? -10.828 3.625 0.225 1 97.81 75 GLU B O 1
ATOM 2913 N N . GLU B 1 76 ? -10.859 1.635 1.271 1 97.56 76 GLU B N 1
ATOM 2914 C CA . GLU B 1 76 ? -11.523 2.168 2.459 1 97.56 76 GLU B CA 1
ATOM 2915 C C . GLU B 1 76 ? -10.656 3.217 3.15 1 97.56 76 GLU B C 1
ATOM 2917 O O . GLU B 1 76 ? -11.156 4.258 3.582 1 97.56 76 GLU B O 1
ATOM 2922 N N . VAL B 1 77 ? -9.367 2.908 3.285 1 97.5 77 VAL B N 1
ATOM 2923 C CA . VAL B 1 77 ? -8.43 3.863 3.881 1 97.5 77 VAL B CA 1
ATOM 2924 C C . VAL B 1 77 ? -8.461 5.172 3.092 1 97.5 77 VAL B C 1
ATOM 2926 O O . VAL B 1 77 ? -8.5 6.254 3.678 1 97.5 77 VAL B O 1
ATOM 2929 N N . SER B 1 78 ? -8.445 5.086 1.751 1 98 78 SER B N 1
ATOM 2930 C CA . SER B 1 78 ? -8.5 6.273 0.906 1 98 78 SER B CA 1
ATOM 2931 C C . SER B 1 78 ? -9.75 7.094 1.192 1 98 78 SER B C 1
ATOM 2933 O O . SER B 1 78 ? -9.695 8.328 1.263 1 98 78 SER B O 1
ATOM 2935 N N . HIS B 1 79 ? -10.859 6.422 1.434 1 97.69 79 HIS B N 1
ATOM 2936 C CA . HIS B 1 79 ? -12.109 7.098 1.746 1 97.69 79 HIS B CA 1
ATOM 2937 C C . HIS B 1 79 ? -12.023 7.828 3.082 1 97.69 79 HIS B C 1
ATOM 2939 O O . HIS B 1 79 ? -12.477 8.969 3.201 1 97.69 79 HIS B O 1
ATOM 2945 N N . ILE B 1 80 ? -11.477 7.168 4.055 1 97.19 80 ILE B N 1
ATOM 2946 C CA . ILE B 1 80 ? -11.328 7.766 5.379 1 97.19 80 ILE B CA 1
ATOM 2947 C C . ILE B 1 80 ? -10.422 8.992 5.289 1 97.19 80 ILE B C 1
ATOM 2949 O O . ILE B 1 80 ? -10.719 10.031 5.883 1 97.19 80 ILE B O 1
ATOM 2953 N N . LEU B 1 81 ? -9.305 8.93 4.523 1 97.31 81 LEU B N 1
ATOM 2954 C CA . LEU B 1 81 ? -8.391 10.055 4.332 1 97.31 81 LEU B CA 1
ATOM 2955 C C . LEU B 1 81 ? -9.102 11.227 3.674 1 97.31 81 LEU B C 1
ATOM 2957 O O . LEU B 1 81 ? -8.977 12.367 4.125 1 97.31 81 LEU B O 1
ATOM 2961 N N . ASN B 1 82 ? -9.914 10.938 2.689 1 97.06 82 ASN B N 1
ATOM 2962 C CA . ASN B 1 82 ? -10.641 11.984 1.981 1 97.06 82 ASN B CA 1
ATOM 2963 C C . ASN B 1 82 ? -11.641 12.688 2.895 1 97.06 82 ASN B C 1
ATOM 2965 O O . ASN B 1 82 ? -11.805 13.906 2.814 1 97.06 82 ASN B O 1
ATOM 2969 N N . ASN B 1 83 ? -12.266 11.914 3.734 1 96.88 83 ASN B N 1
ATOM 2970 C CA . ASN B 1 83 ? -13.188 12.5 4.703 1 96.88 83 ASN B CA 1
ATOM 2971 C C . ASN B 1 83 ? -12.469 13.453 5.66 1 96.88 83 ASN B C 1
ATOM 2973 O O . ASN B 1 83 ? -12.984 14.523 5.984 1 96.88 83 ASN B O 1
ATOM 2977 N N . GLN B 1 84 ? -11.266 13.047 6.105 1 95.81 84 GLN B N 1
ATOM 2978 C CA . GLN B 1 84 ? -10.484 13.891 7 1 95.81 84 GLN B CA 1
ATOM 2979 C C . GLN B 1 84 ? -10.008 15.156 6.289 1 95.81 84 GLN B C 1
ATOM 2981 O O . GLN B 1 84 ? -9.969 16.234 6.887 1 95.81 84 GLN B O 1
ATOM 2986 N N . VAL B 1 85 ? -9.703 15.078 4.973 1 95.44 85 VAL B N 1
ATOM 2987 C CA . VAL B 1 85 ? -9.289 16.219 4.168 1 95.44 85 VAL B CA 1
ATOM 2988 C C . VAL B 1 85 ? -10.43 17.234 4.07 1 95.44 85 VAL B C 1
ATOM 2990 O O . VAL B 1 85 ? -10.227 18.438 4.242 1 95.44 85 VAL B O 1
ATOM 2993 N N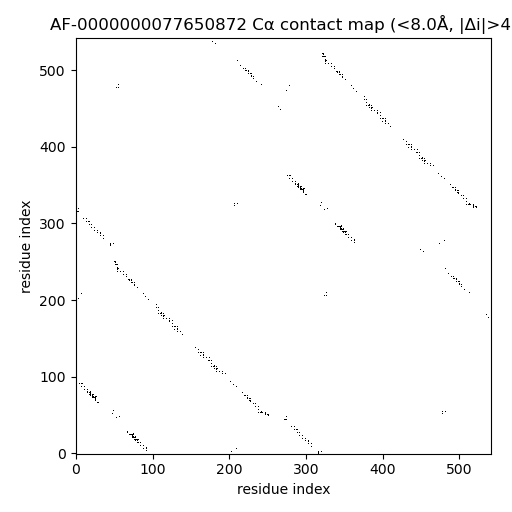 . GLU B 1 86 ? -11.609 16.75 3.887 1 94.62 86 GLU B N 1
ATOM 2994 C CA . GLU B 1 86 ? -12.773 17.609 3.787 1 94.62 86 GLU B CA 1
ATOM 2995 C C . GLU B 1 86 ? -13.055 18.328 5.109 1 94.62 86 GLU B C 1
ATOM 2997 O O . GLU B 1 86 ? -13.344 19.516 5.133 1 94.62 86 GLU B O 1
ATOM 3002 N N . SER B 1 87 ? -12.922 17.562 6.195 1 93.12 87 SER B N 1
ATOM 3003 C CA . SER B 1 87 ? -13.117 18.141 7.52 1 93.12 87 SER B CA 1
ATOM 3004 C C . SER B 1 87 ? -12.086 19.219 7.809 1 93.12 87 SER B C 1
ATOM 3006 O O . SER B 1 87 ? -12.422 20.281 8.352 1 93.12 87 SER B O 1
ATOM 3008 N N . LEU B 1 88 ? -10.867 18.969 7.43 1 91.56 88 LEU B N 1
ATOM 3009 C CA . LEU B 1 88 ? -9.781 19.922 7.641 1 91.56 88 LEU B CA 1
ATOM 3010 C C . LEU B 1 88 ? -9.984 21.172 6.797 1 91.56 88 LEU B C 1
ATOM 3012 O O . LEU B 1 88 ? -9.742 22.297 7.266 1 91.56 88 LEU B O 1
ATOM 3016 N N . ARG B 1 89 ? -10.469 21 5.582 1 89.12 89 ARG B N 1
ATOM 3017 C CA . ARG B 1 89 ? -10.734 22.141 4.695 1 89.12 89 ARG B CA 1
ATOM 3018 C C . ARG B 1 89 ? -11.789 23.062 5.285 1 89.12 89 ARG B C 1
ATOM 3020 O O . ARG B 1 89 ? -11.648 24.281 5.23 1 89.12 89 ARG B O 1
ATOM 3027 N N . LEU B 1 90 ? -12.789 22.547 5.973 1 87.12 90 LEU B N 1
ATOM 3028 C CA . LEU B 1 90 ? -13.867 23.312 6.586 1 87.12 90 LEU B CA 1
ATOM 3029 C C . LEU B 1 90 ? -13.336 24.141 7.758 1 87.12 90 LEU B C 1
ATOM 3031 O O . LEU B 1 90 ? -13.703 25.312 7.914 1 87.12 90 LEU B O 1
ATOM 3035 N N . ILE B 1 91 ? -12.477 23.547 8.461 1 83.06 91 ILE B N 1
ATOM 3036 C CA . ILE B 1 91 ? -11.914 24.219 9.625 1 83.06 91 ILE B CA 1
ATOM 3037 C C . ILE B 1 91 ? -10.953 25.328 9.172 1 83.06 91 ILE B C 1
ATOM 3039 O O . ILE B 1 91 ? -10.945 26.422 9.742 1 83.06 91 ILE B O 1
ATOM 3043 N N . ASN B 1 92 ? -10.188 25.016 8.133 1 82.06 92 ASN B N 1
ATOM 3044 C CA . ASN B 1 92 ? -9.258 26.016 7.594 1 82.06 92 ASN B CA 1
ATOM 3045 C C . ASN B 1 92 ? -9.992 27.219 7.012 1 82.06 92 ASN B C 1
ATOM 3047 O O . ASN B 1 92 ? -9.57 28.359 7.195 1 82.06 92 ASN B O 1
ATOM 3051 N N . ASP B 1 93 ? -11.07 26.984 6.453 1 81.75 93 ASP B N 1
ATOM 3052 C CA . ASP B 1 93 ? -11.867 28.062 5.871 1 81.75 93 ASP B CA 1
ATOM 3053 C C . ASP B 1 93 ? -12.492 28.938 6.957 1 81.75 93 ASP B C 1
ATOM 3055 O O . ASP B 1 93 ? -12.523 30.156 6.828 1 81.75 93 ASP B O 1
ATOM 3059 N N . LYS B 1 94 ? -12.938 28.359 8.039 1 75.88 94 LYS B N 1
ATOM 3060 C CA . LYS B 1 94 ? -13.516 29.094 9.156 1 75.88 94 LYS B CA 1
ATOM 3061 C C . LYS B 1 94 ? -12.469 29.969 9.836 1 75.88 94 LYS B C 1
ATOM 3063 O O . LYS B 1 94 ? -12.75 31.109 10.211 1 75.88 94 LYS B O 1
ATOM 3068 N N . HIS B 1 95 ? -11.297 29.453 9.883 1 73.12 95 HIS B N 1
ATOM 3069 C CA . HIS B 1 95 ? -10.211 30.188 10.531 1 73.12 95 HIS B CA 1
ATOM 3070 C C . HIS B 1 95 ? -9.805 31.391 9.695 1 73.12 95 HIS B C 1
ATOM 3072 O O . HIS B 1 95 ? -9.484 32.438 10.25 1 73.12 95 HIS B O 1
ATOM 3078 N N . GLU B 1 96 ? -9.859 31.25 8.414 1 69.44 96 GLU B N 1
ATOM 3079 C CA . GLU B 1 96 ? -9.516 32.375 7.539 1 69.44 96 GLU B CA 1
ATOM 3080 C C . GLU B 1 96 ? -10.516 33.5 7.68 1 69.44 96 GLU B C 1
ATOM 3082 O O . GLU B 1 96 ? -10.133 34.688 7.676 1 69.44 96 GLU B O 1
ATOM 3087 N N . GLU B 1 97 ? -11.688 33.188 7.996 1 68.69 97 GLU B N 1
ATOM 3088 C CA . GLU B 1 97 ? -12.734 34.188 8.188 1 68.69 97 GLU B CA 1
ATOM 3089 C C . GLU B 1 97 ? -12.539 34.938 9.5 1 68.69 97 GLU B C 1
ATOM 3091 O O . GLU B 1 97 ? -12.758 36.125 9.57 1 68.69 97 GLU B O 1
ATOM 3096 N N . ARG B 1 98 ? -12.047 34.25 10.445 1 68.25 98 ARG B N 1
ATOM 3097 C CA . ARG B 1 98 ? -11.867 34.875 11.758 1 68.25 98 ARG B CA 1
ATOM 3098 C C . ARG B 1 98 ? -10.672 35.812 11.766 1 68.25 98 ARG B C 1
ATOM 3100 O O . ARG B 1 98 ? -10.641 36.781 12.516 1 68.25 98 ARG B O 1
ATOM 3107 N N . ARG B 1 99 ? -9.742 35.625 10.852 1 64.44 99 ARG B N 1
ATOM 3108 C CA . ARG B 1 99 ? -8.578 36.469 10.727 1 64.44 99 ARG B CA 1
ATOM 3109 C C . ARG B 1 99 ? -8.969 37.844 10.203 1 64.44 99 ARG B C 1
ATOM 3111 O O . ARG B 1 99 ? -8.359 38.875 10.57 1 64.44 99 ARG B O 1
ATOM 3118 N N . LYS B 1 100 ? -9.992 37.875 9.477 1 63.03 100 LYS B N 1
ATOM 3119 C CA . LYS B 1 100 ? -10.477 39.156 9 1 63.03 100 LYS B CA 1
ATOM 3120 C C . LYS B 1 100 ? -10.922 40.062 10.164 1 63.03 100 LYS B C 1
ATOM 3122 O O . LYS B 1 100 ? -10.852 41.281 10.086 1 63.03 100 LYS B O 1
ATOM 3127 N N . MET B 1 101 ? -11.109 39.406 11.289 1 62.53 101 MET B N 1
ATOM 3128 C CA . MET B 1 101 ? -11.484 40.156 12.477 1 62.53 101 MET B CA 1
ATOM 3129 C C . MET B 1 101 ? -10.273 40.875 13.062 1 62.53 101 MET B C 1
ATOM 3131 O O . MET B 1 101 ? -10.422 41.875 13.766 1 62.53 101 MET B O 1
ATOM 3135 N N . LYS B 1 102 ? -9.07 40.531 12.57 1 67 102 LYS B N 1
ATOM 3136 C CA . LYS B 1 102 ? -7.828 41.188 12.938 1 67 102 LYS B CA 1
ATOM 3137 C C . LYS B 1 102 ? -7.867 42.656 12.539 1 67 102 LYS B C 1
ATOM 3139 O O . LYS B 1 102 ? -7.223 43.5 13.164 1 67 102 LYS B O 1
ATOM 3144 N N . ASP B 1 103 ? -8.805 43 11.773 1 71.62 103 ASP B N 1
ATOM 3145 C CA . ASP B 1 103 ? -8.922 44.375 11.297 1 71.62 103 ASP B CA 1
ATOM 3146 C C . ASP B 1 103 ? -9.367 45.312 12.414 1 71.62 103 ASP B C 1
ATOM 3148 O O . ASP B 1 103 ? -8.969 46.469 12.453 1 71.62 103 ASP B O 1
ATOM 3152 N N . SER B 1 104 ? -10.055 44.688 13.398 1 70.62 104 SER B N 1
ATOM 3153 C CA . SER B 1 104 ? -10.516 45.5 14.508 1 70.62 104 SER B CA 1
ATOM 3154 C C . SER B 1 104 ? -9.352 45.938 15.383 1 70.62 104 SER B C 1
ATOM 3156 O O . SER B 1 104 ? -9.305 47.094 15.836 1 70.62 104 SER B O 1
ATOM 3158 N N . VAL B 1 105 ? -8.367 45.062 15.547 1 71.19 105 VAL B N 1
ATOM 3159 C CA . VAL B 1 105 ? -7.203 45.406 16.375 1 71.19 105 VAL B CA 1
ATOM 3160 C C . VAL B 1 105 ? -6.363 46.469 15.68 1 71.19 105 VAL B C 1
ATOM 3162 O O . VAL B 1 105 ? -5.883 47.406 16.328 1 71.19 105 VAL B O 1
ATOM 3165 N N . LYS B 1 106 ? -6.301 46.438 14.453 1 73.88 106 LYS B N 1
ATOM 3166 C CA . LYS B 1 106 ? -5.551 47.438 13.68 1 73.88 106 LYS B CA 1
ATOM 3167 C C . LYS B 1 106 ? -6.207 48.812 13.758 1 73.88 106 LYS B C 1
ATOM 3169 O O . LYS B 1 106 ? -5.52 49.812 13.867 1 73.88 106 LYS B O 1
ATOM 3174 N N . LYS B 1 107 ? -7.469 48.781 13.805 1 78.25 107 LYS B N 1
ATOM 3175 C CA . LYS B 1 107 ? -8.203 50.062 13.898 1 78.25 107 LYS B CA 1
ATOM 3176 C C . LYS B 1 107 ? -7.945 50.75 15.242 1 78.25 107 LYS B C 1
ATOM 3178 O O . LYS B 1 107 ? -7.762 51.969 15.289 1 78.25 107 LYS B O 1
ATOM 3183 N N . CYS B 1 108 ? -7.918 49.938 16.25 1 76.06 108 CYS B N 1
ATOM 3184 C CA . CYS B 1 108 ? -7.676 50.469 17.578 1 76.06 108 CYS B CA 1
ATOM 3185 C C . CYS B 1 108 ? -6.254 51.031 17.688 1 76.06 108 CYS B C 1
ATOM 3187 O O . CYS B 1 108 ? -6.031 52.062 18.312 1 76.06 108 CYS B O 1
ATOM 3189 N N . GLN B 1 109 ? -5.344 50.406 17.016 1 76.62 109 GLN B N 1
ATOM 3190 C CA . GLN B 1 109 ? -3.949 50.844 17.031 1 76.62 109 GLN B CA 1
ATOM 3191 C C . GLN B 1 109 ? -3.779 52.156 16.281 1 76.62 109 GLN B C 1
ATOM 3193 O O . GLN B 1 109 ? -3.061 53.062 16.75 1 76.62 109 GLN B O 1
ATOM 3198 N N . THR B 1 110 ? -4.488 52.312 15.219 1 83.88 110 THR B N 1
ATOM 3199 C CA . THR B 1 110 ? -4.418 53.531 14.438 1 83.88 110 THR B CA 1
ATOM 3200 C C . THR B 1 110 ? -5.043 54.688 15.203 1 83.88 110 THR B C 1
ATOM 3202 O O . THR B 1 110 ? -4.504 55.812 15.211 1 83.88 110 THR B O 1
ATOM 3205 N N . ALA B 1 111 ? -6.148 54.469 15.906 1 82 111 ALA B N 1
ATOM 3206 C CA . ALA B 1 111 ? -6.812 55.5 16.703 1 82 111 ALA B CA 1
ATOM 3207 C C . ALA B 1 111 ? -5.914 55.969 17.844 1 82 111 ALA B C 1
ATOM 3209 O O . ALA B 1 111 ? -5.82 57.156 18.109 1 82 111 ALA B O 1
ATOM 3210 N N . LYS B 1 112 ? -5.23 55.031 18.438 1 81.56 112 LYS B N 1
ATOM 3211 C CA . LYS B 1 112 ? -4.312 55.375 19.516 1 81.56 112 LYS B CA 1
ATOM 3212 C C . LYS B 1 112 ? -3.162 56.25 19.016 1 81.56 112 LYS B C 1
ATOM 3214 O O . LYS B 1 112 ? -2.797 57.219 19.672 1 81.56 112 LYS B O 1
ATOM 3219 N N . SER B 1 113 ? -2.643 56 17.891 1 85.38 113 SER B N 1
ATOM 3220 C CA . SER B 1 113 ? -1.54 56.75 17.297 1 85.38 113 SER B CA 1
ATOM 3221 C C . SER B 1 113 ? -1.971 58.188 16.953 1 85.38 113 SER B C 1
ATOM 3223 O O . SER B 1 113 ? -1.229 59.125 17.188 1 85.38 113 SER B O 1
ATOM 3225 N N . THR B 1 114 ? -3.221 58.281 16.5 1 87.25 114 THR B N 1
ATOM 3226 C CA . THR B 1 114 ? -3.76 59.594 16.125 1 87.25 114 THR B CA 1
ATOM 3227 C C . THR B 1 114 ? -3.912 60.5 17.344 1 87.25 114 THR B C 1
ATOM 3229 O O . THR B 1 114 ? -3.486 61.656 17.328 1 87.25 114 THR B O 1
ATOM 3232 N N . ILE B 1 115 ? -4.465 59.969 18.438 1 87.81 115 ILE B N 1
ATOM 3233 C CA . ILE B 1 115 ? -4.699 60.75 19.656 1 87.81 115 ILE B CA 1
ATOM 3234 C C . ILE B 1 115 ? -3.367 61.094 20.312 1 87.81 115 ILE B C 1
ATOM 3236 O O . ILE B 1 115 ? -3.199 62.188 20.859 1 87.81 115 ILE B O 1
ATOM 3240 N N . TYR B 1 116 ? -2.453 60.188 20.188 1 87.5 116 TYR B N 1
ATOM 3241 C CA . TYR B 1 116 ? -1.117 60.469 20.703 1 87.5 116 TYR B CA 1
ATOM 3242 C C . TYR B 1 116 ? -0.486 61.656 20.031 1 87.5 116 TYR B C 1
ATOM 3244 O O . TYR B 1 116 ? 0.028 62.562 20.688 1 87.5 116 TYR B O 1
ATOM 3252 N N . THR B 1 117 ? -0.564 61.719 18.719 1 89.5 117 THR B N 1
ATOM 3253 C CA . THR B 1 117 ? -0.023 62.844 17.953 1 89.5 117 THR B CA 1
ATOM 3254 C C . THR B 1 117 ? -0.727 64.125 18.328 1 89.5 117 THR B C 1
ATOM 3256 O O . THR B 1 117 ? -0.084 65.188 18.469 1 89.5 117 THR B O 1
ATOM 3259 N N . ARG B 1 118 ? -2.09 64.062 18.578 1 88.62 118 ARG B N 1
ATOM 3260 C CA . ARG B 1 118 ? -2.879 65.25 18.969 1 88.62 118 ARG B CA 1
ATOM 3261 C C . ARG B 1 118 ? -2.453 65.75 20.344 1 88.62 118 ARG B C 1
ATOM 3263 O O . ARG B 1 118 ? -2.379 66.938 20.562 1 88.62 118 ARG B O 1
ATOM 3270 N N . THR B 1 119 ? -2.143 64.812 21.188 1 89.62 119 THR B N 1
ATOM 3271 C CA . THR B 1 119 ? -1.739 65.188 22.547 1 89.62 119 THR B CA 1
ATOM 3272 C C . THR B 1 119 ? -0.368 65.812 22.547 1 89.62 119 THR B C 1
ATOM 3274 O O . THR B 1 119 ? -0.153 66.812 23.25 1 89.62 119 THR B O 1
ATOM 3277 N N . LEU B 1 120 ? 0.507 65.375 21.703 1 89.06 120 LEU B N 1
ATOM 3278 C CA . LEU B 1 120 ? 1.83 66 21.578 1 89.06 120 LEU B CA 1
ATOM 3279 C C . LEU B 1 120 ? 1.731 67.438 21.062 1 89.06 120 LEU B C 1
ATOM 3281 O O . LEU B 1 120 ? 2.412 68.312 21.562 1 89.06 120 LEU B O 1
ATOM 3285 N N . THR B 1 121 ? 0.844 67.625 20.125 1 91.94 121 THR B N 1
ATOM 3286 C CA . THR B 1 121 ? 0.637 68.938 19.547 1 91.94 121 THR B CA 1
ATOM 3287 C C . THR B 1 121 ? 0.036 69.875 20.578 1 91.94 121 THR B C 1
ATOM 3289 O O . THR B 1 121 ? 0.442 71.062 20.672 1 91.94 121 THR B O 1
ATOM 3292 N N . ALA B 1 122 ? -0.932 69.375 21.359 1 90.62 122 ALA B N 1
ATOM 3293 C CA . ALA B 1 122 ? -1.562 70.125 22.406 1 90.62 122 ALA B CA 1
ATOM 3294 C C . ALA B 1 122 ? -0.557 70.5 23.484 1 90.62 122 ALA B C 1
ATOM 3296 O O . ALA B 1 122 ? -0.591 71.625 24.016 1 90.62 122 ALA B O 1
ATOM 3297 N N . GLU B 1 123 ? 0.28 69.625 23.797 1 90.5 123 GLU B N 1
ATOM 3298 C CA . GLU B 1 123 ? 1.329 69.875 24.781 1 90.5 123 GLU B CA 1
ATOM 3299 C C . GLU B 1 123 ? 2.277 70.938 24.312 1 90.5 123 GLU B C 1
ATOM 3301 O O . GLU B 1 123 ? 2.629 71.812 25.078 1 90.5 123 GLU B O 1
ATOM 3306 N N . LYS B 1 124 ? 2.697 70.938 23.094 1 92.81 124 LYS B N 1
ATOM 3307 C CA . LYS B 1 124 ? 3.576 71.938 22.531 1 92.81 124 LYS B CA 1
ATOM 3308 C C . LYS B 1 124 ? 2.898 73.312 22.5 1 92.81 124 LYS B C 1
ATOM 3310 O O . LYS B 1 124 ? 3.525 74.312 22.828 1 92.81 124 LYS B O 1
ATOM 3315 N N . ASN B 1 125 ? 1.616 73.312 22.109 1 92.88 125 ASN B N 1
ATOM 3316 C CA . ASN B 1 125 ? 0.846 74.562 22.094 1 92.88 125 ASN B CA 1
ATOM 3317 C C . ASN B 1 125 ? 0.728 75.188 23.484 1 92.88 125 ASN B C 1
ATOM 3319 O O . ASN B 1 125 ? 0.895 76.375 23.656 1 92.88 125 ASN B O 1
ATOM 3323 N N . TYR B 1 126 ? 0.49 74.375 24.422 1 92.62 126 TYR B N 1
ATOM 3324 C CA . TYR B 1 126 ? 0.372 74.812 25.797 1 92.62 126 TYR B CA 1
ATOM 3325 C C . TYR B 1 126 ? 1.695 75.375 26.312 1 92.62 126 TYR B C 1
ATOM 3327 O O . TYR B 1 126 ? 1.731 76.5 26.906 1 92.62 126 TYR B O 1
ATOM 3335 N N . SER B 1 127 ? 2.736 74.688 26.031 1 93.38 127 SER B N 1
ATOM 3336 C CA . SER B 1 127 ? 4.066 75.188 26.438 1 93.38 127 SER B CA 1
ATOM 3337 C C . SER B 1 127 ? 4.418 76.5 25.812 1 93.38 127 SER B C 1
ATOM 3339 O O . SER B 1 127 ? 4.965 77.375 26.469 1 93.38 127 SER B O 1
ATOM 3341 N N . GLN B 1 128 ? 4.082 76.625 24.609 1 93.62 128 GLN B N 1
ATOM 3342 C CA . GLN B 1 128 ? 4.344 77.875 23.891 1 93.62 128 GLN B CA 1
ATOM 3343 C C . GLN B 1 128 ? 3.537 79.062 24.484 1 93.62 128 GLN B C 1
ATOM 3345 O O . GLN B 1 128 ? 4.062 80.125 24.656 1 93.62 128 GLN B O 1
ATOM 3350 N N . LYS B 1 129 ? 2.268 78.75 24.766 1 93.12 129 LYS B N 1
ATOM 3351 C CA . LYS B 1 129 ? 1.4 79.75 25.344 1 93.12 129 LYS B CA 1
ATOM 3352 C C . LYS B 1 129 ? 1.849 80.125 26.75 1 93.12 129 LYS B C 1
ATOM 3354 O O . LYS B 1 129 ? 1.735 81.312 27.156 1 93.12 129 LYS B O 1
ATOM 3359 N N . CYS B 1 130 ? 2.379 79.188 27.469 1 92.56 130 CYS B N 1
ATOM 3360 C CA . CYS B 1 130 ? 2.924 79.438 28.797 1 92.56 130 CYS B CA 1
ATOM 3361 C C . CYS B 1 130 ? 4.145 80.375 28.703 1 92.56 130 CYS B C 1
ATOM 3363 O O . CYS B 1 130 ? 4.289 81.312 29.5 1 92.56 130 CYS B O 1
ATOM 3365 N N . LYS B 1 131 ? 4.953 80.188 27.75 1 93.94 131 LYS B N 1
ATOM 3366 C CA . LYS B 1 131 ? 6.141 81 27.547 1 93.94 131 LYS B CA 1
ATOM 3367 C C . LYS B 1 131 ? 5.762 82.375 27.141 1 93.94 131 LYS B C 1
ATOM 3369 O O . LYS B 1 131 ? 6.336 83.375 27.641 1 93.94 131 LYS B O 1
ATOM 3374 N N . GLU B 1 132 ? 4.781 82.5 26.312 1 93.75 132 GLU B N 1
ATOM 3375 C CA . GLU B 1 132 ? 4.293 83.812 25.875 1 93.75 132 GLU B CA 1
ATOM 3376 C C . GLU B 1 132 ? 3.689 84.562 27.031 1 93.75 132 GLU B C 1
ATOM 3378 O O . GLU B 1 132 ? 3.918 85.812 27.156 1 93.75 132 GLU B O 1
ATOM 3383 N N . LYS B 1 133 ? 2.969 83.938 27.844 1 94.31 133 LYS B N 1
ATOM 3384 C CA . LYS B 1 133 ? 2.357 84.562 29.016 1 94.31 133 LYS B CA 1
ATOM 3385 C C . LYS B 1 133 ? 3.422 85.062 29.969 1 94.31 133 LYS B C 1
ATOM 3387 O O . LYS B 1 133 ? 3.307 86.188 30.484 1 94.31 133 LYS B O 1
ATOM 3392 N N . GLU B 1 134 ? 4.398 84.312 30.156 1 93.94 134 GLU B N 1
ATOM 3393 C CA . GLU B 1 134 ? 5.473 84.75 31.062 1 93.94 134 GLU B CA 1
ATOM 3394 C C . GLU B 1 134 ? 6.258 85.938 30.5 1 93.94 134 GLU B C 1
ATOM 3396 O O . GLU B 1 134 ? 6.645 86.812 31.25 1 93.94 134 GLU B O 1
ATOM 3401 N N . GLN B 1 135 ? 6.504 85.938 29.234 1 93.88 135 GLN B N 1
ATOM 3402 C CA . GLN B 1 135 ? 7.207 87.062 28.594 1 93.88 135 GLN B CA 1
ATOM 3403 C C . GLN B 1 135 ? 6.406 88.312 28.688 1 93.88 135 GLN B C 1
ATOM 3405 O O . GLN B 1 135 ? 6.957 89.375 29.016 1 93.88 135 GLN B O 1
ATOM 3410 N N . LEU B 1 136 ? 5.152 88.188 28.484 1 93.69 136 LEU B N 1
ATOM 3411 C CA . LEU B 1 136 ? 4.281 89.375 28.547 1 93.69 136 LEU B CA 1
ATOM 3412 C C . LEU B 1 136 ? 4.141 89.875 29.984 1 93.69 136 LEU B C 1
ATOM 3414 O O . LEU B 1 136 ? 4.051 91.062 30.219 1 93.69 136 LEU B O 1
ATOM 3418 N N . LYS B 1 137 ? 4.156 88.938 30.875 1 91.56 137 LYS B N 1
ATOM 3419 C CA . LYS B 1 137 ? 4.109 89.312 32.281 1 91.56 137 LYS B CA 1
ATOM 3420 C C . LYS B 1 137 ? 5.352 90.062 32.688 1 91.56 137 LYS B C 1
ATOM 3422 O O . LYS B 1 137 ? 5.246 91.125 33.375 1 91.56 137 LYS B O 1
ATOM 3427 N N . LYS B 1 138 ? 6.461 89.75 32.25 1 91.19 138 LYS B N 1
ATOM 3428 C CA . LYS B 1 138 ? 7.715 90.375 32.562 1 91.19 138 LYS B CA 1
ATOM 3429 C C . LYS B 1 138 ? 7.754 91.812 31.938 1 91.19 138 LYS B C 1
ATOM 3431 O O . LYS B 1 138 ? 8.211 92.75 32.562 1 91.19 138 LYS B O 1
ATOM 3436 N N . GLN B 1 139 ? 7.234 91.875 30.75 1 89.06 139 GLN B N 1
ATOM 3437 C CA . GLN B 1 139 ? 7.203 93.125 30.062 1 89.06 139 GLN B CA 1
ATOM 3438 C C . GLN B 1 139 ? 6.266 94.125 30.766 1 89.06 139 GLN B C 1
ATOM 3440 O O . GLN B 1 139 ? 6.594 95.312 30.922 1 89.06 139 GLN B O 1
ATOM 3445 N N . TYR B 1 140 ? 5.164 93.562 31.141 1 87.38 140 TYR B N 1
ATOM 3446 C CA . TYR B 1 140 ? 4.176 94.375 31.828 1 87.38 140 TYR B CA 1
ATOM 3447 C C . TYR B 1 140 ? 4.707 94.875 33.188 1 87.38 140 TYR B C 1
ATOM 3449 O O . TYR B 1 140 ? 4.555 96 33.531 1 87.38 140 TYR B O 1
ATOM 3457 N N . GLU B 1 141 ? 5.406 94.062 33.938 1 87.12 141 GLU B N 1
ATOM 3458 C CA . GLU B 1 141 ? 5.961 94.375 35.219 1 87.12 141 GLU B CA 1
ATOM 3459 C C . GLU B 1 141 ? 7.102 95.375 35.094 1 87.12 141 GLU B C 1
ATOM 3461 O O . GLU B 1 141 ? 7.246 96.312 35.938 1 87.12 141 GLU B O 1
ATOM 3466 N N . SER B 1 142 ? 7.789 95.312 34.062 1 84.81 142 SER B N 1
ATOM 3467 C CA . SER B 1 142 ? 8.898 96.25 33.844 1 84.81 142 SER B CA 1
ATOM 3468 C C . SER B 1 142 ? 8.398 97.625 33.5 1 84.81 142 SER B C 1
ATOM 3470 O O . SER B 1 142 ? 8.969 98.625 33.969 1 84.81 142 SER B O 1
ATOM 3472 N N . ILE B 1 143 ? 7.32 97.688 32.781 1 80.69 143 ILE B N 1
ATOM 3473 C CA . ILE B 1 143 ? 6.805 99 32.344 1 80.69 143 ILE B CA 1
ATOM 3474 C C . ILE B 1 143 ? 6.039 99.625 33.469 1 80.69 143 ILE B C 1
ATOM 3476 O O . ILE B 1 143 ? 6.023 100.875 33.594 1 80.69 143 ILE B O 1
ATOM 3480 N N . LYS B 1 144 ? 5.395 98.938 34.281 1 76.5 144 LYS B N 1
ATOM 3481 C CA . LYS B 1 144 ? 4.664 99.438 35.438 1 76.5 144 LYS B CA 1
ATOM 3482 C C . LYS B 1 144 ? 5.605 100.188 36.406 1 76.5 144 LYS B C 1
ATOM 3484 O O . LYS B 1 144 ? 5.211 101.125 37.062 1 76.5 144 LYS B O 1
ATOM 3489 N N . MET B 1 145 ? 6.812 99.75 36.562 1 72.62 145 MET B N 1
ATOM 3490 C CA . MET B 1 145 ? 7.785 100.375 37.469 1 72.62 145 MET B CA 1
ATOM 3491 C C . MET B 1 145 ? 8.336 101.625 36.906 1 72.62 145 MET B C 1
ATOM 3493 O O . MET B 1 145 ? 8.969 102.438 37.625 1 72.62 145 MET B O 1
ATOM 3497 N N . THR B 1 146 ? 8.164 101.938 35.656 1 65 146 THR B N 1
ATOM 3498 C CA . THR B 1 146 ? 8.648 103.125 35.094 1 65 146 THR B CA 1
ATOM 3499 C C . THR B 1 146 ? 7.52 104.188 34.938 1 65 146 THR B C 1
ATOM 3501 O O . THR B 1 146 ? 6.359 103.812 34.75 1 65 146 THR B O 1
ATOM 3504 N N . THR B 1 147 ? 7.355 105.312 35.5 1 56.09 147 THR B N 1
ATOM 3505 C CA . THR B 1 147 ? 6.422 106.438 35.688 1 56.09 147 THR B CA 1
ATOM 3506 C C . THR B 1 147 ? 5.586 106.625 34.438 1 56.09 147 THR B C 1
ATOM 3508 O O . THR B 1 147 ? 4.566 107.312 34.469 1 56.09 147 THR B O 1
ATOM 3511 N N . ALA B 1 148 ? 6.082 107 33.25 1 52.62 148 ALA B N 1
ATOM 3512 C CA . ALA B 1 148 ? 5.559 107.812 32.156 1 52.62 148 ALA B CA 1
ATOM 3513 C C . ALA B 1 148 ? 4.438 107.062 31.406 1 52.62 148 ALA B C 1
ATOM 3515 O O . ALA B 1 148 ? 3.498 107.688 30.922 1 52.62 148 ALA B O 1
ATOM 3516 N N . ALA B 1 149 ? 4.582 105.938 30.562 1 57.47 149 ALA B N 1
ATOM 3517 C CA . ALA B 1 149 ? 3.865 105.688 29.312 1 57.47 149 ALA B CA 1
ATOM 3518 C C . ALA B 1 149 ? 2.539 104.938 29.562 1 57.47 149 ALA B C 1
ATOM 3520 O O . ALA B 1 149 ? 2.496 103.75 29.672 1 57.47 149 ALA B O 1
ATOM 3521 N N . ASN B 1 150 ? 1.592 105.5 30.031 1 62.25 150 ASN B N 1
ATOM 3522 C CA . ASN B 1 150 ? 0.231 105.125 30.406 1 62.25 150 ASN B CA 1
ATOM 3523 C C . ASN B 1 150 ? -0.448 104.312 29.312 1 62.25 150 ASN B C 1
ATOM 3525 O O . ASN B 1 150 ? -1.079 103.25 29.609 1 62.25 150 ASN B O 1
ATOM 3529 N N . LYS B 1 151 ? -0.439 104.688 28.062 1 75.5 151 LYS B N 1
ATOM 3530 C CA . LYS B 1 151 ? -1.181 104.062 27 1 75.5 151 LYS B CA 1
ATOM 3531 C C . LYS B 1 151 ? -0.53 102.688 26.641 1 75.5 151 LYS B C 1
ATOM 3533 O O . LYS B 1 151 ? -1.224 101.688 26.422 1 75.5 151 LYS B O 1
ATOM 3538 N N . GLU B 1 152 ? 0.845 102.688 26.766 1 78.75 152 GLU B N 1
ATOM 3539 C CA . GLU B 1 152 ? 1.581 101.5 26.406 1 78.75 152 GLU B CA 1
ATOM 3540 C C . GLU B 1 152 ? 1.42 100.375 27.469 1 78.75 152 GLU B C 1
ATOM 3542 O O . GLU B 1 152 ? 1.325 99.188 27.141 1 78.75 152 GLU B O 1
ATOM 3547 N N . SER B 1 153 ? 1.263 100.812 28.672 1 80.31 153 SER B N 1
ATOM 3548 C CA . SER B 1 153 ? 1.057 99.875 29.797 1 80.31 153 SER B CA 1
ATOM 3549 C C . SER B 1 153 ? -0.311 99.25 29.719 1 80.31 153 SER B C 1
ATOM 3551 O O . SER B 1 153 ? -0.441 98.062 30 1 80.31 153 SER B O 1
ATOM 3553 N N . GLU B 1 154 ? -1.241 100 29.234 1 83.94 154 GLU B N 1
ATOM 3554 C CA . GLU B 1 154 ? -2.588 99.438 29.094 1 83.94 154 GLU B CA 1
ATOM 3555 C C . GLU B 1 154 ? -2.648 98.375 27.984 1 83.94 154 GLU B C 1
ATOM 3557 O O . GLU B 1 154 ? -3.316 97.375 28.125 1 83.94 154 GLU B O 1
ATOM 3562 N N . LYS B 1 155 ? -1.87 98.688 26.875 1 87.69 155 LYS B N 1
ATOM 3563 C CA . LYS B 1 155 ? -1.827 97.75 25.766 1 87.69 155 LYS B CA 1
ATOM 3564 C C . LYS B 1 155 ? -1.145 96.438 26.172 1 87.69 155 LYS B C 1
ATOM 3566 O O . LYS B 1 155 ? -1.617 95.375 25.828 1 87.69 155 LYS B O 1
ATOM 3571 N N . LEU B 1 156 ? -0.177 96.562 26.938 1 87.62 156 LEU B N 1
ATOM 3572 C CA . LEU B 1 156 ? 0.566 95.375 27.375 1 87.62 156 LEU B CA 1
ATOM 3573 C C . LEU B 1 156 ? -0.24 94.562 28.391 1 87.62 156 LEU B C 1
ATOM 3575 O O . LEU B 1 156 ? -0.171 93.312 28.406 1 87.62 156 LEU B O 1
ATOM 3579 N N . PHE B 1 157 ? -0.966 95.312 29.219 1 88.19 157 PHE B N 1
ATOM 3580 C CA . PHE B 1 157 ? -1.82 94.625 30.188 1 88.19 157 PHE B CA 1
ATOM 3581 C C . PHE B 1 157 ? -2.914 93.812 29.484 1 88.19 157 PHE B C 1
ATOM 3583 O O . PHE B 1 157 ? -3.209 92.688 29.859 1 88.19 157 PHE B O 1
ATOM 3590 N N . ASN B 1 158 ? -3.486 94.375 28.391 1 91.25 158 ASN B N 1
ATOM 3591 C CA . ASN B 1 158 ? -4.512 93.688 27.625 1 91.25 158 ASN B CA 1
ATOM 3592 C C . ASN B 1 158 ? -3.947 92.5 26.922 1 91.25 158 ASN B C 1
ATOM 3594 O O . ASN B 1 158 ? -4.602 91.438 26.875 1 91.25 158 ASN B O 1
ATOM 3598 N N . LYS B 1 159 ? -2.707 92.625 26.469 1 92.19 159 LYS B N 1
ATOM 3599 C CA . LYS B 1 159 ? -2.055 91.5 25.844 1 92.19 159 LYS B CA 1
ATOM 3600 C C . LYS B 1 159 ? -1.763 90.375 26.844 1 92.19 159 LYS B C 1
ATOM 3602 O O . LYS B 1 159 ? -1.918 89.188 26.547 1 92.19 159 LYS B O 1
ATOM 3607 N N . TYR B 1 160 ? -1.436 90.75 28 1 92.06 160 TYR B N 1
ATOM 3608 C CA . TYR B 1 160 ? -1.164 89.812 29.078 1 92.06 160 TYR B CA 1
ATOM 3609 C C . TYR B 1 160 ? -2.436 89.062 29.484 1 92.06 160 TYR B C 1
ATOM 3611 O O . TYR B 1 160 ? -2.426 87.812 29.672 1 92.06 160 TYR B O 1
ATOM 3619 N N . GLN B 1 161 ? -3.549 89.812 29.578 1 92.5 161 GLN B N 1
ATOM 3620 C CA . GLN B 1 161 ? -4.828 89.188 29.938 1 92.5 161 GLN B CA 1
ATOM 3621 C C . GLN B 1 161 ? -5.277 88.188 28.875 1 92.5 161 GLN B C 1
ATOM 3623 O O . GLN B 1 161 ? -5.809 87.125 29.188 1 92.5 161 GLN B O 1
ATOM 3628 N N . LYS B 1 162 ? -5.016 88.562 27.625 1 93.75 162 LYS B N 1
ATOM 3629 C CA . LYS B 1 162 ? -5.355 87.625 26.531 1 93.75 162 LYS B CA 1
ATOM 3630 C C . LYS B 1 162 ? -4.477 86.438 26.562 1 93.75 162 LYS B C 1
ATOM 3632 O O . LYS B 1 162 ? -4.945 85.312 26.266 1 93.75 162 LYS B O 1
ATOM 3637 N N . ALA B 1 163 ? -3.297 86.562 26.875 1 92.94 163 ALA B N 1
ATOM 3638 C CA . ALA B 1 163 ? -2.373 85.438 26.969 1 92.94 163 ALA B CA 1
ATOM 3639 C C . ALA B 1 163 ? -2.781 84.438 28.078 1 92.94 163 ALA B C 1
ATOM 3641 O O . ALA B 1 163 ? -2.637 83.25 27.953 1 92.94 163 ALA B O 1
ATOM 3642 N N . ILE B 1 164 ? -3.283 85 29.219 1 93.12 164 ILE B N 1
ATOM 3643 C CA . ILE B 1 164 ? -3.771 84.188 30.312 1 93.12 164 ILE B CA 1
ATOM 3644 C C . ILE B 1 164 ? -4.949 83.312 29.828 1 93.12 164 ILE B C 1
ATOM 3646 O O . ILE B 1 164 ? -5.008 82.125 30.109 1 93.12 164 ILE B O 1
ATOM 3650 N N . GLN B 1 165 ? -5.816 84 29.062 1 93.94 165 GLN B N 1
ATOM 3651 C CA . GLN B 1 165 ? -6.996 83.312 28.562 1 93.94 165 GLN B CA 1
ATOM 3652 C C . GLN B 1 165 ? -6.605 82.188 27.562 1 93.94 165 GLN B C 1
ATOM 3654 O O . GLN B 1 165 ? -7.141 81.062 27.609 1 93.94 165 GLN B O 1
ATOM 3659 N N . THR B 1 166 ? -5.676 82.5 26.703 1 93.56 166 THR B N 1
ATOM 3660 C CA . THR B 1 166 ? -5.262 81.562 25.703 1 93.56 166 THR B CA 1
ATOM 3661 C C . THR B 1 166 ? -4.504 80.375 26.344 1 93.56 166 THR B C 1
ATOM 3663 O O . THR B 1 166 ? -4.609 79.25 25.875 1 93.56 166 THR B O 1
ATOM 3666 N N . THR B 1 167 ? -3.699 80.562 27.344 1 93.5 167 THR B N 1
ATOM 3667 C CA . THR B 1 167 ? -2.994 79.562 28.062 1 93.5 167 THR B CA 1
ATOM 3668 C C . THR B 1 167 ? -3.979 78.625 28.766 1 93.5 167 THR B C 1
ATOM 3670 O O . THR B 1 167 ? -3.795 77.375 28.781 1 93.5 167 THR B O 1
ATOM 3673 N N . ASP B 1 168 ? -5.016 79.25 29.344 1 92.88 168 ASP B N 1
ATOM 3674 C CA . ASP B 1 168 ? -6.047 78.5 30 1 92.88 168 ASP B CA 1
ATOM 3675 C C . ASP B 1 168 ? -6.762 77.562 29 1 92.88 168 ASP B C 1
ATOM 3677 O O . ASP B 1 168 ? -7.059 76.438 29.312 1 92.88 168 ASP B O 1
ATOM 3681 N N . GLN B 1 169 ? -7 78.125 27.859 1 93.25 169 GLN B N 1
ATOM 3682 C CA . GLN B 1 169 ? -7.641 77.312 26.812 1 93.25 169 GLN B CA 1
ATOM 3683 C C . GLN B 1 169 ? -6.738 76.188 26.344 1 93.25 169 GLN B C 1
ATOM 3685 O O . GLN B 1 169 ? -7.199 75.062 26.141 1 93.25 169 GLN B O 1
ATOM 3690 N N . ALA B 1 170 ? -5.477 76.438 26.203 1 92.12 170 ALA B N 1
ATOM 3691 C CA . ALA B 1 170 ? -4.512 75.438 25.797 1 92.12 170 ALA B CA 1
ATOM 3692 C C . ALA B 1 170 ? -4.352 74.375 26.875 1 92.12 170 ALA B C 1
ATOM 3694 O O . ALA B 1 170 ? -4.191 73.188 26.562 1 92.12 170 ALA B O 1
ATOM 3695 N N . ASP B 1 171 ? -4.328 74.812 28.109 1 91.19 171 ASP B N 1
ATOM 3696 C CA . ASP B 1 171 ? -4.25 73.875 29.219 1 91.19 171 ASP B CA 1
ATOM 3697 C C . ASP B 1 171 ? -5.445 72.938 29.219 1 91.19 171 ASP B C 1
ATOM 3699 O O . ASP B 1 171 ? -5.289 71.75 29.422 1 91.19 171 ASP B O 1
ATOM 3703 N N . CYS B 1 172 ? -6.625 73.562 29 1 91.25 172 CYS B N 1
ATOM 3704 C CA . CYS B 1 172 ? -7.84 72.75 28.938 1 91.25 172 CYS B CA 1
ATOM 3705 C C . CYS B 1 172 ? -7.785 71.75 27.797 1 91.25 172 CYS B C 1
ATOM 3707 O O . CYS B 1 172 ? -8.148 70.625 27.953 1 91.25 172 CYS B O 1
ATOM 3709 N N . ALA B 1 173 ? -7.312 72.125 26.688 1 91 173 ALA B N 1
ATOM 3710 C CA . ALA B 1 173 ? -7.191 71.312 25.516 1 91 173 ALA B CA 1
ATOM 3711 C C . ALA B 1 173 ? -6.184 70.188 25.766 1 91 173 ALA B C 1
ATOM 3713 O O . ALA B 1 173 ? -6.422 69 25.391 1 91 173 ALA B O 1
ATOM 3714 N N . TYR B 1 174 ? -5.121 70.5 26.375 1 91.56 174 TYR B N 1
ATOM 3715 C CA . TYR B 1 174 ? -4.082 69.5 26.703 1 91.56 174 TYR B CA 1
ATOM 3716 C C . TYR B 1 174 ? -4.602 68.438 27.688 1 91.56 174 TYR B C 1
ATOM 3718 O O . TYR B 1 174 ? -4.434 67.25 27.469 1 91.56 174 TYR B O 1
ATOM 3726 N N . LYS B 1 175 ? -5.285 68.938 28.703 1 90.12 175 LYS B N 1
ATOM 3727 C CA . LYS B 1 175 ? -5.863 68 29.688 1 90.12 175 LYS B CA 1
ATOM 3728 C C . LYS B 1 175 ? -6.875 67.062 29.047 1 90.12 175 LYS B C 1
ATOM 3730 O O . LYS B 1 175 ? -6.891 65.875 29.328 1 90.12 175 LYS B O 1
ATOM 3735 N N . THR B 1 176 ? -7.684 67.688 28.188 1 90.5 176 THR B N 1
ATOM 3736 C CA . THR B 1 176 ? -8.695 66.875 27.484 1 90.5 176 THR B CA 1
ATOM 3737 C C . THR B 1 176 ? -8.039 65.875 26.594 1 90.5 176 THR B C 1
ATOM 3739 O O . THR B 1 176 ? -8.508 64.688 26.516 1 90.5 176 THR B O 1
ATOM 3742 N N . SER B 1 177 ? -6.953 66.188 25.969 1 88.88 177 SER B N 1
ATOM 3743 C CA . SER B 1 177 ? -6.25 65.25 25.078 1 88.88 177 SER B CA 1
ATOM 3744 C C . SER B 1 177 ? -5.609 64.125 25.844 1 88.88 177 SER B C 1
ATOM 3746 O O . SER B 1 177 ? -5.586 62.969 25.375 1 88.88 177 SER B O 1
ATOM 3748 N N . ILE B 1 178 ? -5.086 64.375 27 1 88.88 178 ILE B N 1
ATOM 3749 C CA . ILE B 1 178 ? -4.488 63.344 27.844 1 88.88 178 ILE B CA 1
ATOM 3750 C C . ILE B 1 178 ? -5.562 62.375 28.297 1 88.88 178 ILE B C 1
ATOM 3752 O O . ILE B 1 178 ? -5.34 61.156 28.281 1 88.88 178 ILE B O 1
ATOM 3756 N N . ASP B 1 179 ? -6.734 63 28.641 1 90.19 179 ASP B N 1
ATOM 3757 C CA . ASP B 1 179 ? -7.844 62.156 29.062 1 90.19 179 ASP B CA 1
ATOM 3758 C C . ASP B 1 179 ? -8.289 61.25 27.906 1 90.19 179 ASP B C 1
ATOM 3760 O O . ASP B 1 179 ? -8.562 60.062 28.109 1 90.19 179 ASP B O 1
ATOM 3764 N N . GLN B 1 180 ? -8.328 61.781 26.734 1 89.38 180 GLN B N 1
ATOM 3765 C CA . GLN B 1 180 ? -8.719 61 25.562 1 89.38 180 GLN B CA 1
ATOM 3766 C C . GLN B 1 180 ? -7.688 59.938 25.25 1 89.38 180 GLN B C 1
ATOM 3768 O O . GLN B 1 180 ? -8.047 58.812 24.875 1 89.38 180 GLN B O 1
ATOM 3773 N N . LEU B 1 181 ? -6.484 60.188 25.406 1 86.81 181 LEU B N 1
ATOM 3774 C CA . LEU B 1 181 ? -5.41 59.219 25.172 1 86.81 181 LEU B CA 1
ATOM 3775 C C . LEU B 1 181 ? -5.492 58.062 26.141 1 86.81 181 LEU B C 1
ATOM 3777 O O . LEU B 1 181 ? -5.305 56.906 25.75 1 86.81 181 LEU B O 1
ATOM 3781 N N . GLU B 1 182 ? -5.754 58.438 27.391 1 87.69 182 GLU B N 1
ATOM 3782 C CA . GLU B 1 182 ? -5.887 57.406 28.406 1 87.69 182 GLU B CA 1
ATOM 3783 C C . GLU B 1 182 ? -7.082 56.5 28.109 1 87.69 182 GLU B C 1
ATOM 3785 O O . GLU B 1 182 ? -7.004 55.281 28.281 1 87.69 182 GLU B O 1
ATOM 3790 N N . GLU B 1 183 ? -8.172 57.125 27.625 1 88.75 183 GLU B N 1
ATOM 3791 C CA . GLU B 1 183 ? -9.352 56.344 27.266 1 88.75 183 GLU B CA 1
ATOM 3792 C C . GLU B 1 183 ? -9.078 55.438 26.094 1 88.75 183 GLU B C 1
ATOM 3794 O O . GLU B 1 183 ? -9.5 54.25 26.094 1 88.75 183 GLU B O 1
ATOM 3799 N N . GLN B 1 184 ? -8.336 55.812 25.141 1 85.38 184 GLN B N 1
ATOM 3800 C CA . GLN B 1 184 ? -8.008 55 23.969 1 85.38 184 GLN B CA 1
ATOM 3801 C C . GLN B 1 184 ? -7.035 53.906 24.312 1 85.38 184 GLN B C 1
ATOM 3803 O O . GLN B 1 184 ? -7.113 52.781 23.75 1 85.38 184 GLN B O 1
ATOM 3808 N N . ARG B 1 185 ? -6.137 54.156 25.172 1 83.69 185 ARG B N 1
ATOM 3809 C CA . ARG B 1 185 ? -5.195 53.125 25.625 1 83.69 185 ARG B CA 1
ATOM 3810 C C . ARG B 1 185 ? -5.93 51.969 26.312 1 83.69 185 ARG B C 1
ATOM 3812 O O . ARG B 1 185 ? -5.645 50.812 26.047 1 83.69 185 ARG B O 1
ATOM 3819 N N . LYS B 1 186 ? -6.91 52.438 27.172 1 86.38 186 LYS B N 1
ATOM 3820 C CA . LYS B 1 186 ? -7.699 51.438 27.859 1 86.38 186 LYS B CA 1
ATOM 3821 C C . LYS B 1 186 ? -8.516 50.594 26.875 1 86.38 186 LYS B C 1
ATOM 3823 O O . LYS B 1 186 ? -8.602 49.375 27.016 1 86.38 186 LYS B O 1
ATOM 3828 N N . GLN B 1 187 ? -9.055 51.281 25.891 1 85.06 187 GLN B N 1
ATOM 3829 C CA . GLN B 1 187 ? -9.844 50.594 24.875 1 85.06 187 GLN B CA 1
ATOM 3830 C C . GLN B 1 187 ? -8.969 49.656 24.047 1 85.06 187 GLN B C 1
ATOM 3832 O O . GLN B 1 187 ? -9.375 48.531 23.75 1 85.06 187 GLN B O 1
ATOM 3837 N N . TRP B 1 188 ? -7.824 50 23.688 1 81.38 188 TRP B N 1
ATOM 3838 C CA . TRP B 1 188 ? -6.883 49.188 22.922 1 81.38 188 TRP B CA 1
ATOM 3839 C C . TRP B 1 188 ? -6.449 47.938 23.719 1 81.38 188 TRP B C 1
ATOM 3841 O O . TRP B 1 188 ? -6.402 46.844 23.172 1 81.38 188 TRP B O 1
ATOM 3851 N N . GLU B 1 189 ? -6.145 48.188 24.922 1 81.94 189 GLU B N 1
ATOM 3852 C CA . GLU B 1 189 ? -5.723 47.094 25.766 1 81.94 189 GLU B CA 1
ATOM 3853 C C . GLU B 1 189 ? -6.828 46.031 25.906 1 81.94 189 GLU B C 1
ATOM 3855 O O . GLU B 1 189 ? -6.559 44.844 25.859 1 81.94 189 GLU B O 1
ATOM 3860 N N . LYS B 1 190 ? -8.016 46.625 26.062 1 84.31 190 LYS B N 1
ATOM 3861 C CA . LYS B 1 190 ? -9.156 45.719 26.172 1 84.31 190 LYS B CA 1
ATOM 3862 C C . LYS B 1 190 ? -9.352 44.906 24.875 1 84.31 190 LYS B C 1
ATOM 3864 O O . LYS B 1 190 ? -9.508 43.688 24.922 1 84.31 190 LYS B O 1
ATOM 3869 N N . GLU B 1 191 ? -9.305 45.469 23.766 1 81.56 191 GLU B N 1
ATOM 3870 C CA . GLU B 1 191 ? -9.508 44.844 22.484 1 81.56 191 GLU B CA 1
ATOM 3871 C C . GLU B 1 191 ? -8.375 43.844 22.172 1 81.56 191 GLU B C 1
ATOM 3873 O O . GLU B 1 191 ? -8.617 42.781 21.625 1 81.56 191 GLU B O 1
ATOM 3878 N N . MET B 1 192 ? -7.199 44.219 22.547 1 76.44 192 MET B N 1
ATOM 3879 C CA . MET B 1 192 ? -6.039 43.344 22.328 1 76.44 192 MET B CA 1
ATOM 3880 C C . MET B 1 192 ? -6.133 42.062 23.156 1 76.44 192 MET B C 1
ATOM 3882 O O . MET B 1 192 ? -5.852 40.969 22.656 1 76.44 192 MET B O 1
ATOM 3886 N N . THR B 1 193 ? -6.535 42.344 24.406 1 80.75 193 THR B N 1
ATOM 3887 C CA . THR B 1 193 ? -6.688 41.188 25.281 1 80.75 193 THR B CA 1
ATOM 3888 C C . THR B 1 193 ? -7.75 40.219 24.75 1 80.75 193 THR B C 1
ATOM 3890 O O . THR B 1 193 ? -7.539 39 24.703 1 80.75 193 THR B O 1
ATOM 3893 N N . ASN B 1 194 ? -8.828 40.812 24.281 1 82.38 194 ASN B N 1
ATOM 3894 C CA . ASN B 1 194 ? -9.898 40 23.719 1 82.38 194 ASN B CA 1
ATOM 3895 C C . ASN B 1 194 ? -9.453 39.281 22.453 1 82.38 194 ASN B C 1
ATOM 3897 O O . ASN B 1 194 ? -9.805 38.125 22.25 1 82.38 194 ASN B O 1
ATOM 3901 N N . ALA B 1 195 ? -8.75 39.906 21.609 1 77.56 195 ALA B N 1
ATOM 3902 C CA . ALA B 1 195 ? -8.227 39.281 20.391 1 77.56 195 ALA B CA 1
ATOM 3903 C C . ALA B 1 195 ? -7.281 38.125 20.703 1 77.56 195 ALA B C 1
ATOM 3905 O O . ALA B 1 195 ? -7.367 37.062 20.094 1 77.56 195 ALA B O 1
ATOM 3906 N N . CYS B 1 196 ? -6.422 38.375 21.75 1 75.75 196 CYS B N 1
ATOM 3907 C CA . CYS B 1 196 ? -5.453 37.375 22.125 1 75.75 196 CYS B CA 1
ATOM 3908 C C . CYS B 1 196 ? -6.152 36.125 22.656 1 75.75 196 CYS B C 1
ATOM 3910 O O . CYS B 1 196 ? -5.773 35 22.312 1 75.75 196 CYS B O 1
ATOM 3912 N N . VAL B 1 197 ? -7.184 36.375 23.469 1 80 197 VAL B N 1
ATOM 3913 C CA . VAL B 1 197 ? -7.941 35.25 24.047 1 80 197 VAL B CA 1
ATOM 3914 C C . VAL B 1 197 ? -8.648 34.5 22.922 1 80 197 VAL B C 1
ATOM 3916 O O . VAL B 1 197 ? -8.641 33.25 22.906 1 80 197 VAL B O 1
ATOM 3919 N N . THR B 1 198 ? -9.18 35.188 22.031 1 80.5 198 THR B N 1
ATOM 3920 C CA . THR B 1 198 ? -9.883 34.562 20.922 1 80.5 198 THR B CA 1
ATOM 3921 C C . THR B 1 198 ? -8.914 33.781 20.031 1 80.5 198 THR B C 1
ATOM 3923 O O . THR B 1 198 ? -9.203 32.625 19.641 1 80.5 198 THR B O 1
ATOM 3926 N N . PHE B 1 199 ? -7.789 34.312 19.75 1 75.19 199 PHE B N 1
ATOM 3927 C CA . PHE B 1 199 ? -6.781 33.656 18.906 1 75.19 199 PHE B CA 1
ATOM 3928 C C . PHE B 1 199 ? -6.23 32.406 19.594 1 75.19 199 PHE B C 1
ATOM 3930 O O . PHE B 1 199 ? -5.992 31.406 18.938 1 75.19 199 PHE B O 1
ATOM 3937 N N . GLN B 1 200 ? -6.051 32.594 20.875 1 76.44 200 GLN B N 1
ATOM 3938 C CA . GLN B 1 200 ? -5.574 31.453 21.641 1 76.44 200 GLN B CA 1
ATOM 3939 C C . GLN B 1 200 ? -6.574 30.312 21.594 1 76.44 200 GLN B C 1
ATOM 3941 O O . GLN B 1 200 ? -6.191 29.156 21.375 1 76.44 200 GLN B O 1
ATOM 3946 N N . ARG B 1 201 ? -7.793 30.672 21.766 1 81.5 201 ARG B N 1
ATOM 3947 C CA . ARG B 1 201 ? -8.844 29.672 21.719 1 81.5 201 ARG B CA 1
ATOM 3948 C C . ARG B 1 201 ? -8.914 29.016 20.344 1 81.5 201 ARG B C 1
ATOM 3950 O O . ARG B 1 201 ? -9.047 27.797 20.234 1 81.5 201 ARG B O 1
ATOM 3957 N N . ASP B 1 202 ? -8.766 29.75 19.328 1 79.31 202 ASP B N 1
ATOM 3958 C CA . ASP B 1 202 ? -8.805 29.25 17.969 1 79.31 202 ASP B CA 1
ATOM 3959 C C . ASP B 1 202 ? -7.629 28.312 17.688 1 79.31 202 ASP B C 1
ATOM 3961 O O . ASP B 1 202 ? -7.797 27.281 17.047 1 79.31 202 ASP B O 1
ATOM 3965 N N . GLU B 1 203 ? -6.547 28.688 18.156 1 77.88 203 GLU B N 1
ATOM 3966 C CA . GLU B 1 203 ? -5.355 27.875 17.938 1 77.88 203 GLU B CA 1
ATOM 3967 C C . GLU B 1 203 ? -5.445 26.562 18.703 1 77.88 203 GLU B C 1
ATOM 3969 O O . GLU B 1 203 ? -5.035 25.516 18.188 1 77.88 203 GLU B O 1
ATOM 3974 N N . GLU B 1 204 ? -5.953 26.672 19.922 1 81.69 204 GLU B N 1
ATOM 3975 C CA . GLU B 1 204 ? -6.164 25.453 20.703 1 81.69 204 GLU B CA 1
ATOM 3976 C C . GLU B 1 204 ? -7.121 24.5 20 1 81.69 204 GLU B C 1
ATOM 3978 O O . GLU B 1 204 ? -6.887 23.297 19.953 1 81.69 204 GLU B O 1
ATOM 3983 N N . GLU B 1 205 ? -8.148 25.047 19.5 1 83.88 205 GLU B N 1
ATOM 3984 C CA . GLU B 1 205 ? -9.117 24.234 18.766 1 83.88 205 GLU B CA 1
ATOM 3985 C C . GLU B 1 205 ? -8.5 23.625 17.516 1 83.88 205 GLU B C 1
ATOM 3987 O O . GLU B 1 205 ? -8.758 22.469 17.188 1 83.88 205 GLU B O 1
ATOM 3992 N N . ARG B 1 206 ? -7.766 24.375 16.859 1 83.69 206 ARG B N 1
ATOM 3993 C CA . ARG B 1 206 ? -7.109 23.906 15.648 1 83.69 206 ARG B CA 1
ATOM 3994 C C . ARG B 1 206 ? -6.16 22.75 15.953 1 83.69 206 ARG B C 1
ATOM 3996 O O . ARG B 1 206 ? -6.188 21.719 15.266 1 83.69 206 ARG B O 1
ATOM 4003 N N . ILE B 1 207 ? -5.324 22.953 16.953 1 83.31 207 ILE B N 1
ATOM 4004 C CA . ILE B 1 207 ? -4.352 21.922 17.328 1 83.31 207 ILE B CA 1
ATOM 4005 C C . ILE B 1 207 ? -5.078 20.656 17.734 1 83.31 207 ILE B C 1
ATOM 4007 O O . ILE B 1 207 ? -4.664 19.547 17.375 1 83.31 207 ILE B O 1
ATOM 4011 N N . HIS 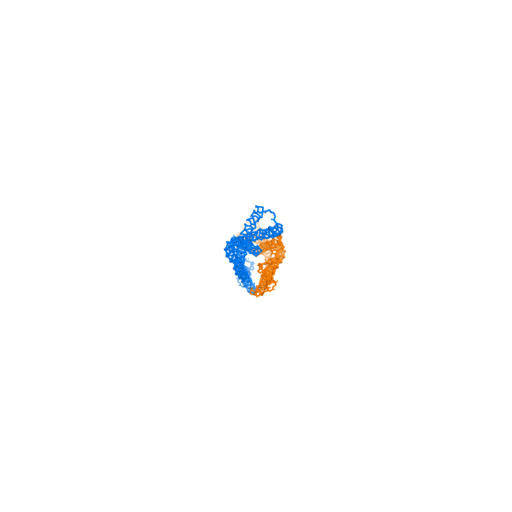B 1 208 ? -6.141 20.891 18.531 1 87.75 208 HIS B N 1
ATOM 4012 C CA . HIS B 1 208 ? -6.941 19.75 18.938 1 87.75 208 HIS B CA 1
ATOM 4013 C C . HIS B 1 208 ? -7.484 19 17.734 1 87.75 208 HIS B C 1
ATOM 4015 O O . HIS B 1 208 ? -7.426 17.766 17.672 1 87.75 208 HIS B O 1
ATOM 4021 N N . PHE B 1 209 ? -7.961 19.688 16.828 1 89.56 209 PHE B N 1
ATOM 4022 C CA . PHE B 1 209 ? -8.531 19.094 15.633 1 89.56 209 PHE B CA 1
ATOM 4023 C C . PHE B 1 209 ? -7.461 18.375 14.82 1 89.56 209 PHE B C 1
ATOM 4025 O O . PHE B 1 209 ? -7.668 17.25 14.375 1 89.56 209 PHE B O 1
ATOM 4032 N N . GLU B 1 210 ? -6.375 19.047 14.602 1 89.19 210 GLU B N 1
ATOM 4033 C CA . GLU B 1 210 ? -5.289 18.453 13.82 1 89.19 210 GLU B CA 1
ATOM 4034 C C . GLU B 1 210 ? -4.762 17.188 14.484 1 89.19 210 GLU B C 1
ATOM 4036 O O . GLU B 1 210 ? -4.441 16.219 13.805 1 89.19 210 GLU B O 1
ATOM 4041 N N . ARG B 1 211 ? -4.613 17.234 15.797 1 90.44 211 ARG B N 1
ATOM 4042 C CA . ARG B 1 211 ? -4.18 16.047 16.531 1 90.44 211 ARG B CA 1
ATOM 4043 C C . ARG B 1 211 ? -5.156 14.891 16.328 1 90.44 211 ARG B C 1
ATOM 4045 O O . ARG B 1 211 ? -4.738 13.758 16.062 1 90.44 211 ARG B O 1
ATOM 4052 N N . GLU B 1 212 ? -6.43 15.172 16.5 1 93.19 212 GLU B N 1
ATOM 4053 C CA . GLU B 1 212 ? -7.461 14.148 16.328 1 93.19 212 GLU B CA 1
ATOM 4054 C C . GLU B 1 212 ? -7.465 13.609 14.906 1 93.19 212 GLU B C 1
ATOM 4056 O O . GLU B 1 212 ? -7.641 12.406 14.695 1 93.19 212 GLU B O 1
ATOM 4061 N N . LEU B 1 213 ? -7.344 14.516 14.047 1 94.44 213 LEU B N 1
ATOM 4062 C CA . LEU B 1 213 ? -7.324 14.148 12.633 1 94.44 213 LEU B CA 1
ATOM 4063 C C . LEU B 1 213 ? -6.176 13.188 12.344 1 94.44 213 LEU B C 1
ATOM 4065 O O . LEU B 1 213 ? -6.379 12.141 11.727 1 94.44 213 LEU B O 1
ATOM 4069 N N . LEU B 1 214 ? -4.98 13.445 12.727 1 94.44 214 LEU B N 1
ATOM 4070 C CA . LEU B 1 214 ? -3.818 12.594 12.5 1 94.44 214 LEU B CA 1
ATOM 4071 C C . LEU B 1 214 ? -3.982 11.25 13.203 1 94.44 214 LEU B C 1
ATOM 4073 O O . LEU B 1 214 ? -3.553 10.219 12.688 1 94.44 214 LEU B O 1
ATOM 4077 N N . TRP B 1 215 ? -4.633 11.336 14.375 1 95.38 215 TRP B N 1
ATOM 4078 C CA . TRP B 1 215 ? -4.914 10.109 15.117 1 95.38 215 TRP B CA 1
ATOM 4079 C C . TRP B 1 215 ? -5.82 9.188 14.312 1 95.38 215 TRP B C 1
ATOM 4081 O O . TRP B 1 215 ? -5.543 7.988 14.195 1 95.38 215 TRP B O 1
ATOM 4091 N N . ILE B 1 216 ? -6.824 9.742 13.766 1 96.5 216 ILE B N 1
ATOM 4092 C CA . ILE B 1 216 ? -7.785 8.969 12.977 1 96.5 216 ILE B CA 1
ATOM 4093 C C . ILE B 1 216 ? -7.094 8.367 11.766 1 96.5 216 ILE B C 1
ATOM 4095 O O . ILE B 1 216 ? -7.301 7.191 11.445 1 96.5 216 ILE B O 1
ATOM 4099 N N . VAL B 1 217 ? -6.332 9.148 11.117 1 96.31 217 VAL B N 1
ATOM 4100 C CA . VAL B 1 217 ? -5.613 8.703 9.93 1 96.31 217 VAL B CA 1
ATOM 4101 C C . VAL B 1 217 ? -4.688 7.543 10.289 1 96.31 217 VAL B C 1
ATOM 4103 O O . VAL B 1 217 ? -4.68 6.516 9.609 1 96.31 217 VAL B O 1
ATOM 4106 N N . CYS B 1 218 ? -3.904 7.695 11.336 1 97 218 CYS B N 1
ATOM 4107 C CA . CYS B 1 218 ? -2.98 6.652 11.773 1 97 218 CYS B CA 1
ATOM 4108 C C . CYS B 1 218 ? -3.73 5.383 12.156 1 97 218 CYS B C 1
ATOM 4110 O O . CYS B 1 218 ? -3.295 4.277 11.828 1 97 218 CYS B O 1
ATOM 4112 N N . ASN B 1 219 ? -4.824 5.555 12.797 1 96.44 219 ASN B N 1
ATOM 4113 C CA . ASN B 1 219 ? -5.621 4.406 13.203 1 96.44 219 ASN B CA 1
ATOM 4114 C C . ASN B 1 219 ? -6.18 3.652 12 1 96.44 219 ASN B C 1
ATOM 4116 O O . ASN B 1 219 ? -6.195 2.42 11.984 1 96.44 219 ASN B O 1
ATOM 4120 N N . ALA B 1 220 ? -6.684 4.367 11.094 1 96.69 220 ALA B N 1
ATOM 4121 C CA . ALA B 1 220 ? -7.223 3.748 9.883 1 96.69 220 ALA B CA 1
ATOM 4122 C C . ALA B 1 220 ? -6.152 2.945 9.156 1 96.69 220 ALA B C 1
ATOM 4124 O O . ALA B 1 220 ? -6.398 1.816 8.727 1 96.69 220 ALA B O 1
ATOM 4125 N N . ARG B 1 221 ? -5 3.512 9 1 97.12 221 ARG B N 1
ATOM 4126 C CA . ARG B 1 221 ? -3.904 2.846 8.297 1 97.12 221 ARG B CA 1
ATOM 4127 C C . ARG B 1 221 ? -3.389 1.654 9.094 1 97.12 221 ARG B C 1
ATOM 4129 O O . ARG B 1 221 ? -3.061 0.612 8.523 1 97.12 221 ARG B O 1
ATOM 4136 N N . SER B 1 222 ? -3.262 1.834 10.406 1 96.94 222 SER B N 1
ATOM 4137 C CA . SER B 1 222 ? -2.865 0.734 11.281 1 96.94 222 SER B CA 1
ATOM 4138 C C . SER B 1 222 ? -3.832 -0.438 11.172 1 96.94 222 SER B C 1
ATOM 4140 O O . SER B 1 222 ? -3.41 -1.588 11.023 1 96.94 222 SER B O 1
ATOM 4142 N N . GLN B 1 223 ? -5.09 -0.095 11.203 1 96.94 223 GLN B N 1
ATOM 4143 C CA . GLN B 1 223 ? -6.102 -1.14 11.086 1 96.94 223 GLN B CA 1
ATOM 4144 C C . GLN B 1 223 ? -5.988 -1.864 9.75 1 96.94 223 GLN B C 1
ATOM 4146 O O . GLN B 1 223 ? -6.152 -3.084 9.68 1 96.94 223 GLN B O 1
ATOM 4151 N N . ALA B 1 224 ? -5.789 -1.11 8.695 1 96.94 224 ALA B N 1
ATOM 4152 C CA . ALA B 1 224 ? -5.602 -1.72 7.383 1 96.94 224 ALA B CA 1
ATOM 4153 C C . ALA B 1 224 ? -4.426 -2.691 7.391 1 96.94 224 ALA B C 1
ATOM 4155 O O . ALA B 1 224 ? -4.484 -3.754 6.77 1 96.94 224 ALA B O 1
ATOM 4156 N N . CYS B 1 225 ? -3.273 -2.369 8.047 1 97.25 225 CYS B N 1
ATOM 4157 C CA . CYS B 1 225 ? -2.113 -3.246 8.156 1 97.25 225 CYS B CA 1
ATOM 4158 C C . CYS B 1 225 ? -2.475 -4.539 8.883 1 97.25 225 CYS B C 1
ATOM 4160 O O . CYS B 1 225 ? -2.057 -5.625 8.469 1 97.25 225 CYS B O 1
ATOM 4162 N N . VAL B 1 226 ? -3.248 -4.406 9.961 1 97 226 VAL B N 1
ATOM 4163 C CA . VAL B 1 226 ? -3.656 -5.574 10.734 1 97 226 VAL B CA 1
ATOM 4164 C C . VAL B 1 226 ? -4.547 -6.477 9.883 1 97 226 VAL B C 1
ATOM 4166 O O . VAL B 1 226 ? -4.359 -7.695 9.859 1 97 226 VAL B O 1
ATOM 4169 N N . ASP B 1 227 ? -5.48 -5.852 9.164 1 97.19 227 ASP B N 1
ATOM 4170 C CA . ASP B 1 227 ? -6.371 -6.609 8.289 1 97.19 227 ASP B CA 1
ATOM 4171 C C . ASP B 1 227 ? -5.586 -7.297 7.176 1 97.19 227 ASP B C 1
ATOM 4173 O O . ASP B 1 227 ? -5.852 -8.453 6.848 1 97.19 227 ASP B O 1
ATOM 4177 N N . ASP B 1 228 ? -4.691 -6.605 6.535 1 97.38 228 ASP B N 1
ATOM 4178 C CA . ASP B 1 228 ? -3.865 -7.18 5.477 1 97.38 228 ASP B CA 1
ATOM 4179 C C . ASP B 1 228 ? -3.029 -8.344 6.004 1 97.38 228 ASP B C 1
ATOM 4181 O O . ASP B 1 228 ? -2.895 -9.367 5.34 1 97.38 228 ASP B O 1
ATOM 4185 N N . ASP B 1 229 ? -2.445 -8.188 7.188 1 97.31 229 ASP B N 1
ATOM 4186 C CA . ASP B 1 229 ? -1.655 -9.25 7.797 1 97.31 229 ASP B CA 1
ATOM 4187 C C . ASP B 1 229 ? -2.502 -10.508 8.016 1 97.31 229 ASP B C 1
ATOM 4189 O O . ASP B 1 229 ? -2.029 -11.625 7.805 1 97.31 229 ASP B O 1
ATOM 4193 N N . LYS B 1 230 ? -3.725 -10.32 8.484 1 97.19 230 LYS B N 1
ATOM 4194 C CA . LYS B 1 230 ? -4.645 -11.438 8.648 1 97.19 230 LYS B CA 1
ATOM 4195 C C . LYS B 1 230 ? -4.906 -12.141 7.32 1 97.19 230 LYS B C 1
ATOM 4197 O O . LYS B 1 230 ? -5.012 -13.367 7.27 1 97.19 230 LYS B O 1
ATOM 4202 N N . ALA B 1 231 ? -5.086 -11.359 6.254 1 96.31 231 ALA B N 1
ATOM 4203 C CA . ALA B 1 231 ? -5.266 -11.922 4.922 1 96.31 231 ALA B CA 1
ATOM 4204 C C . ALA B 1 231 ? -4.094 -12.828 4.547 1 96.31 231 ALA B C 1
ATOM 4206 O O . ALA B 1 231 ? -4.297 -13.938 4.039 1 96.31 231 ALA B O 1
ATOM 4207 N N . TYR B 1 232 ? -2.844 -12.422 4.801 1 97.12 232 TYR B N 1
ATOM 4208 C CA . TYR B 1 232 ? -1.667 -13.219 4.477 1 97.12 232 TYR B CA 1
ATOM 4209 C C . TYR B 1 232 ? -1.584 -14.461 5.359 1 97.12 232 TYR B C 1
ATOM 4211 O O . TYR B 1 232 ? -1.128 -15.516 4.918 1 97.12 232 TYR B O 1
ATOM 4219 N N . GLU B 1 233 ? -2.043 -14.297 6.59 1 96.06 233 GLU B N 1
ATOM 4220 C CA . GLU B 1 233 ? -2.113 -15.461 7.473 1 96.06 233 GLU B CA 1
ATOM 4221 C C . GLU B 1 233 ? -3.088 -16.5 6.938 1 96.06 233 GLU B C 1
ATOM 4223 O O . GLU B 1 233 ? -2.816 -17.703 6.996 1 96.06 233 GLU B O 1
ATOM 4228 N N . ASN B 1 234 ? -4.215 -16.047 6.41 1 95.69 234 ASN B N 1
ATOM 4229 C CA . ASN B 1 234 ? -5.176 -16.953 5.797 1 95.69 234 ASN B CA 1
ATOM 4230 C C . ASN B 1 234 ? -4.555 -17.734 4.637 1 95.69 234 ASN B C 1
ATOM 4232 O O . ASN B 1 234 ? -4.793 -18.922 4.48 1 95.69 234 ASN B O 1
ATOM 4236 N N . ILE B 1 235 ? -3.754 -17.094 3.832 1 95.19 235 ILE B N 1
ATOM 4237 C CA . ILE B 1 235 ? -3.07 -17.734 2.711 1 95.19 235 ILE B CA 1
ATOM 4238 C C . ILE B 1 235 ? -2.072 -18.766 3.234 1 95.19 235 ILE B C 1
ATOM 4240 O O . ILE B 1 235 ? -2.01 -19.891 2.732 1 95.19 235 ILE B O 1
ATOM 4244 N N . ARG B 1 236 ? -1.292 -18.359 4.262 1 95.38 236 ARG B N 1
ATOM 4245 C CA . ARG B 1 236 ? -0.295 -19.266 4.824 1 95.38 236 ARG B CA 1
ATOM 4246 C C . ARG B 1 236 ? -0.956 -20.5 5.43 1 95.38 236 ARG B C 1
ATOM 4248 O O . ARG B 1 236 ? -0.431 -21.609 5.316 1 95.38 236 ARG B O 1
ATOM 4255 N N . GLN B 1 237 ? -2.127 -20.312 6.043 1 94.56 237 GLN B N 1
ATOM 4256 C CA . GLN B 1 237 ? -2.869 -21.438 6.59 1 94.56 237 GLN B CA 1
ATOM 4257 C C . GLN B 1 237 ? -3.279 -22.422 5.492 1 94.56 237 GLN B C 1
ATOM 4259 O O . GLN B 1 237 ? -3.219 -23.625 5.676 1 94.56 237 GLN B O 1
ATOM 4264 N N . GLN B 1 238 ? -3.682 -21.875 4.344 1 91.5 238 GLN B N 1
ATOM 4265 C CA . GLN B 1 238 ? -4.016 -22.719 3.203 1 91.5 238 GLN B CA 1
ATOM 4266 C C . GLN B 1 238 ? -2.777 -23.438 2.666 1 91.5 238 GLN B C 1
ATOM 4268 O O . GLN B 1 238 ? -2.846 -24.609 2.281 1 91.5 238 GLN B O 1
ATOM 4273 N N . LEU B 1 239 ? -1.644 -22.75 2.641 1 92.38 239 LEU B N 1
ATOM 4274 C CA . LEU B 1 239 ? -0.389 -23.328 2.164 1 92.38 239 LEU B CA 1
ATOM 4275 C C . LEU B 1 239 ? 0.081 -24.453 3.084 1 92.38 239 LEU B C 1
ATOM 4277 O O . LEU B 1 239 ? 0.681 -25.422 2.625 1 92.38 239 LEU B O 1
ATOM 4281 N N . GLU B 1 240 ? -0.187 -24.344 4.371 1 90.88 240 GLU B N 1
ATOM 4282 C CA . GLU B 1 240 ? 0.19 -25.359 5.344 1 90.88 240 GLU B CA 1
ATOM 4283 C C . GLU B 1 240 ? -0.589 -26.656 5.113 1 90.88 240 GLU B C 1
ATOM 4285 O O . GLU B 1 240 ? -0.107 -27.734 5.434 1 90.88 240 GLU B O 1
ATOM 4290 N N . LEU B 1 241 ? -1.808 -26.562 4.477 1 85.69 241 LEU B N 1
ATOM 4291 C CA . LEU B 1 241 ? -2.65 -27.719 4.199 1 85.69 241 LEU B CA 1
ATOM 4292 C C . LEU B 1 241 ? -2.158 -28.469 2.963 1 85.69 241 LEU B C 1
ATOM 4294 O O . LEU B 1 241 ? -2.545 -29.609 2.732 1 85.69 241 LEU B O 1
ATOM 4298 N N . CYS B 1 242 ? -1.316 -27.766 2.17 1 81.12 242 CYS B N 1
ATOM 4299 C CA . CYS B 1 242 ? -0.795 -28.406 0.965 1 81.12 242 CYS B CA 1
ATOM 4300 C C . CYS B 1 242 ? 0.208 -29.5 1.315 1 81.12 242 CYS B C 1
ATOM 4302 O O . CYS B 1 242 ? 1.266 -29.219 1.883 1 81.12 242 CYS B O 1
ATOM 4304 N N . ASP B 1 243 ? -0.28 -30.781 1.291 1 77.19 243 ASP B N 1
ATOM 4305 C CA . ASP B 1 243 ? 0.583 -31.953 1.465 1 77.19 243 ASP B CA 1
ATOM 4306 C C . ASP B 1 243 ? 0.895 -32.594 0.122 1 77.19 243 ASP B C 1
ATOM 4308 O O . ASP B 1 243 ? 0.04 -33.281 -0.46 1 77.19 243 ASP B O 1
ATOM 4312 N N . ILE B 1 244 ? 2.047 -32.469 -0.361 1 72.5 244 ILE B N 1
ATOM 4313 C CA . ILE B 1 244 ? 2.475 -32.875 -1.691 1 72.5 244 ILE B CA 1
ATOM 4314 C C . ILE B 1 244 ? 2.363 -34.406 -1.814 1 72.5 244 ILE B C 1
ATOM 4316 O O . ILE B 1 244 ? 1.885 -34.906 -2.828 1 72.5 244 ILE B O 1
ATOM 4320 N N . GLN B 1 245 ? 2.75 -35.062 -0.681 1 71.06 245 GLN B N 1
ATOM 4321 C CA . GLN B 1 245 ? 2.73 -36.531 -0.74 1 71.06 245 GLN B CA 1
ATOM 4322 C C . GLN B 1 245 ? 1.3 -37.062 -0.777 1 71.06 245 GLN B C 1
ATOM 4324 O O . GLN B 1 245 ? 1 -38 -1.515 1 71.06 245 GLN B O 1
ATOM 4329 N N . ASP B 1 246 ? 0.459 -36.375 -0.086 1 69.56 246 ASP B N 1
ATOM 4330 C CA . ASP B 1 246 ? -0.937 -36.812 -0.044 1 69.56 246 ASP B CA 1
ATOM 4331 C C . ASP B 1 246 ? -1.631 -36.531 -1.378 1 69.56 246 ASP B C 1
ATOM 4333 O O . ASP B 1 246 ? -2.449 -37.344 -1.828 1 69.56 246 ASP B O 1
ATOM 4337 N N . ASP B 1 247 ? -1.214 -35.562 -2.039 1 65.06 247 ASP B N 1
ATOM 4338 C CA . ASP B 1 247 ? -1.817 -35.188 -3.32 1 65.06 247 ASP B CA 1
ATOM 4339 C C . ASP B 1 247 ? -1.42 -36.188 -4.406 1 65.06 247 ASP B C 1
ATOM 4341 O O . ASP B 1 247 ? -2.252 -36.594 -5.223 1 65.06 247 ASP B O 1
ATOM 4345 N N . ILE B 1 248 ? -0.227 -36.562 -4.25 1 66.5 248 ILE B N 1
ATOM 4346 C CA . ILE B 1 248 ? 0.246 -37.562 -5.223 1 66.5 248 ILE B CA 1
ATOM 4347 C C . ILE B 1 248 ? -0.416 -38.906 -4.961 1 66.5 248 ILE B C 1
ATOM 4349 O O . ILE B 1 248 ? -0.83 -39.594 -5.895 1 66.5 248 ILE B O 1
ATOM 4353 N N . ARG B 1 249 ? -0.427 -39.219 -3.688 1 66.94 249 ARG B N 1
ATOM 4354 C CA . ARG B 1 249 ? -1.06 -40.469 -3.33 1 66.94 249 ARG B CA 1
ATOM 4355 C C . ARG B 1 249 ? -2.512 -40.5 -3.791 1 66.94 249 ARG B C 1
ATOM 4357 O O . ARG B 1 249 ? -2.975 -41.531 -4.324 1 66.94 249 ARG B O 1
ATOM 4364 N N . ASP B 1 250 ? -3.15 -39.469 -3.58 1 63.38 250 ASP B N 1
ATOM 4365 C CA . ASP B 1 250 ? -4.547 -39.375 -3.996 1 63.38 250 ASP B CA 1
ATOM 4366 C C . ASP B 1 250 ? -4.68 -39.531 -5.512 1 63.38 250 ASP B C 1
ATOM 4368 O O . ASP B 1 250 ? -5.613 -40.156 -6 1 63.38 250 ASP B O 1
ATOM 4372 N N . PHE B 1 251 ? -3.691 -39 -6.168 1 61.34 251 PHE B N 1
ATOM 4373 C CA . PHE B 1 251 ? -3.682 -39.094 -7.625 1 61.34 251 PHE B CA 1
ATOM 4374 C C . PHE B 1 251 ? -3.492 -40.531 -8.078 1 61.34 251 PHE B C 1
ATOM 4376 O O . PHE B 1 251 ? -4.211 -41 -8.961 1 61.34 251 PHE B O 1
ATOM 4383 N N . ILE B 1 252 ? -2.486 -41.062 -7.5 1 63.81 252 ILE B N 1
ATOM 4384 C CA . ILE B 1 252 ? -2.197 -42.438 -7.852 1 63.81 252 ILE B CA 1
ATOM 4385 C C . ILE B 1 252 ? -3.418 -43.312 -7.559 1 63.81 252 ILE B C 1
ATOM 4387 O O . ILE B 1 252 ? -3.791 -44.156 -8.375 1 63.81 252 ILE B O 1
ATOM 4391 N N . ASN B 1 253 ? -4.047 -43.031 -6.445 1 63.12 253 ASN B N 1
ATOM 4392 C CA . ASN B 1 253 ? -5.199 -43.844 -6.031 1 63.12 253 ASN B CA 1
ATOM 4393 C C . ASN B 1 253 ? -6.41 -43.562 -6.926 1 63.12 253 ASN B C 1
ATOM 4395 O O . ASN B 1 253 ? -7.188 -44.5 -7.199 1 63.12 253 ASN B O 1
ATOM 4399 N N . ASN B 1 254 ? -6.516 -42.375 -7.383 1 57.66 254 ASN B N 1
ATOM 4400 C CA . ASN B 1 254 ? -7.672 -42 -8.195 1 57.66 254 ASN B CA 1
ATOM 4401 C C . ASN B 1 254 ? -7.477 -42.406 -9.656 1 57.66 254 ASN B C 1
ATOM 4403 O O . ASN B 1 254 ? -8.453 -42.594 -10.383 1 57.66 254 ASN B O 1
ATOM 4407 N N . ASN B 1 255 ? -6.277 -42.406 -10.156 1 54 255 ASN B N 1
ATOM 4408 C CA . ASN B 1 255 ? -6 -42.75 -11.547 1 54 255 ASN B CA 1
ATOM 4409 C C . ASN B 1 255 ? -5.434 -44.156 -11.664 1 54 255 ASN B C 1
ATOM 4411 O O . ASN B 1 255 ? -4.816 -44.5 -12.672 1 54 255 ASN B O 1
ATOM 4415 N N . ARG B 1 256 ? -5.434 -44.906 -10.586 1 52.16 256 ARG B N 1
ATOM 4416 C CA . ARG B 1 256 ? -5.094 -46.312 -10.703 1 52.16 256 ARG B CA 1
ATOM 4417 C C . ARG B 1 256 ? -5.848 -46.969 -11.859 1 52.16 256 ARG B C 1
ATOM 4419 O O . ARG B 1 256 ? -7.074 -47.062 -11.82 1 52.16 256 ARG B O 1
ATOM 4426 N N . THR B 1 257 ? -5.66 -46.469 -13.047 1 44.31 257 THR B N 1
ATOM 4427 C CA . THR B 1 257 ? -6.172 -47.344 -14.086 1 44.31 257 THR B CA 1
ATOM 4428 C C . THR B 1 257 ? -5.898 -48.812 -13.734 1 44.31 257 THR B C 1
ATOM 4430 O O . THR B 1 257 ? -4.938 -49.125 -13.016 1 44.31 257 THR B O 1
ATOM 4433 N N . GLY B 1 258 ? -6.828 -49.781 -13.867 1 40.72 258 GLY B N 1
ATOM 4434 C CA . GLY B 1 258 ? -6.754 -51.219 -13.719 1 40.72 258 GLY B CA 1
ATOM 4435 C C . GLY B 1 258 ? -5.441 -51.812 -14.211 1 40.72 258 GLY B C 1
ATOM 4436 O O . GLY B 1 258 ? -4.789 -51.219 -15.086 1 40.72 258 GLY B O 1
ATOM 4437 N N . HIS B 1 259 ? -4.59 -52.281 -13.359 1 40.38 259 HIS B N 1
ATOM 4438 C CA . HIS B 1 259 ? -3.447 -53.125 -13.633 1 40.38 259 HIS B CA 1
ATOM 4439 C C . HIS B 1 259 ? -3.68 -54 -14.875 1 40.38 259 HIS B C 1
ATOM 4441 O O . HIS B 1 259 ? -3.205 -55.125 -14.953 1 40.38 259 HIS B O 1
ATOM 4447 N N . ILE B 1 260 ? -4.688 -53.656 -15.672 1 43.09 260 ILE B N 1
ATOM 4448 C CA . ILE B 1 260 ? -4.738 -54.719 -16.672 1 43.09 260 ILE B CA 1
ATOM 4449 C C . ILE B 1 260 ? -3.574 -54.562 -17.656 1 43.09 260 ILE B C 1
ATOM 4451 O O . ILE B 1 260 ? -3.521 -53.594 -18.406 1 43.09 260 ILE B O 1
ATOM 4455 N N . ARG B 1 261 ? -2.432 -55 -17.297 1 48.53 261 ARG B N 1
ATOM 4456 C CA . ARG B 1 261 ? -1.34 -55.25 -18.234 1 48.53 261 ARG B CA 1
ATOM 4457 C C . ARG B 1 261 ? -1.869 -55.75 -19.562 1 48.53 261 ARG B C 1
ATOM 4459 O O . ARG B 1 261 ? -2.771 -56.594 -19.609 1 48.53 261 ARG B O 1
ATOM 4466 N N . PRO B 1 262 ? -1.747 -55.031 -20.5 1 46.19 262 PRO B N 1
ATOM 4467 C CA . PRO B 1 262 ? -2.156 -55.656 -21.75 1 46.19 262 PRO B CA 1
ATOM 4468 C C . PRO B 1 262 ? -1.739 -57.125 -21.828 1 46.19 262 PRO B C 1
ATOM 4470 O O . PRO B 1 262 ? -0.678 -57.5 -21.312 1 46.19 262 PRO B O 1
ATOM 4473 N N . ALA B 1 263 ? -2.646 -58.125 -21.891 1 46.31 263 ALA B N 1
ATOM 4474 C CA . ALA B 1 263 ? -2.443 -59.594 -22 1 46.31 263 ALA B CA 1
ATOM 4475 C C . ALA B 1 263 ? -1.384 -59.906 -23.047 1 46.31 263 ALA B C 1
ATOM 4477 O O . ALA B 1 263 ? -1.224 -59.156 -24.031 1 46.31 263 ALA B O 1
ATOM 4478 N N . PRO B 1 264 ? -0.419 -60.75 -22.688 1 46.41 264 PRO B N 1
ATOM 4479 C CA . PRO B 1 264 ? 0.507 -61.25 -23.703 1 46.41 264 PRO B CA 1
ATOM 4480 C C . PRO B 1 264 ? -0.203 -61.719 -24.984 1 46.41 264 PRO B C 1
ATOM 4482 O O . PRO B 1 264 ? -1.343 -62.188 -24.922 1 46.41 264 PRO B O 1
ATOM 4485 N N . ILE B 1 265 ? 0.007 -61.156 -25.938 1 45.97 265 ILE B N 1
ATOM 4486 C CA . ILE B 1 265 ? -0.498 -61.688 -27.203 1 45.97 265 ILE B CA 1
ATOM 4487 C C . ILE B 1 265 ? -0.104 -63.156 -27.328 1 45.97 265 ILE B C 1
ATOM 4489 O O . ILE B 1 265 ? 1.084 -63.469 -27.375 1 45.97 265 ILE B O 1
ATOM 4493 N N . LEU B 1 266 ? -0.933 -64.062 -26.859 1 44.44 266 LEU B N 1
ATOM 4494 C CA . LEU B 1 266 ? -0.739 -65.5 -26.969 1 44.44 266 LEU B CA 1
ATOM 4495 C C . LEU B 1 266 ? -0.748 -65.938 -28.438 1 44.44 266 LEU B C 1
ATOM 4497 O O . LEU B 1 266 ? -1.519 -65.438 -29.234 1 44.44 266 LEU B O 1
ATOM 4501 N N . TYR B 1 267 ? 0.32 -66.625 -28.891 1 45.97 267 TYR B N 1
ATOM 4502 C CA . TYR B 1 267 ? 0.38 -67.375 -30.125 1 45.97 267 TYR B CA 1
ATOM 4503 C C . TYR B 1 267 ? -0.818 -68.312 -30.25 1 45.97 267 TYR B C 1
ATOM 4505 O O . TYR B 1 267 ? -1.092 -69.125 -29.344 1 45.97 267 TYR B O 1
ATOM 4513 N N . ASN B 1 268 ? -1.854 -68.062 -30.766 1 39.41 268 ASN B N 1
ATOM 4514 C CA . ASN B 1 268 ? -2.893 -69 -31.062 1 39.41 268 ASN B CA 1
ATOM 4515 C C . ASN B 1 268 ? -2.406 -70.062 -32.062 1 39.41 268 ASN B C 1
ATOM 4517 O O . ASN B 1 268 ? -2.004 -69.75 -33.156 1 39.41 268 ASN B O 1
ATOM 4521 N N . GLU B 1 269 ? -1.89 -71.25 -31.734 1 36.56 269 GLU B N 1
ATOM 4522 C CA . GLU B 1 269 ? -1.697 -72.438 -32.562 1 36.56 269 GLU B CA 1
ATOM 4523 C C . GLU B 1 269 ? -2.977 -72.812 -33.312 1 36.56 269 GLU B C 1
ATOM 4525 O O . GLU B 1 269 ? -4.031 -73 -32.688 1 36.56 269 GLU B O 1
ATOM 4530 N N . SER B 1 270 ? -3.324 -72.25 -34.312 1 34.72 270 SER B N 1
ATOM 4531 C CA . SER B 1 270 ? -4.34 -72.938 -35.062 1 34.72 270 SER B CA 1
ATOM 4532 C C . SER B 1 270 ? -3.996 -74.438 -35.188 1 34.72 270 SER B C 1
ATOM 4534 O O . SER B 1 270 ? -2.904 -74.812 -35.625 1 34.72 270 SER B O 1
ATOM 4536 N N . LYS B 1 271 ? -4.633 -75.375 -34.406 1 36.31 271 LYS B N 1
ATOM 4537 C CA . LYS B 1 271 ? -4.719 -76.812 -34.688 1 36.31 271 LYS B CA 1
ATOM 4538 C C . LYS B 1 271 ? -5.305 -77.062 -36.094 1 36.31 271 LYS B C 1
ATOM 4540 O O . LYS B 1 271 ? -6.258 -76.375 -36.5 1 36.31 271 LYS B O 1
#

Nearest PDB structures (foldseek):
  7aal-assembly1_B  TM=8.808E-01  e=6.817E-12  Homo sapiens
  7aan-assembly1_B  TM=8.896E-01  e=2.902E-11  Homo sapiens
  2v0o-assembly2_C  TM=7.185E-01  e=3.159E-08  Homo sapiens
  8i4v-assembly1_B  TM=4.481E-01  e=2.273E-02  Saccharomyces cerevisiae S288C
  7sqc-assembly1_1W  TM=3.741E-01  e=3.224E-02  Chlamydomonas reinhardtii

Solvent-accessible surface area (backbone atoms only — not comparable to full-atom values): 27600 Å² total; per-residue (Å²): 118,73,35,65,52,48,54,56,50,50,52,37,54,50,40,49,52,48,22,51,52,30,36,51,51,16,49,53,45,44,51,56,56,51,60,66,66,69,57,80,70,59,65,73,42,41,51,56,35,50,61,50,34,36,45,59,49,47,23,50,50,44,42,51,53,35,46,48,51,44,19,50,42,33,37,50,42,18,51,54,34,48,53,51,34,55,56,49,51,55,53,53,54,54,51,57,58,54,53,61,55,53,54,57,56,53,50,42,53,52,53,42,53,53,38,47,54,51,28,54,51,29,46,51,51,23,54,51,33,49,51,51,29,52,54,35,46,52,52,38,56,56,48,68,74,50,89,80,61,61,70,60,48,52,54,37,46,52,52,32,53,49,29,51,53,51,26,52,52,28,46,52,50,26,53,51,31,51,51,50,37,53,51,39,50,52,50,36,52,51,50,46,51,50,50,50,53,51,52,50,52,51,48,51,51,47,51,52,47,52,51,52,48,53,46,51,50,34,50,46,52,30,49,40,23,53,53,42,29,51,38,34,48,54,28,48,56,38,48,69,66,43,48,68,67,58,28,48,50,51,35,51,67,72,59,56,62,76,83,69,62,80,73,77,82,71,84,75,76,82,129,117,73,34,64,51,49,53,54,49,51,50,38,54,49,41,49,52,48,22,51,52,31,36,51,49,16,48,53,45,44,51,55,56,53,60,67,66,68,58,80,70,59,63,72,44,40,51,56,35,48,60,50,34,36,44,59,49,48,22,50,51,43,42,52,54,34,46,47,51,43,19,49,42,33,37,50,42,18,51,54,34,48,54,50,34,53,54,49,51,53,53,52,53,54,52,57,57,56,52,61,54,53,54,58,57,52,51,41,53,52,54,40,54,51,39,48,54,50,28,53,52,29,46,51,52,24,51,51,32,48,51,50,29,52,53,35,46,52,53,38,56,55,50,68,75,48,88,77,66,63,69,61,48,52,52,37,47,52,50,30,54,49,29,51,53,50,26,51,51,28,45,51,50,26,53,52,30,51,53,50,38,54,52,39,50,52,51,36,52,52,50,47,50,52,50,49,53,50,51,50,52,50,49,51,50,48,50,52,48,52,51,51,48,53,47,51,51,36,49,47,51,29,49,41,23,53,53,41,30,50,38,33,48,54,29,47,55,38,50,67,67,42,48,69,67,59,28,48,50,51,36,52,68,70,60,56,62,75,82,70,62,79,72,76,83,70,84,75,75,80,127

pLDDT: mean 81.44, std 16.58, range [34.72, 98.0]

Radius of gyration: 53.85 Å; Cα contacts (8 Å, |Δi|>4): 424; chains: 2; bounding box: 28×203×101 Å

Organism: Acanthosepion pharaonis (NCBI:txid158019)

Secondary structure (DSSP, 8-state):
-HHHHHHHHHHHHHHHHHHHHHHHHHHHHHHHHHHHHTS---HHHHHHHHHHTHHHHHHHHHHHHHHHHHHHHHHHHHHHHHHHHHHHHHHHHHHHHHHTTHHHHHHHHHHHHHHHHHHHHHHHHHHHHHHHHHHHHHHHHHHHTSSS-HHHHHHHHHHHHHHHHHHHHHHHHHHHHHHHHHHHHHHHHHHHHHHHHHHHHHHHHHHHHHHHHHHHHHHHHHHHHHHHHHHHHHHHHHHHH--HHHHHHHHHHHS----------------/-HHHHHHHHHHHHHHHHHHHHHHHHHHHHHHHHHHHHSS---HHHHHHHHHHTHHHHHHHHHHHHHHHHHHHHHHHHHHHHHHHHHHHHHHHHHHHHHHTTHHHHHHHHHHHHHHHHHHHHHHHHHHHHHHHHHHHHHHHHHHHTSSS-HHHHHHHHHHHHHHHHHHHHHHHHHHHHHHHHHHHHHHHHHHHHHHHHHHHHHHHHHHHHHHHHHHHHHHHHHHHHHHHHHHHHHHHHHHHH--HHHHHHHHHHHS----------------

InterPro domains:
  IPR001060 FCH domain [PF00611] (4-75)
  IPR027267 AH/BAR domain superfamily [G3DSA:1.20.1270.60] (1-270)
  IPR027267 AH/BAR domain superfamily [SSF103657] (2-269)
  IPR031160 F-BAR domain [PS51741] (1-247)